Protein AF-0000000073538044 (afdb_homodimer)

InterPro domains:
  IPR015797 NUDIX hydrolase-like domain superfamily [SSF55811] (42-190)

pLDDT: mean 78.78, std 23.18, range [23.98, 98.5]

Organism: NCBI:txid2649997

Structure (mmCIF, N/CA/C/O backbone):
data_AF-0000000073538044-model_v1
#
loop_
_entity.id
_entity.type
_entity.pdbx_description
1 polymer 'Uncharacterized protein'
#
loop_
_atom_site.group_PDB
_atom_site.id
_atom_site.type_symbol
_atom_site.label_atom_id
_atom_site.label_alt_id
_atom_site.label_comp_id
_atom_site.label_asym_id
_atom_site.label_entity_id
_atom_site.label_seq_id
_atom_site.pdbx_PDB_ins_code
_atom_site.Cartn_x
_atom_site.Cartn_y
_atom_site.Cartn_z
_atom_site.occupancy
_atom_site.B_iso_or_equiv
_atom_site.auth_seq_id
_atom_site.auth_comp_id
_atom_site.auth_asym_id
_atom_site.auth_atom_id
_atom_site.pdbx_PDB_model_num
ATOM 1 N N . MET A 1 1 ? -27.75 45.438 -100.312 1 24.81 1 MET A N 1
ATOM 2 C CA . MET A 1 1 ? -28.781 45.25 -99.312 1 24.81 1 MET A CA 1
ATOM 3 C C . MET A 1 1 ? -28.25 44.438 -98.125 1 24.81 1 MET A C 1
ATOM 5 O O . MET A 1 1 ? -28.109 43.219 -98.25 1 24.81 1 MET A O 1
ATOM 9 N N . GLY A 1 2 ? -27.188 44.906 -97.438 1 27.22 2 GLY A N 1
ATOM 10 C CA . GLY A 1 2 ? -26.203 44.375 -96.5 1 27.22 2 GLY A CA 1
ATOM 11 C C . GLY A 1 2 ? -26.797 44.031 -95.125 1 27.22 2 GLY A C 1
ATOM 12 O O . GLY A 1 2 ? -27.422 44.875 -94.5 1 27.22 2 GLY A O 1
ATOM 13 N N . LEU A 1 3 ? -27.25 42.781 -94.875 1 27.41 3 LEU A N 1
ATOM 14 C CA . LEU A 1 3 ? -28.016 42.188 -93.812 1 27.41 3 LEU A CA 1
ATOM 15 C C . LEU A 1 3 ? -27.25 42.281 -92.5 1 27.41 3 LEU A C 1
ATOM 17 O O . LEU A 1 3 ? -26.109 41.844 -92.375 1 27.41 3 LEU A O 1
ATOM 21 N N . GLY A 1 4 ? -27.25 43.375 -91.688 1 27.92 4 GLY A N 1
ATOM 22 C CA . GLY A 1 4 ? -26.609 43.75 -90.438 1 27.92 4 GLY A CA 1
ATOM 23 C C . GLY A 1 4 ? -26.984 42.875 -89.25 1 27.92 4 GLY A C 1
ATOM 24 O O . GLY A 1 4 ? -28.156 42.812 -88.875 1 27.92 4 GLY A O 1
ATOM 25 N N . GLY A 1 5 ? -26.344 41.688 -89.062 1 27.38 5 GLY A N 1
ATOM 26 C CA . GLY A 1 5 ? -26.656 40.625 -88.062 1 27.38 5 GLY A CA 1
ATOM 27 C C . GLY A 1 5 ? -26.469 41.094 -86.625 1 27.38 5 GLY A C 1
ATOM 28 O O . GLY A 1 5 ? -25.469 41.719 -86.312 1 27.38 5 GLY A O 1
ATOM 29 N N . SER A 1 6 ? -27.516 41.406 -85.875 1 28.03 6 SER A N 1
ATOM 30 C CA . SER A 1 6 ? -27.672 41.938 -84.5 1 28.03 6 SER A CA 1
ATOM 31 C C . SER A 1 6 ? -27.141 40.969 -83.438 1 28.03 6 SER A C 1
ATOM 33 O O . SER A 1 6 ? -27.547 39.781 -83.438 1 28.03 6 SER A O 1
ATOM 35 N N . THR A 1 7 ? -25.859 41 -83 1 28 7 THR A N 1
ATOM 36 C CA . THR A 1 7 ? -25.203 40.094 -82.062 1 28 7 THR A CA 1
ATOM 37 C C . THR A 1 7 ? -25.734 40.281 -80.625 1 28 7 THR A C 1
ATOM 39 O O . THR A 1 7 ? -25.672 41.375 -80.125 1 28 7 THR A O 1
ATOM 42 N N . ARG A 1 8 ? -26.859 39.656 -80.188 1 26.62 8 ARG A N 1
ATOM 43 C CA . ARG A 1 8 ? -27.484 39.75 -78.875 1 26.62 8 ARG A CA 1
ATOM 44 C C . ARG A 1 8 ? -26.578 39.219 -77.75 1 26.62 8 ARG A C 1
ATOM 46 O O . ARG A 1 8 ? -26.109 38.094 -77.812 1 26.62 8 ARG A O 1
ATOM 53 N N . THR A 1 9 ? -25.766 40.031 -77.062 1 26.55 9 THR A N 1
ATOM 54 C CA . THR A 1 9 ? -24.828 39.688 -75.938 1 26.55 9 THR A CA 1
ATOM 55 C C . THR A 1 9 ? -25.578 39.219 -74.75 1 26.55 9 TH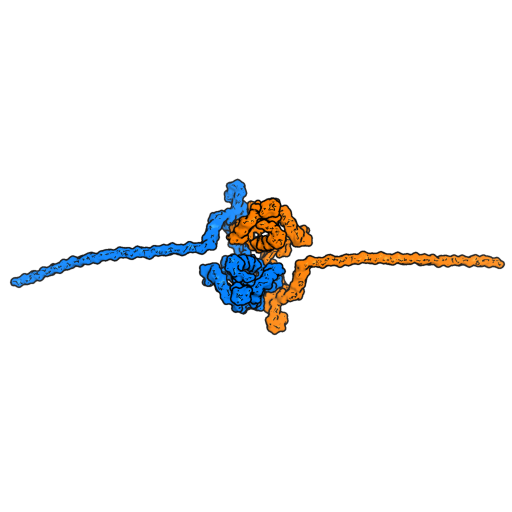R A C 1
ATOM 57 O O . THR A 1 9 ? -26.469 39.906 -74.188 1 26.55 9 THR A O 1
ATOM 60 N N . ALA A 1 10 ? -25.891 37.906 -74.5 1 27.31 10 ALA A N 1
ATOM 61 C CA . ALA A 1 10 ? -26.609 37.312 -73.375 1 27.31 10 ALA A CA 1
ATOM 62 C C . ALA A 1 10 ? -25.875 37.531 -72.062 1 27.31 10 ALA A C 1
ATOM 64 O O . ALA A 1 10 ? -24.672 37.281 -71.938 1 27.31 10 ALA A O 1
ATOM 65 N N . ALA A 1 11 ? -26.328 38.406 -71.188 1 28.08 11 ALA A N 1
ATOM 66 C CA . ALA A 1 11 ? -25.859 38.75 -69.812 1 28.08 11 ALA A CA 1
ATOM 67 C C . ALA A 1 11 ? -25.844 37.531 -68.875 1 28.08 11 ALA A C 1
ATOM 69 O O . ALA A 1 11 ? -26.859 36.844 -68.75 1 28.08 11 ALA A O 1
ATOM 70 N N . GLY A 1 12 ? -24.812 36.812 -68.688 1 25.38 12 GLY A N 1
ATOM 71 C CA . GLY A 1 12 ? -24.656 35.625 -67.875 1 25.38 12 GLY A CA 1
ATOM 72 C C . GLY A 1 12 ? -25 35.875 -66.438 1 25.38 12 GLY A C 1
ATOM 73 O O . GLY A 1 12 ? -24.609 36.875 -65.875 1 25.38 12 GLY A O 1
ATOM 74 N N . ARG A 1 13 ? -26.109 35.406 -65.938 1 30.73 13 ARG A N 1
ATOM 75 C CA . ARG A 1 13 ? -26.609 35.5 -64.562 1 30.73 13 ARG A CA 1
ATOM 76 C C . ARG A 1 13 ? -25.562 35 -63.562 1 30.73 13 ARG A C 1
ATOM 78 O O . ARG A 1 13 ? -24.969 33.969 -63.75 1 30.73 13 ARG A O 1
ATOM 85 N N . ALA A 1 14 ? -25.047 35.906 -62.688 1 30.41 14 ALA A N 1
ATOM 86 C CA . ALA A 1 14 ? -24.125 35.656 -61.562 1 30.41 14 ALA A CA 1
ATOM 87 C C . ALA A 1 14 ? -24.625 34.562 -60.656 1 30.41 14 ALA A C 1
ATOM 89 O O . ALA A 1 14 ? -25.812 34.5 -60.312 1 30.41 14 ALA A O 1
ATOM 90 N N . ASP A 1 15 ? -24.094 33.375 -60.719 1 32.78 15 ASP A N 1
ATOM 91 C CA . ASP A 1 15 ? -24.391 32.219 -59.844 1 32.78 15 ASP A CA 1
ATOM 92 C C . ASP A 1 15 ? -24.422 32.594 -58.375 1 32.78 15 ASP A C 1
ATOM 94 O O . ASP A 1 15 ? -23.609 33.438 -57.938 1 32.78 15 ASP A O 1
ATOM 98 N N . PRO A 1 16 ? -25.562 32.562 -57.688 1 37.28 16 PRO A N 1
ATOM 99 C CA . PRO A 1 16 ? -25.625 32.844 -56.25 1 37.28 16 PRO A CA 1
ATOM 100 C C . PRO A 1 16 ? -24.516 32.188 -55.438 1 37.28 16 PRO A C 1
ATOM 102 O O . PRO A 1 16 ? -24.016 31.141 -55.844 1 37.28 16 PRO A O 1
ATOM 105 N N . GLY A 1 17 ? -23.578 33 -54.938 1 35.28 17 GLY A N 1
ATOM 106 C CA . GLY A 1 17 ? -22.484 32.625 -54.062 1 35.28 17 GLY A CA 1
ATOM 107 C C . GLY A 1 17 ? -22.891 31.594 -53.031 1 35.28 17 GLY A C 1
ATOM 108 O O . GLY A 1 17 ? -24 31.641 -52.5 1 35.28 17 GLY A O 1
ATOM 109 N N . SER A 1 18 ? -22.531 30.281 -53.188 1 38.81 18 SER A N 1
ATOM 110 C CA . SER A 1 18 ? -22.672 29.203 -52.219 1 38.81 18 SER A CA 1
ATOM 111 C C . SER A 1 18 ? -22.328 29.688 -50.812 1 38.81 18 SER A C 1
ATOM 113 O O . SER A 1 18 ? -21.312 30.344 -50.594 1 38.81 18 SER A O 1
ATOM 115 N N . ASP A 1 19 ? -23.344 30.047 -50.031 1 41.81 19 ASP A N 1
ATOM 116 C CA . ASP A 1 19 ? -23.156 30.297 -48.594 1 41.81 19 ASP A CA 1
ATOM 117 C C . ASP A 1 19 ? -22.156 29.297 -48 1 41.81 19 ASP A C 1
ATOM 119 O O . ASP A 1 19 ? -22.203 28.109 -48.281 1 41.81 19 ASP A O 1
ATOM 123 N N . PRO A 1 20 ? -20.984 29.828 -47.625 1 41.16 20 PRO A N 1
ATOM 124 C CA . PRO A 1 20 ? -20.047 28.875 -47.031 1 41.16 20 PRO A CA 1
ATOM 125 C C . PRO A 1 20 ? -20.719 27.969 -46 1 41.16 20 PRO A C 1
ATOM 127 O O . PRO A 1 20 ? -21.703 28.359 -45.375 1 41.16 20 PRO A O 1
ATOM 130 N N . GLU A 1 21 ? -20.75 26.688 -46.281 1 45 21 GLU A N 1
ATOM 131 C CA . GLU A 1 21 ? -21.188 25.703 -45.281 1 45 21 GLU A CA 1
ATOM 132 C C . GLU A 1 21 ? -20.625 26.031 -43.906 1 45 21 GLU A C 1
ATOM 134 O O . GLU A 1 21 ? -19.484 26.484 -43.781 1 45 21 GLU A O 1
ATOM 139 N N . PRO A 1 22 ? -21.562 26.297 -42.938 1 42.22 22 PRO A N 1
ATOM 140 C CA . PRO A 1 22 ? -21 26.562 -41.625 1 42.22 22 PRO A CA 1
ATOM 141 C C . PRO A 1 22 ? -19.891 25.578 -41.25 1 42.22 22 PRO A C 1
ATOM 143 O O . PRO A 1 22 ? -19.875 24.438 -41.719 1 42.22 22 PRO A O 1
ATOM 146 N N . SER A 1 23 ? -18.719 26.125 -40.969 1 44.03 23 SER A N 1
ATOM 147 C CA . SER A 1 23 ? -17.594 25.344 -40.469 1 44.03 23 SER A CA 1
ATOM 148 C C . SER A 1 23 ? -18.047 24.297 -39.469 1 44.03 23 SER A C 1
ATOM 150 O O . SER A 1 23 ? -18.984 24.531 -38.688 1 44.03 23 SER A O 1
ATOM 152 N N . PRO A 1 24 ? -17.812 23.031 -39.719 1 41.69 24 PRO A N 1
ATOM 153 C CA . PRO A 1 24 ? -18.203 22.016 -38.719 1 41.69 24 PRO A CA 1
ATOM 154 C C . PRO A 1 24 ? -17.906 22.469 -37.312 1 41.69 24 PRO A C 1
ATOM 156 O O . PRO A 1 24 ? -16.906 23.156 -37.062 1 41.69 24 PRO A O 1
ATOM 159 N N . GLN A 1 25 ? -18.922 22.766 -36.562 1 39.44 25 GLN A N 1
ATOM 160 C CA . GLN A 1 25 ? -18.781 22.984 -35.125 1 39.44 25 GLN A CA 1
ATOM 161 C C . GLN A 1 25 ? -17.672 22.109 -34.531 1 39.44 25 GLN A C 1
ATOM 163 O O . GLN A 1 25 ? -17.688 20.891 -34.688 1 39.44 25 GLN A O 1
ATOM 168 N N . GLN A 1 26 ? -16.438 22.578 -34.469 1 38.72 26 GLN A N 1
ATOM 169 C CA . GLN A 1 26 ? -15.414 21.875 -33.719 1 38.72 26 GLN A CA 1
ATOM 170 C C . GLN A 1 26 ? -16 21.203 -32.5 1 38.72 26 GLN A C 1
ATOM 172 O O . GLN A 1 26 ? -16.531 21.875 -31.609 1 38.72 26 GLN A O 1
ATOM 177 N N . THR A 1 27 ? -16.609 20.078 -32.625 1 41.03 27 THR A N 1
ATOM 178 C CA . THR A 1 27 ? -17 19.297 -31.453 1 41.03 27 THR A CA 1
ATOM 179 C C . THR A 1 27 ? -15.969 19.453 -30.344 1 41.03 27 THR A C 1
ATOM 181 O O . THR A 1 27 ? -14.781 19.219 -30.547 1 41.03 27 THR A O 1
ATOM 184 N N . ALA A 1 28 ? -16.219 20.281 -29.328 1 46.06 28 ALA A N 1
ATOM 185 C CA . ALA A 1 28 ? -15.43 20.406 -28.109 1 46.06 28 ALA A CA 1
ATOM 186 C C . ALA A 1 28 ? -14.914 19.047 -27.641 1 46.06 28 ALA A C 1
ATOM 188 O O . ALA A 1 28 ? -15.648 18.062 -27.656 1 46.06 28 ALA A O 1
ATOM 189 N N . ALA A 1 29 ? -13.594 18.844 -27.688 1 46.53 29 ALA A N 1
ATOM 190 C CA . ALA A 1 29 ? -12.992 17.625 -27.141 1 46.53 29 ALA A CA 1
ATOM 191 C C . ALA A 1 29 ? -13.703 17.188 -25.875 1 46.53 29 ALA A C 1
ATOM 193 O O . ALA A 1 29 ? -14.125 18.031 -25.062 1 46.53 29 ALA A O 1
ATOM 194 N N . PRO A 1 30 ? -14.172 15.961 -25.812 1 48.88 30 PRO A N 1
ATOM 195 C CA . PRO A 1 30 ? -14.805 15.547 -24.547 1 48.88 30 PRO A CA 1
ATOM 196 C C . PRO A 1 30 ? -13.969 15.906 -23.328 1 48.88 30 PRO A C 1
ATOM 198 O O . PRO A 1 30 ? -12.734 15.953 -23.406 1 48.88 30 PRO A O 1
ATOM 201 N N . PRO A 1 31 ? -14.57 16.453 -22.328 1 48.84 31 PRO A N 1
ATOM 202 C CA . PRO A 1 31 ? -13.805 16.797 -21.125 1 48.84 31 PRO A CA 1
ATOM 203 C C . PRO A 1 31 ? -12.953 15.633 -20.625 1 48.84 31 PRO A C 1
ATOM 205 O O . PRO A 1 31 ? -13.312 14.469 -20.828 1 48.84 31 PRO A O 1
ATOM 208 N N . PRO A 1 32 ? -11.773 15.914 -20.375 1 52.44 32 PRO A N 1
ATOM 209 C CA . PRO A 1 32 ? -10.922 14.844 -19.844 1 52.44 32 PRO A CA 1
ATOM 210 C C . PRO A 1 32 ? -11.594 14.031 -18.75 1 52.44 32 PRO A C 1
ATOM 212 O O . PRO A 1 32 ? -12.477 14.539 -18.047 1 52.44 32 PRO A O 1
ATOM 215 N N . PRO A 1 33 ? -11.367 12.836 -18.75 1 54.34 33 PRO A N 1
ATOM 216 C CA . PRO A 1 33 ? -11.945 11.992 -17.703 1 54.34 33 PRO A CA 1
ATOM 217 C C . PRO A 1 33 ? -11.773 12.586 -16.297 1 54.34 33 PRO A C 1
ATOM 219 O O . PRO A 1 33 ? -10.797 13.297 -16.047 1 54.34 33 PRO A O 1
ATOM 222 N N . VAL A 1 34 ? -12.797 12.43 -15.477 1 53.81 34 VAL A N 1
ATOM 223 C CA . VAL A 1 34 ? -12.938 12.984 -14.141 1 53.81 34 VAL A CA 1
ATOM 224 C C . VAL A 1 34 ? -11.617 12.852 -13.383 1 53.81 34 VAL A C 1
ATOM 226 O O . VAL A 1 34 ? -11.211 13.773 -12.672 1 53.81 34 VAL A O 1
ATOM 229 N N . ALA A 1 35 ? -10.977 11.75 -13.68 1 55.75 35 ALA A N 1
ATOM 230 C CA . ALA A 1 35 ? -9.695 11.516 -13.016 1 55.75 35 ALA A CA 1
ATOM 231 C C . ALA A 1 35 ? -8.664 12.57 -13.422 1 55.75 35 ALA A C 1
ATOM 233 O O . ALA A 1 35 ? -7.926 13.078 -12.578 1 55.75 35 ALA A O 1
ATOM 234 N N . GLN A 1 36 ? -8.609 12.812 -14.641 1 56.12 36 GLN A N 1
ATOM 235 C CA . GLN A 1 36 ? -7.676 13.82 -15.125 1 56.12 36 GLN A CA 1
ATOM 236 C C . GLN A 1 36 ? -8.055 15.211 -14.617 1 56.12 36 GLN A C 1
ATOM 238 O O . GLN A 1 36 ? -7.184 16.031 -14.305 1 56.12 36 GLN A O 1
ATOM 243 N N . GLN A 1 37 ? -9.312 15.438 -14.562 1 54 37 GLN A N 1
ATOM 244 C CA . GLN A 1 37 ? -9.773 16.719 -14.062 1 54 37 GLN A CA 1
ATOM 245 C C . GLN A 1 37 ? -9.383 16.922 -12.602 1 54 37 GLN A C 1
ATOM 247 O O . GLN A 1 37 ? -8.961 18.016 -12.203 1 54 37 GLN A O 1
ATOM 252 N N . ARG A 1 38 ? -9.531 15.938 -11.836 1 56.78 38 ARG A N 1
ATOM 253 C CA . ARG A 1 38 ? -9.164 16.031 -10.43 1 56.78 38 ARG A CA 1
ATOM 254 C C . ARG A 1 38 ? -7.668 16.281 -10.273 1 56.78 38 ARG A C 1
ATOM 256 O O . ARG A 1 38 ? -7.25 17.047 -9.398 1 56.78 38 ARG A O 1
ATOM 263 N N . GLU A 1 39 ? -6.984 15.617 -11.133 1 57.25 39 GLU A N 1
ATOM 264 C C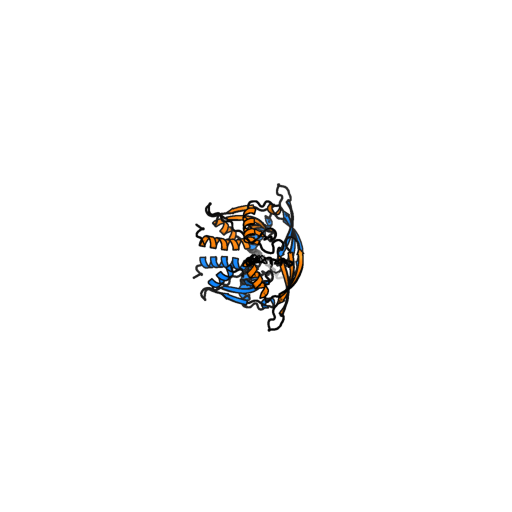A . GLU A 1 39 ? -5.539 15.828 -11.102 1 57.25 39 GLU A CA 1
ATOM 265 C C . GLU A 1 39 ? -5.188 17.281 -11.422 1 57.25 39 GLU A C 1
ATOM 267 O O . GLU A 1 39 ? -4.316 17.859 -10.781 1 57.25 39 GLU A O 1
ATOM 272 N N . GLN A 1 40 ? -5.77 17.781 -12.422 1 54.34 40 GLN A N 1
ATOM 273 C CA . GLN A 1 40 ? -5.504 19.156 -12.836 1 54.34 40 GLN A CA 1
ATOM 274 C C . GLN A 1 40 ? -5.918 20.141 -11.75 1 54.34 40 GLN A C 1
ATOM 276 O O . GLN A 1 40 ? -5.215 21.125 -11.484 1 54.34 40 GLN A O 1
ATOM 281 N N . GLN A 1 41 ? -7.051 19.984 -11.219 1 53.62 41 GLN A N 1
ATOM 282 C CA . GLN A 1 41 ? -7.504 20.859 -10.141 1 53.62 41 GLN A CA 1
ATOM 283 C C . GLN A 1 41 ? -6.574 20.781 -8.93 1 53.62 41 GLN A C 1
ATOM 285 O O . GLN A 1 41 ? -6.301 21.781 -8.281 1 53.62 41 GLN A O 1
ATOM 290 N N . ARG A 1 42 ? -6.141 19.609 -8.719 1 55.38 42 ARG A N 1
ATOM 291 C CA . ARG A 1 42 ? -5.23 19.391 -7.602 1 55.38 42 ARG A CA 1
ATOM 292 C C . ARG A 1 42 ? -3.906 20.125 -7.828 1 55.38 42 ARG A C 1
ATOM 294 O O . ARG A 1 42 ? -3.34 20.688 -6.895 1 55.38 42 ARG A O 1
ATOM 301 N N . GLU A 1 43 ? -3.4 20.062 -8.984 1 54.19 43 GLU A N 1
ATOM 302 C CA . GLU A 1 43 ? -2.141 20.719 -9.32 1 54.19 43 GLU A CA 1
ATOM 303 C C . GLU A 1 43 ? -2.25 22.234 -9.141 1 54.19 43 GLU A C 1
ATOM 305 O O . GLU A 1 43 ? -1.289 22.875 -8.719 1 54.19 43 GLU A O 1
ATOM 310 N N . GLN A 1 44 ? -3.215 22.828 -9.609 1 52 44 GLN A N 1
ATOM 311 C CA . GLN A 1 44 ? -3.322 24.281 -9.609 1 52 44 GLN A CA 1
ATOM 312 C C . GLN A 1 44 ? -3.395 24.828 -8.188 1 52 44 GLN A C 1
ATOM 314 O O . GLN A 1 44 ? -2.998 25.953 -7.93 1 52 44 GLN A O 1
ATOM 319 N N . GLN A 1 45 ? -3.939 24.094 -7.262 1 54.97 45 GLN A N 1
ATOM 320 C CA . GLN A 1 45 ? -4.164 24.672 -5.941 1 54.97 45 GLN A CA 1
ATOM 321 C C . GLN A 1 45 ? -3.193 24.094 -4.914 1 54.97 45 GLN A C 1
ATOM 323 O O . GLN A 1 45 ? -3.342 24.328 -3.713 1 54.97 45 GLN A O 1
ATOM 328 N N . GLN A 1 46 ? -2.07 23.438 -5.496 1 63.22 46 GLN A N 1
ATOM 329 C CA . GLN A 1 46 ? -1.385 22.766 -4.402 1 63.22 46 GLN A CA 1
ATOM 330 C C . GLN A 1 46 ? -0.276 23.641 -3.82 1 63.22 46 GLN A C 1
ATOM 332 O O . GLN A 1 46 ? 0.544 24.188 -4.562 1 63.22 46 GLN A O 1
ATOM 337 N N . PRO A 1 47 ? -0.256 23.859 -2.523 1 77.56 47 PRO A N 1
ATOM 338 C CA . PRO A 1 47 ? 0.703 24.672 -1.77 1 77.56 47 PRO A CA 1
ATOM 339 C C . PRO A 1 47 ? 2.111 24.078 -1.777 1 77.56 47 PRO A C 1
ATOM 341 O O . PRO A 1 47 ? 3.066 24.75 -1.377 1 77.56 47 PRO A O 1
ATOM 344 N N . PHE A 1 48 ? 2.332 22.938 -2.365 1 90.5 48 PHE A N 1
ATOM 345 C CA . PHE A 1 48 ? 3.641 22.297 -2.393 1 90.5 48 PHE A CA 1
ATOM 346 C C . PHE A 1 48 ? 4.227 22.328 -3.799 1 90.5 48 PHE A C 1
ATOM 348 O O . PHE A 1 48 ? 3.895 21.484 -4.633 1 90.5 48 PHE A O 1
ATOM 355 N N . ARG A 1 49 ? 5.148 23.219 -4.074 1 93 49 ARG A N 1
ATOM 356 C CA . ARG A 1 49 ? 5.699 23.375 -5.414 1 93 49 ARG A CA 1
ATOM 357 C C . ARG A 1 49 ? 6.883 22.453 -5.637 1 93 49 ARG A C 1
ATOM 359 O O . ARG A 1 49 ? 7.84 22.453 -4.859 1 93 49 ARG A O 1
ATOM 366 N N . ILE A 1 50 ? 6.859 21.656 -6.699 1 96.06 50 ILE A N 1
ATOM 367 C CA . ILE A 1 50 ? 7.992 20.812 -7.078 1 96.06 50 ILE A CA 1
ATOM 368 C C . ILE A 1 50 ? 9.016 21.641 -7.848 1 96.06 50 ILE A C 1
ATOM 370 O O . ILE A 1 50 ? 8.734 22.125 -8.953 1 96.06 50 ILE A O 1
ATOM 374 N N . LEU A 1 51 ? 10.164 21.781 -7.316 1 97 51 LEU A N 1
ATOM 375 C CA . LEU A 1 51 ? 11.219 22.594 -7.914 1 97 51 LEU A CA 1
ATOM 376 C C . LEU A 1 51 ? 12.039 21.781 -8.906 1 97 51 LEU A C 1
ATOM 378 O O . LEU A 1 51 ? 12.492 22.312 -9.93 1 97 51 LEU A O 1
ATOM 382 N N . SER A 1 52 ? 12.281 20.531 -8.57 1 97.81 52 SER A N 1
ATOM 383 C CA . SER A 1 52 ? 13.047 19.656 -9.445 1 97.81 52 SER A CA 1
ATOM 384 C C . SER A 1 52 ? 12.742 18.188 -9.156 1 97.81 52 SER A C 1
ATOM 386 O O . SER A 1 52 ? 12.281 17.844 -8.07 1 97.81 52 SER A O 1
ATOM 388 N N . GLU A 1 53 ? 12.961 17.328 -10.148 1 96.06 53 GLU A N 1
ATOM 389 C CA . GLU A 1 53 ? 12.906 15.875 -10.062 1 96.06 53 GLU A CA 1
ATOM 390 C C . GLU A 1 53 ? 14.016 15.234 -10.875 1 96.06 53 GLU A C 1
ATOM 392 O O . GLU A 1 53 ? 14.047 15.352 -12.102 1 96.06 53 GLU A O 1
ATOM 397 N N . GLU A 1 54 ? 14.859 14.602 -10.195 1 97.31 54 GLU A N 1
ATOM 398 C CA . GLU A 1 54 ? 16.016 13.969 -10.828 1 97.31 54 GLU A CA 1
ATOM 399 C C . GLU A 1 54 ? 15.984 12.453 -10.656 1 97.31 54 GLU A C 1
ATOM 401 O O . GLU A 1 54 ? 15.711 11.961 -9.555 1 97.31 54 GLU A O 1
ATOM 406 N N . ILE A 1 55 ? 16.312 11.727 -11.758 1 97.38 55 ILE A N 1
ATOM 407 C CA . ILE A 1 55 ? 16.375 10.266 -11.68 1 97.38 55 ILE A CA 1
ATOM 408 C C . ILE A 1 55 ? 17.688 9.844 -11.008 1 97.38 55 ILE A C 1
ATOM 410 O O . ILE A 1 55 ? 18.766 10.211 -11.461 1 97.38 55 ILE A O 1
ATOM 414 N N . LEU A 1 56 ? 17.547 9.062 -9.898 1 96.56 56 LEU A N 1
ATOM 415 C CA . LEU A 1 56 ? 18.719 8.539 -9.195 1 96.56 56 LEU A CA 1
ATOM 416 C C . LEU A 1 56 ? 19 7.102 -9.602 1 96.56 56 LEU A C 1
ATOM 418 O O . LEU A 1 56 ? 20.156 6.645 -9.523 1 96.56 56 LEU A O 1
ATOM 422 N N . HIS A 1 57 ? 17.984 6.383 -9.914 1 96.62 57 HIS A N 1
ATOM 423 C CA . HIS A 1 57 ? 18.047 4.984 -10.32 1 96.62 57 HIS A CA 1
ATOM 424 C C . HIS A 1 57 ? 16.875 4.613 -11.219 1 96.62 57 HIS A C 1
ATOM 426 O O . HIS A 1 57 ? 15.742 5.047 -10.977 1 96.62 57 HIS A O 1
ATOM 432 N N . LYS A 1 58 ? 17.25 3.779 -12.312 1 96 58 LYS A N 1
ATOM 433 C CA . LYS A 1 58 ? 16.188 3.383 -13.234 1 96 58 LYS A CA 1
ATOM 434 C C . LYS A 1 58 ? 16.375 1.941 -13.703 1 96 58 LYS A C 1
ATOM 436 O O . LYS A 1 58 ? 17.422 1.598 -14.266 1 96 58 LYS A O 1
ATOM 441 N N . ARG A 1 59 ? 15.484 1.086 -13.406 1 93.06 59 ARG A N 1
ATOM 442 C CA . ARG A 1 59 ? 15.258 -0.265 -13.914 1 93.06 59 ARG A CA 1
ATOM 443 C C . ARG A 1 59 ? 13.773 -0.527 -14.148 1 93.06 59 ARG A C 1
ATOM 445 O O . ARG A 1 59 ? 13.125 0.209 -14.891 1 93.06 59 ARG A O 1
ATOM 452 N N . TYR A 1 60 ? 13.195 -1.588 -13.539 1 82.62 60 TYR A N 1
ATOM 453 C CA . TYR A 1 60 ? 11.742 -1.742 -13.586 1 82.62 60 TYR A CA 1
ATOM 454 C C . TYR A 1 60 ? 11.055 -0.662 -12.766 1 82.62 60 TYR A C 1
ATOM 456 O O . TYR A 1 60 ? 10.062 -0.078 -13.211 1 82.62 60 TYR A O 1
ATOM 464 N N . LEU A 1 61 ? 11.633 -0.32 -11.648 1 91.06 61 LEU A N 1
ATOM 465 C CA . LEU A 1 61 ? 11.234 0.824 -10.836 1 91.06 61 LEU A CA 1
ATOM 466 C C . LEU A 1 61 ? 12.195 1.993 -11.039 1 91.06 61 LEU A C 1
ATOM 468 O O . LEU A 1 61 ? 13.336 1.799 -11.469 1 91.06 61 LEU A O 1
ATOM 472 N N . THR A 1 62 ? 11.688 3.158 -10.812 1 96.12 62 THR A N 1
ATOM 473 C CA . THR A 1 62 ? 12.516 4.352 -10.898 1 96.12 62 THR A CA 1
ATOM 474 C C . THR A 1 62 ? 12.508 5.113 -9.578 1 96.12 62 THR A C 1
ATOM 476 O O . THR A 1 62 ? 11.453 5.289 -8.961 1 96.12 62 THR A O 1
ATOM 479 N N . LEU A 1 63 ? 13.68 5.453 -9.141 1 97.06 63 LEU A N 1
ATOM 480 C CA . LEU A 1 63 ? 13.867 6.301 -7.969 1 97.06 63 LEU A CA 1
ATOM 481 C C . LEU A 1 63 ? 14.188 7.734 -8.383 1 97.06 63 LEU A C 1
ATOM 483 O O . LEU A 1 63 ? 15.102 7.973 -9.172 1 97.06 63 LEU A O 1
ATOM 487 N N . TYR A 1 64 ? 13.43 8.672 -7.891 1 96.94 64 TYR A N 1
ATOM 488 C CA . TYR A 1 64 ? 13.633 10.094 -8.148 1 96.94 64 TYR A CA 1
ATOM 489 C C . TYR A 1 64 ? 14.062 10.82 -6.875 1 96.94 64 TYR A C 1
ATOM 491 O O . TYR A 1 64 ? 13.609 10.484 -5.777 1 96.94 64 TYR A O 1
ATOM 499 N N . ASN A 1 65 ? 14.922 11.812 -7.062 1 97.56 65 ASN A N 1
ATOM 500 C CA . ASN A 1 65 ? 15.031 12.883 -6.078 1 97.56 65 ASN A CA 1
ATOM 501 C C . ASN A 1 65 ? 14.109 14.055 -6.414 1 97.56 65 ASN A C 1
ATOM 503 O O . ASN A 1 65 ? 14.266 14.688 -7.457 1 97.56 65 ASN A O 1
ATOM 507 N N . ARG A 1 66 ? 13.18 14.312 -5.543 1 96.88 66 ARG A N 1
ATOM 508 C CA . ARG A 1 66 ? 12.25 15.422 -5.742 1 96.88 66 ARG A CA 1
ATOM 509 C C . ARG A 1 66 ? 12.5 16.531 -4.73 1 96.88 66 ARG A C 1
ATOM 511 O O . ARG A 1 66 ? 12.555 16.281 -3.525 1 96.88 66 ARG A O 1
ATOM 518 N N . THR A 1 67 ? 12.703 17.688 -5.238 1 97.5 67 THR A N 1
ATOM 519 C CA . THR A 1 67 ? 12.844 18.875 -4.398 1 97.5 67 THR A CA 1
ATOM 520 C C . THR A 1 67 ? 11.531 19.656 -4.344 1 97.5 67 THR A C 1
ATOM 522 O O . THR A 1 67 ? 10.977 20.016 -5.383 1 97.5 67 THR A O 1
ATOM 525 N N . VAL A 1 68 ? 11.047 19.891 -3.107 1 94.94 68 VAL A N 1
ATOM 526 C CA . VAL A 1 68 ? 9.734 20.516 -2.939 1 94.94 68 VAL A CA 1
ATOM 527 C C . VAL A 1 68 ? 9.867 21.781 -2.104 1 94.94 68 VAL A C 1
ATOM 529 O O . VAL A 1 68 ? 10.531 21.781 -1.067 1 94.94 68 VAL A O 1
ATOM 532 N N . GLN A 1 69 ? 9.188 22.812 -2.568 1 93.06 69 GLN A N 1
ATOM 533 C CA . GLN A 1 69 ? 9.047 24.047 -1.8 1 93.06 69 GLN A CA 1
ATOM 534 C C . GLN A 1 69 ? 7.723 24.062 -1.036 1 93.06 69 GLN A C 1
ATOM 536 O O . GLN A 1 69 ? 6.652 24.031 -1.642 1 93.06 69 GLN A O 1
ATOM 541 N N . PHE A 1 70 ? 7.867 24.156 0.271 1 90.19 70 PHE A N 1
ATOM 542 C CA . PHE A 1 70 ? 6.684 24.219 1.121 1 90.19 70 PHE A CA 1
ATOM 543 C C . PHE A 1 70 ? 6.188 25.656 1.24 1 90.19 70 PHE A C 1
ATOM 545 O O . PHE A 1 70 ? 6.941 26.609 1.004 1 90.19 70 PHE A O 1
ATOM 552 N N . PRO A 1 71 ? 4.855 25.734 1.527 1 85.25 71 PRO A N 1
ATOM 553 C CA . PRO A 1 71 ? 4.352 27.094 1.736 1 85.25 71 PRO A CA 1
ATOM 554 C C . PRO A 1 71 ? 4.883 27.734 3.021 1 85.25 71 PRO A C 1
ATOM 556 O O . PRO A 1 71 ? 5.273 27.016 3.949 1 85.25 71 PRO A O 1
ATOM 559 N N . ALA A 1 72 ? 4.918 29.016 2.939 1 80.69 72 ALA A N 1
ATOM 560 C CA . ALA A 1 72 ? 5.359 29.75 4.125 1 80.69 72 ALA A CA 1
ATOM 561 C C . ALA A 1 72 ? 4.359 29.594 5.27 1 80.69 72 ALA A C 1
ATOM 563 O O . ALA A 1 72 ? 3.154 29.5 5.035 1 80.69 72 ALA A O 1
ATOM 564 N N . GLU A 1 73 ? 4.859 29.375 6.527 1 70 73 GLU A N 1
ATOM 565 C CA . GLU A 1 73 ? 3.979 29.297 7.691 1 70 73 GLU A CA 1
ATOM 566 C C . GLU A 1 73 ? 3.482 30.688 8.102 1 70 73 GLU A C 1
ATOM 568 O O . GLU A 1 73 ? 2.363 30.828 8.594 1 70 73 GLU A O 1
ATOM 573 N N . ASP A 1 74 ? 4.359 31.594 8.133 1 63.88 74 ASP A N 1
ATOM 574 C CA . ASP A 1 74 ? 4.105 32.875 8.742 1 63.88 74 ASP A CA 1
ATOM 575 C C . ASP A 1 74 ? 3.805 33.938 7.688 1 63.88 74 ASP A C 1
ATOM 577 O O . ASP A 1 74 ? 4.043 35.125 7.906 1 63.88 74 ASP A O 1
ATOM 581 N N . GLY A 1 75 ? 3.053 33.594 6.707 1 62.22 75 GLY A N 1
ATOM 582 C CA . GLY A 1 75 ? 2.695 34.656 5.785 1 62.22 75 GLY A CA 1
ATOM 583 C C . GLY A 1 75 ? 3.816 35.031 4.832 1 62.22 75 GLY A C 1
ATOM 584 O O . GLY A 1 75 ? 3.682 35.938 4.035 1 62.22 75 GLY A O 1
ATOM 585 N N . GLY A 1 76 ? 4.941 34.5 5.176 1 63.19 76 GLY A N 1
ATOM 586 C CA . GLY A 1 76 ? 5.984 34.812 4.211 1 63.19 76 GLY A CA 1
ATOM 587 C C . GLY A 1 76 ? 5.742 34.188 2.852 1 63.19 76 GLY A C 1
ATOM 588 O O . GLY A 1 76 ? 4.691 33.594 2.615 1 63.19 76 GLY A O 1
ATOM 589 N N . ALA A 1 77 ? 6.715 34.5 1.929 1 67.5 77 ALA A N 1
ATOM 590 C CA . ALA A 1 77 ? 6.508 34.156 0.523 1 67.5 77 ALA A CA 1
ATOM 591 C C . ALA A 1 77 ? 6.789 32.688 0.271 1 67.5 77 ALA A C 1
ATOM 593 O O . ALA A 1 77 ? 6.066 32.031 -0.487 1 67.5 77 ALA A O 1
ATOM 594 N N . GLU A 1 78 ? 7.945 32.219 1.005 1 81.5 78 GLU A N 1
ATOM 595 C CA . GLU A 1 78 ? 8.281 30.812 0.703 1 81.5 78 GLU A CA 1
ATOM 596 C C . GLU A 1 78 ? 8.68 30.062 1.966 1 81.5 78 GLU A C 1
ATOM 598 O O . GLU A 1 78 ? 9.328 30.609 2.854 1 81.5 78 GLU A O 1
ATOM 603 N N . GLY A 1 79 ? 8.164 28.953 2.109 1 85.19 79 GLY A N 1
ATOM 604 C CA . GLY A 1 79 ? 8.547 28.047 3.182 1 85.19 79 GLY A CA 1
ATOM 605 C C . GLY A 1 79 ? 9.789 27.234 2.869 1 85.19 79 GLY A C 1
ATOM 606 O O . GLY A 1 79 ? 10.523 27.562 1.937 1 85.19 79 GLY A O 1
ATOM 607 N N . PRO A 1 80 ? 10.133 26.266 3.727 1 88.69 80 PRO A N 1
ATOM 608 C CA . PRO A 1 80 ? 11.344 25.469 3.529 1 88.69 80 PRO A CA 1
ATOM 609 C C . PRO A 1 80 ? 11.312 24.656 2.238 1 88.69 80 PRO A C 1
ATOM 611 O O . PRO A 1 80 ? 10.234 24.359 1.716 1 88.69 80 PRO A O 1
ATOM 614 N N . VAL A 1 81 ? 12.547 24.422 1.772 1 92.75 81 VAL A N 1
ATOM 615 C CA . VAL A 1 81 ? 12.742 23.516 0.645 1 92.75 81 VAL A CA 1
ATOM 616 C C . VAL A 1 81 ? 13.266 22.172 1.145 1 92.75 81 VAL A C 1
ATOM 618 O O . VAL A 1 81 ? 14.273 22.109 1.856 1 92.75 81 VAL A O 1
ATOM 621 N N . LEU A 1 82 ? 12.539 21.062 0.824 1 93.31 82 LEU A N 1
ATOM 622 C CA . LEU A 1 82 ? 12.906 19.734 1.278 1 93.31 82 LEU A CA 1
ATOM 623 C C . LEU A 1 82 ? 13.086 18.781 0.096 1 93.31 82 LEU A C 1
ATOM 625 O O . LEU A 1 82 ? 12.484 18.984 -0.961 1 93.31 82 LEU A O 1
ATOM 629 N N . GLU A 1 83 ? 13.953 17.781 0.285 1 95.81 83 GLU A N 1
ATOM 630 C CA . GLU A 1 83 ? 14.172 16.75 -0.721 1 95.81 83 GLU A CA 1
ATOM 631 C C . GLU A 1 83 ? 13.578 15.414 -0.276 1 95.81 83 GLU A C 1
ATOM 633 O O . GLU A 1 83 ? 13.688 15.039 0.894 1 95.81 83 GLU A O 1
ATOM 638 N N . TYR A 1 84 ? 12.945 14.734 -1.29 1 95.94 84 TYR A N 1
ATOM 639 C CA . TYR A 1 84 ? 12.312 13.445 -1.011 1 95.94 84 TYR A CA 1
ATOM 640 C C . TY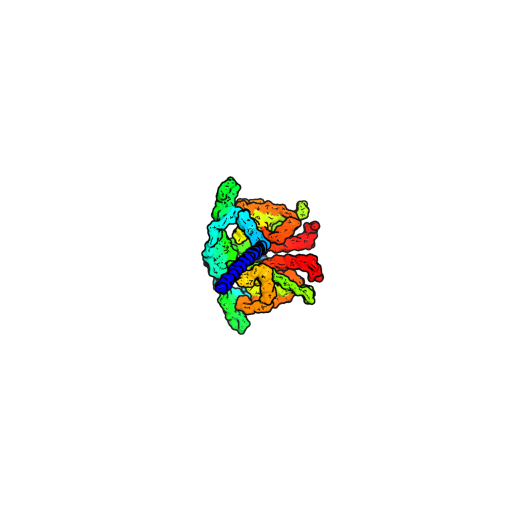R A 1 84 ? 12.758 12.391 -2.016 1 95.94 84 TYR A C 1
ATOM 642 O O . TYR A 1 84 ? 13.008 12.703 -3.184 1 95.94 84 TYR A O 1
ATOM 650 N N . ASP A 1 85 ? 12.883 11.133 -1.482 1 95.94 85 ASP A N 1
ATOM 651 C CA . ASP A 1 85 ? 12.953 9.969 -2.357 1 95.94 85 ASP A CA 1
ATOM 652 C C . ASP A 1 85 ? 11.562 9.562 -2.84 1 95.94 85 ASP A C 1
ATOM 654 O O . ASP A 1 85 ? 10.68 9.273 -2.031 1 95.94 85 ASP A O 1
ATOM 658 N N . ILE A 1 86 ? 11.375 9.594 -4.188 1 95.94 86 ILE A N 1
ATOM 659 C CA . ILE A 1 86 ? 10.117 9.164 -4.793 1 95.94 86 ILE A CA 1
ATOM 660 C C . ILE A 1 86 ? 10.352 7.91 -5.629 1 95.94 86 ILE A C 1
ATOM 662 O O . ILE A 1 86 ? 11.297 7.852 -6.426 1 95.94 86 ILE A O 1
ATOM 666 N N . ILE A 1 87 ? 9.469 6.949 -5.367 1 95.19 87 ILE A N 1
ATOM 667 C CA . ILE A 1 87 ? 9.586 5.719 -6.141 1 95.19 87 ILE A CA 1
ATOM 668 C C . ILE A 1 87 ? 8.32 5.504 -6.961 1 95.19 87 ILE A C 1
ATOM 670 O O . ILE A 1 87 ? 7.207 5.742 -6.473 1 95.19 87 ILE A O 1
ATOM 674 N N . GLY A 1 88 ? 8.531 5.055 -8.172 1 92.88 88 GLY A N 1
ATOM 675 C CA . GLY A 1 88 ? 7.379 4.734 -9.008 1 92.88 88 GLY A CA 1
ATOM 676 C C . GLY A 1 88 ? 7.746 3.951 -10.25 1 92.88 88 GLY A C 1
ATOM 677 O O . GLY A 1 88 ? 8.891 3.523 -10.406 1 92.88 88 GLY A O 1
ATOM 678 N N . HIS A 1 89 ? 6.66 3.65 -11.031 1 92.81 89 HIS A N 1
ATOM 679 C CA . HIS A 1 89 ? 6.758 2.922 -12.289 1 92.81 89 HIS A CA 1
ATOM 680 C C . HIS A 1 89 ? 6.328 3.791 -13.469 1 92.81 89 HIS A C 1
ATOM 682 O O . HIS A 1 89 ? 5.168 3.75 -13.883 1 92.81 89 HIS A O 1
ATOM 688 N N . PRO A 1 90 ? 7.312 4.516 -14.039 1 91.06 90 PRO A N 1
ATOM 689 C CA . PRO A 1 90 ? 6.918 5.418 -15.125 1 91.06 90 PRO A CA 1
ATOM 690 C C . PRO A 1 90 ? 6.352 4.676 -16.328 1 91.06 90 PRO A C 1
ATOM 692 O O . PRO A 1 90 ? 5.543 5.234 -17.078 1 91.06 90 PRO A O 1
ATOM 695 N N . GLN A 1 91 ? 6.734 3.447 -16.516 1 88.94 91 GLN A N 1
ATOM 696 C CA . GLN A 1 91 ? 6.234 2.666 -17.641 1 88.94 91 GLN A CA 1
ATOM 697 C C . GLN A 1 91 ? 4.746 2.365 -17.484 1 88.94 91 GLN A C 1
ATOM 699 O O . GLN A 1 91 ? 4.059 2.08 -18.469 1 88.94 91 GLN A O 1
ATOM 704 N N . ALA A 1 92 ? 4.27 2.424 -16.266 1 92.19 92 ALA A N 1
ATOM 705 C CA . ALA A 1 92 ? 2.85 2.23 -16 1 92.19 92 ALA A CA 1
ATOM 706 C C . ALA A 1 92 ? 2.156 3.564 -15.734 1 92.19 92 ALA A C 1
ATOM 708 O O . ALA A 1 92 ? 1.076 3.602 -15.141 1 92.19 92 ALA A O 1
ATOM 709 N N . ASP A 1 93 ? 2.842 4.59 -16.094 1 92.06 93 ASP A N 1
ATOM 710 C CA . ASP A 1 93 ? 2.35 5.941 -15.828 1 92.06 93 ASP A CA 1
ATOM 711 C C . ASP A 1 93 ? 1.957 6.113 -14.367 1 92.06 93 ASP A C 1
ATOM 713 O O . ASP A 1 93 ? 0.966 6.781 -14.055 1 92.06 93 ASP A O 1
ATOM 717 N N . PHE A 1 94 ? 2.562 5.387 -13.484 1 92 94 PHE A N 1
ATOM 718 C CA . PHE A 1 94 ? 2.438 5.453 -12.039 1 92 94 PHE A CA 1
ATOM 719 C C . PHE A 1 94 ? 1.048 5.012 -11.594 1 92 94 PHE A C 1
ATOM 721 O O . PHE A 1 94 ? 0.605 5.348 -10.492 1 92 94 PHE A O 1
ATOM 728 N N . HIS A 1 95 ? 0.292 4.293 -12.477 1 93.56 95 HIS A N 1
ATOM 729 C CA . HIS A 1 95 ? -1.055 3.832 -12.164 1 93.56 95 HIS A CA 1
ATOM 730 C C . HIS A 1 95 ? -1.212 2.346 -12.469 1 93.56 95 HIS A C 1
ATOM 732 O O . HIS A 1 95 ? -0.677 1.853 -13.461 1 93.56 95 HIS A O 1
ATOM 738 N N . PHE A 1 96 ? -1.872 1.702 -11.57 1 95 96 PHE A N 1
ATOM 739 C CA . PHE A 1 96 ? -2.195 0.292 -11.75 1 95 96 PHE A CA 1
ATOM 740 C C . PHE A 1 96 ? -3.691 0.054 -11.594 1 95 96 PHE A C 1
ATOM 742 O O . PHE A 1 96 ? -4.363 0.773 -10.852 1 95 96 PHE A O 1
ATOM 749 N N . ALA A 1 97 ? -4.156 -0.906 -12.289 1 95.94 97 ALA A N 1
ATOM 750 C CA . ALA A 1 97 ? -5.539 -1.356 -12.148 1 95.94 97 ALA A CA 1
ATOM 751 C C . ALA A 1 97 ? -5.605 -2.717 -11.461 1 95.94 97 ALA A C 1
ATOM 753 O O . ALA A 1 97 ? -4.906 -3.652 -11.859 1 95.94 97 ALA A O 1
ATOM 754 N N . VAL A 1 98 ? -6.309 -2.791 -10.383 1 96.75 98 VAL A N 1
ATOM 755 C CA . VAL A 1 98 ? -6.586 -4.047 -9.688 1 96.75 98 VAL A CA 1
ATOM 756 C C . VAL A 1 98 ? -8.016 -4.5 -9.992 1 96.75 98 VAL A C 1
ATOM 758 O O . VAL A 1 98 ? -8.969 -3.74 -9.789 1 96.75 98 VAL A O 1
ATOM 761 N N . VAL A 1 99 ? -8.148 -5.762 -10.43 1 96.88 99 VAL A N 1
ATOM 762 C CA . VAL A 1 99 ? -9.445 -6.238 -10.906 1 96.88 99 VAL A CA 1
ATOM 763 C C . VAL A 1 99 ? -9.945 -7.367 -10.008 1 96.88 99 VAL A C 1
ATOM 765 O O . VAL A 1 99 ? -9.188 -8.273 -9.664 1 96.88 99 VAL A O 1
ATOM 768 N N . PHE A 1 100 ? -11.203 -7.273 -9.609 1 96.88 100 PHE A N 1
ATOM 769 C CA . PHE A 1 100 ? -11.875 -8.297 -8.82 1 96.88 100 PHE A CA 1
ATOM 770 C C . PHE A 1 100 ? -12.781 -9.148 -9.695 1 96.88 100 PHE A C 1
ATOM 772 O O . PHE A 1 100 ? -13.969 -8.844 -9.852 1 96.88 100 PHE A O 1
ATOM 779 N N . PRO A 1 101 ? -12.266 -10.242 -10.211 1 95.19 101 PRO A N 1
ATOM 780 C CA . PRO A 1 101 ? -13.086 -11.109 -11.062 1 95.19 101 PRO A CA 1
ATOM 781 C C . PRO A 1 101 ? -14.031 -11.992 -10.258 1 95.19 101 PRO A C 1
ATOM 783 O O . PRO A 1 101 ? -13.609 -13.008 -9.688 1 95.19 101 PRO A O 1
ATOM 786 N N . PHE A 1 102 ? -15.273 -11.672 -10.289 1 95.19 102 PHE A N 1
ATOM 787 C CA . PHE A 1 102 ? -16.297 -12.383 -9.531 1 95.19 102 PHE A CA 1
ATOM 788 C C . PHE A 1 102 ? -17.125 -13.273 -10.453 1 95.19 102 PHE A C 1
ATOM 790 O O . PHE A 1 102 ? -17.656 -12.805 -11.469 1 95.19 102 PHE A O 1
ATOM 797 N N . HIS A 1 103 ? -17.219 -14.508 -10.016 1 93.31 103 HIS A N 1
ATOM 798 C CA . HIS A 1 103 ? -17.984 -15.492 -10.773 1 93.31 103 HIS A CA 1
ATOM 799 C C . HIS A 1 103 ? -19.266 -15.875 -10.031 1 93.31 103 HIS A C 1
ATOM 801 O O . HIS A 1 103 ? -19.219 -16.672 -9.102 1 93.31 103 HIS A O 1
ATOM 807 N N . SER A 1 104 ? -20.375 -15.445 -10.484 1 89.94 104 SER A N 1
ATOM 808 C CA . SER A 1 104 ? -21.656 -15.656 -9.805 1 89.94 104 SER A CA 1
ATOM 809 C C . SER A 1 104 ? -22.266 -17 -10.188 1 89.94 104 SER A C 1
ATOM 811 O O . SER A 1 104 ? -23.078 -17.547 -9.438 1 89.94 104 SER A O 1
ATOM 813 N N . ALA A 1 105 ? -22 -17.469 -11.336 1 83.75 105 ALA A N 1
ATOM 814 C CA . ALA A 1 105 ? -22.641 -18.672 -11.859 1 83.75 105 ALA A CA 1
ATOM 815 C C . ALA A 1 105 ? -22.266 -19.906 -11.031 1 83.75 105 ALA A C 1
ATOM 817 O O . ALA A 1 105 ? -23.031 -20.859 -10.945 1 83.75 105 ALA A O 1
ATOM 818 N N . ASP A 1 106 ? -21.203 -19.938 -10.406 1 74.31 106 ASP A N 1
ATOM 819 C CA . ASP A 1 106 ? -20.719 -21.109 -9.688 1 74.31 106 ASP A CA 1
ATOM 820 C C . ASP A 1 106 ? -20.828 -20.922 -8.18 1 74.31 106 ASP A C 1
ATOM 822 O O . ASP A 1 106 ? -19.984 -21.406 -7.422 1 74.31 106 ASP A O 1
ATOM 826 N N . GLY A 1 107 ? -21.844 -20.172 -7.703 1 78.5 107 GLY A N 1
ATOM 827 C CA . GLY A 1 107 ? -22.047 -20.031 -6.27 1 78.5 107 GLY A CA 1
ATOM 828 C C . GLY A 1 107 ? -21.266 -18.859 -5.68 1 78.5 107 GLY A C 1
ATOM 829 O O . GLY A 1 107 ? -21.312 -18.641 -4.469 1 78.5 107 GLY A O 1
ATOM 830 N N . GLY A 1 108 ? -20.625 -18.188 -6.574 1 90.62 108 GLY A N 1
ATOM 831 C CA . GLY A 1 108 ? -19.906 -17.031 -6.074 1 90.62 108 GLY A CA 1
ATOM 832 C C . GLY A 1 108 ? -18.438 -17.328 -5.77 1 90.62 108 GLY A C 1
ATOM 833 O O . GLY A 1 108 ? -18.125 -17.844 -4.699 1 90.62 108 GLY A O 1
ATOM 834 N N . SER A 1 109 ? -17.547 -17.219 -6.68 1 94.94 109 SER A N 1
ATOM 835 C CA . SER A 1 109 ? -16.109 -17.406 -6.512 1 94.94 109 SER A CA 1
ATOM 836 C C . SER A 1 109 ? -15.32 -16.25 -7.137 1 94.94 109 SER A C 1
ATOM 838 O O . SER A 1 109 ? -15.883 -15.43 -7.852 1 94.94 109 SER A O 1
ATOM 840 N N . VAL A 1 110 ? -14.055 -16.172 -6.734 1 96 110 VAL A N 1
ATOM 841 C CA . VAL A 1 110 ? -13.188 -15.102 -7.215 1 96 110 VAL A CA 1
ATOM 842 C C . VAL A 1 110 ? -11.891 -15.688 -7.762 1 96 110 VAL A C 1
ATOM 844 O O . VAL A 1 110 ? -11.32 -16.609 -7.172 1 96 110 VAL A O 1
ATOM 847 N N . THR A 1 111 ? -11.43 -15.219 -8.883 1 94.31 111 THR A N 1
ATOM 848 C CA . THR A 1 111 ? -10.141 -15.617 -9.445 1 94.31 111 THR A CA 1
ATOM 849 C C . THR A 1 111 ? -9 -14.836 -8.781 1 94.31 111 THR A C 1
ATOM 851 O O . THR A 1 111 ? -9.039 -13.609 -8.719 1 94.31 111 THR A O 1
ATOM 854 N N . LEU A 1 112 ? -8.031 -15.547 -8.273 1 95.44 112 LEU A N 1
ATOM 855 C CA . LEU A 1 112 ? -6.84 -14.977 -7.656 1 95.44 112 LEU A CA 1
ATOM 856 C C . LEU A 1 112 ? -5.578 -15.445 -8.383 1 95.44 112 LEU A C 1
ATOM 858 O O . LEU A 1 112 ? -5.625 -16.391 -9.164 1 95.44 112 LEU A O 1
ATOM 862 N N . ILE A 1 113 ? -4.582 -14.703 -8.102 1 92.94 113 ILE A N 1
ATOM 863 C CA . ILE A 1 113 ? -3.24 -15.047 -8.562 1 92.94 113 ILE A CA 1
ATOM 864 C C . ILE A 1 113 ? -2.318 -15.242 -7.363 1 92.94 113 ILE A C 1
ATOM 866 O O . ILE A 1 113 ? -2.457 -14.562 -6.344 1 92.94 113 ILE A O 1
ATOM 870 N N . ARG A 1 114 ? -1.488 -16.188 -7.453 1 92.56 114 ARG A N 1
ATOM 871 C CA . ARG A 1 114 ? -0.379 -16.359 -6.52 1 92.56 114 ARG A CA 1
ATOM 872 C C . ARG A 1 114 ? 0.962 -16.203 -7.23 1 92.56 114 ARG A C 1
ATOM 874 O O . ARG A 1 114 ? 1.267 -16.953 -8.164 1 92.56 114 ARG A O 1
ATOM 881 N N . GLU A 1 115 ? 1.718 -15.242 -6.859 1 90.69 115 GLU A N 1
ATOM 882 C CA . GLU A 1 115 ? 2.945 -14.922 -7.578 1 90.69 115 GLU A CA 1
ATOM 883 C C . GLU A 1 115 ? 4.039 -14.453 -6.625 1 90.69 115 GLU A C 1
ATOM 885 O O . GLU A 1 115 ? 3.766 -14.133 -5.469 1 90.69 115 GLU A O 1
ATOM 890 N N . TYR A 1 116 ? 5.289 -14.531 -7.086 1 91.62 116 TYR A N 1
ATOM 891 C CA . TYR A 1 116 ? 6.449 -14.141 -6.301 1 91.62 116 TYR A CA 1
ATOM 892 C C . TYR A 1 116 ? 6.449 -12.633 -6.039 1 91.62 116 TYR A C 1
ATOM 894 O O . TYR A 1 116 ? 6.387 -11.836 -6.98 1 91.62 116 TYR A O 1
ATOM 902 N N . ALA A 1 117 ? 6.41 -12.273 -4.766 1 93.38 117 ALA A N 1
ATOM 903 C CA . ALA A 1 117 ? 6.574 -10.891 -4.328 1 93.38 117 ALA A CA 1
ATOM 904 C C . ALA A 1 117 ? 7.988 -10.641 -3.818 1 93.38 117 ALA A C 1
ATOM 906 O O . ALA A 1 117 ? 8.352 -11.086 -2.73 1 93.38 117 ALA A O 1
ATOM 907 N N . GLN A 1 118 ? 8.688 -9.883 -4.496 1 93.44 118 GLN A N 1
ATOM 908 C CA . GLN A 1 118 ? 10.125 -9.758 -4.273 1 93.44 118 GLN A CA 1
ATOM 909 C C . GLN A 1 118 ? 10.422 -9.078 -2.939 1 93.44 118 GLN A C 1
ATOM 911 O O . GLN A 1 118 ? 11.438 -9.359 -2.301 1 93.44 118 GLN A O 1
ATOM 916 N N . GLY A 1 119 ? 9.609 -8.062 -2.547 1 93.06 119 GLY A N 1
ATOM 917 C CA . GLY A 1 119 ? 9.836 -7.395 -1.274 1 93.06 119 GLY A CA 1
ATOM 918 C C . GLY A 1 119 ? 9.805 -8.344 -0.089 1 93.06 119 GLY A C 1
ATOM 919 O O . GLY A 1 119 ? 10.656 -8.258 0.8 1 93.06 119 GLY A O 1
ATOM 920 N N . LEU A 1 120 ? 8.961 -9.289 -0.139 1 92.75 120 LEU A N 1
ATOM 921 C CA . LEU A 1 120 ? 8.773 -10.234 0.958 1 92.75 120 LEU A CA 1
ATOM 922 C C . LEU A 1 120 ? 9.516 -11.539 0.688 1 92.75 120 LEU A C 1
ATOM 924 O O . LEU A 1 120 ? 9.609 -12.391 1.568 1 92.75 120 LEU A O 1
ATOM 928 N N . ASN A 1 121 ? 9.984 -11.656 -0.474 1 93.25 121 ASN A N 1
ATOM 929 C CA . ASN A 1 121 ? 10.695 -12.852 -0.915 1 93.25 121 ASN A CA 1
ATOM 930 C C . ASN A 1 121 ? 9.859 -14.109 -0.694 1 93.25 121 ASN A C 1
ATOM 932 O O . ASN A 1 121 ? 10.336 -15.094 -0.12 1 93.25 121 ASN A O 1
ATOM 936 N N . GLN A 1 122 ? 8.625 -14.078 -1.107 1 92.62 122 GLN A N 1
ATOM 937 C CA . GLN A 1 122 ? 7.715 -15.219 -1.012 1 92.62 122 GLN A CA 1
ATOM 938 C C . GLN A 1 122 ? 6.57 -15.086 -2.01 1 92.62 122 GLN A C 1
ATOM 940 O O . GLN A 1 122 ? 6.387 -14.031 -2.623 1 92.62 122 GLN A O 1
ATOM 945 N N . LEU A 1 123 ? 5.91 -16.219 -2.152 1 92.06 123 LEU A N 1
ATOM 946 C CA . LEU A 1 123 ? 4.684 -16.172 -2.941 1 92.06 123 LEU A CA 1
ATOM 947 C C . LEU A 1 123 ? 3.561 -15.492 -2.162 1 92.06 123 LEU A C 1
ATOM 949 O O . LEU A 1 123 ? 3.389 -15.75 -0.968 1 92.06 123 LEU A O 1
ATOM 953 N N . MET A 1 124 ? 2.859 -14.602 -2.826 1 95 124 MET A N 1
ATOM 954 C CA . MET A 1 124 ? 1.736 -13.891 -2.229 1 95 124 MET A CA 1
ATOM 955 C C . MET A 1 124 ? 0.496 -13.992 -3.109 1 95 124 MET A C 1
ATOM 957 O O . MET A 1 124 ? 0.605 -14.164 -4.324 1 95 124 MET A O 1
ATOM 961 N N . TRP A 1 125 ? -0.577 -13.914 -2.461 1 96.19 125 TRP A N 1
ATOM 962 C CA . TRP A 1 125 ? -1.85 -13.867 -3.172 1 96.19 125 TRP A CA 1
ATOM 963 C C . TRP A 1 125 ? -2.174 -12.438 -3.604 1 96.19 125 TRP A C 1
ATOM 965 O O . TRP A 1 125 ? -1.911 -11.484 -2.867 1 96.19 125 TRP A O 1
ATOM 975 N N . CYS A 1 126 ? -2.783 -12.336 -4.773 1 96.81 126 CYS A N 1
ATOM 976 C CA . CYS A 1 126 ? -3.254 -11.039 -5.246 1 96.81 126 CYS A CA 1
ATOM 977 C C . CYS A 1 126 ? -4.391 -11.203 -6.246 1 96.81 126 CYS A C 1
ATOM 979 O O . CYS A 1 126 ? -4.633 -12.305 -6.746 1 96.81 126 CYS A O 1
ATOM 981 N N . LEU A 1 127 ? -5.117 -10.148 -6.398 1 96.75 127 LEU A N 1
ATOM 982 C CA . LEU A 1 127 ? -6.027 -10.023 -7.535 1 96.75 127 LEU A CA 1
ATOM 983 C C . LEU A 1 127 ? -5.258 -9.719 -8.812 1 96.75 127 LEU A C 1
ATOM 985 O O . LEU A 1 127 ? -4.141 -9.203 -8.766 1 96.75 127 LEU A O 1
ATOM 989 N N . PRO A 1 128 ? -5.832 -10.109 -9.945 1 94.56 128 PRO A N 1
ATOM 990 C CA . PRO A 1 128 ? -5.207 -9.648 -11.188 1 94.56 128 PRO A CA 1
ATOM 991 C C . PRO A 1 128 ? -4.949 -8.141 -11.195 1 94.56 128 PRO A C 1
ATOM 993 O O . PRO A 1 128 ? -5.852 -7.355 -10.891 1 94.56 128 PRO A O 1
ATOM 996 N N . THR A 1 129 ? -3.744 -7.777 -11.477 1 94.12 129 THR A N 1
ATOM 997 C CA . THR A 1 129 ? -3.309 -6.387 -11.445 1 94.12 129 THR A CA 1
ATOM 998 C C . THR A 1 129 ? -2.42 -6.074 -12.648 1 94.12 129 THR A C 1
ATOM 1000 O O . THR A 1 129 ? -1.546 -6.867 -13 1 94.12 129 THR A O 1
ATOM 1003 N N . GLY A 1 130 ? -2.643 -4.902 -13.273 1 91.75 130 GLY A N 1
ATOM 1004 C CA . GLY A 1 130 ? -1.831 -4.492 -14.406 1 91.75 130 GLY A CA 1
ATOM 1005 C C . GLY A 1 130 ? -1.519 -3.006 -14.414 1 91.75 130 GLY A C 1
ATOM 1006 O O . GLY A 1 130 ? -2.314 -2.199 -13.93 1 91.75 130 GLY A O 1
ATOM 1007 N N . GLY A 1 131 ? -0.364 -2.711 -14.977 1 93.19 131 GLY A N 1
ATOM 1008 C CA . GLY A 1 131 ? 0.03 -1.318 -15.109 1 93.19 131 GLY A CA 1
ATOM 1009 C C . GLY A 1 131 ? -0.648 -0.618 -16.266 1 93.19 131 GLY A C 1
ATOM 1010 O O . GLY A 1 131 ? -0.866 -1.222 -17.328 1 93.19 131 GLY A O 1
ATOM 1011 N N . PHE A 1 132 ? -1.021 0.671 -16.047 1 95.12 132 PHE A N 1
ATOM 1012 C CA . PHE A 1 132 ? -1.582 1.489 -17.109 1 95.12 132 PHE A CA 1
ATOM 1013 C C . PHE A 1 132 ? -0.498 1.91 -18.094 1 95.12 132 PHE A C 1
ATOM 1015 O O . PHE A 1 132 ? 0.489 2.539 -17.703 1 95.12 132 PHE A O 1
ATOM 1022 N N . ASP A 1 133 ? -0.661 1.522 -19.328 1 93.69 133 ASP A N 1
ATOM 1023 C CA . ASP A 1 133 ? 0.214 1.911 -20.422 1 93.69 133 ASP A CA 1
ATOM 1024 C C . ASP A 1 133 ? -0.522 2.807 -21.422 1 93.69 133 ASP A C 1
ATOM 1026 O O . ASP A 1 133 ? -1.332 2.326 -22.219 1 93.69 133 ASP A O 1
ATOM 1030 N N . PRO A 1 134 ? -0.175 4.066 -21.375 1 91.56 134 PRO A N 1
ATOM 1031 C CA . PRO A 1 134 ? -0.902 5.004 -22.234 1 91.56 134 PRO A CA 1
ATOM 1032 C C . PRO A 1 134 ? -0.744 4.688 -23.719 1 91.56 134 PRO A C 1
ATOM 1034 O O . PRO A 1 134 ? -1.512 5.188 -24.547 1 91.56 134 PRO A O 1
ATOM 1037 N N . ARG A 1 135 ? 0.225 3.869 -24.156 1 93.44 135 ARG A N 1
ATOM 1038 C CA . ARG A 1 135 ? 0.395 3.463 -25.547 1 93.44 135 ARG A CA 1
ATOM 1039 C C . ARG A 1 135 ? -0.598 2.369 -25.938 1 93.44 135 ARG A C 1
ATOM 1041 O O . ARG A 1 135 ? -0.847 2.129 -27.109 1 93.44 135 ARG A O 1
ATOM 1048 N N . ARG A 1 136 ? -1.084 1.754 -24.891 1 92.25 136 ARG A N 1
ATOM 1049 C CA . ARG A 1 136 ? -1.903 0.572 -25.156 1 92.25 136 ARG A CA 1
ATOM 1050 C C . ARG A 1 136 ? -3.332 0.784 -24.656 1 92.25 136 ARG A C 1
ATOM 1052 O O . ARG A 1 136 ? -4.27 0.173 -25.188 1 92.25 136 ARG A O 1
ATOM 1059 N N . HIS A 1 137 ? -3.441 1.597 -23.609 1 94.5 137 HIS A N 1
ATOM 1060 C CA . HIS A 1 137 ? -4.738 1.752 -22.953 1 94.5 137 HIS A CA 1
ATOM 1061 C C . HIS A 1 137 ? -5.293 3.158 -23.156 1 94.5 137 HIS A C 1
ATOM 1063 O O . HIS A 1 137 ? -4.617 4.145 -22.859 1 94.5 137 HIS A O 1
ATOM 1069 N N . THR A 1 138 ? -6.512 3.207 -23.531 1 94.19 138 THR A N 1
ATOM 1070 C CA . THR A 1 138 ? -7.129 4.5 -23.797 1 94.19 138 THR A CA 1
ATOM 1071 C C . THR A 1 138 ? -7.727 5.094 -22.531 1 94.19 138 THR A C 1
ATOM 1073 O O . THR A 1 138 ? -8.062 6.281 -22.5 1 94.19 138 THR A O 1
ATOM 1076 N N . SER A 1 139 ? -7.969 4.246 -21.516 1 94.75 139 SER A N 1
ATOM 1077 C CA . SER A 1 139 ? -8.539 4.633 -20.234 1 94.75 139 SER A CA 1
ATOM 1078 C C . SER A 1 139 ? -8.164 3.639 -19.141 1 94.75 139 SER A C 1
ATOM 1080 O O . SER A 1 139 ? -7.625 2.568 -19.438 1 94.75 139 SER A O 1
ATOM 1082 N N . TYR A 1 140 ? -8.375 4.055 -17.938 1 93.44 140 TYR A N 1
ATOM 1083 C CA . TYR A 1 140 ? -8.156 3.137 -16.828 1 93.44 140 TYR A CA 1
ATOM 1084 C C . TYR A 1 140 ? -9.078 1.93 -16.922 1 93.44 140 TYR A C 1
ATOM 1086 O O . TYR A 1 140 ? -8.688 0.808 -16.609 1 93.44 140 TYR A O 1
ATOM 1094 N N . GLU A 1 141 ? -10.289 2.205 -17.359 1 94.56 141 GLU A N 1
ATOM 1095 C CA . GLU A 1 141 ? -11.234 1.113 -17.562 1 94.56 141 GLU A CA 1
ATOM 1096 C C . GLU A 1 141 ? -10.727 0.134 -18.625 1 94.56 141 GLU A C 1
ATOM 1098 O O . GLU A 1 141 ? -10.836 -1.082 -18.453 1 94.56 141 GLU A O 1
ATOM 1103 N N . ALA A 1 142 ? -10.195 0.709 -19.641 1 95.44 142 ALA A N 1
ATOM 1104 C CA . ALA A 1 142 ? -9.633 -0.141 -20.688 1 95.44 142 ALA A CA 1
ATOM 1105 C C . ALA A 1 142 ? -8.484 -0.991 -20.156 1 95.44 142 ALA A C 1
ATOM 1107 O O . ALA A 1 142 ? -8.352 -2.164 -20.5 1 95.44 142 ALA A O 1
ATOM 1108 N N . CYS A 1 143 ? -7.645 -0.45 -19.312 1 95.06 143 CYS A N 1
ATOM 1109 C CA . CYS A 1 143 ? -6.555 -1.173 -18.672 1 95.06 143 CYS A CA 1
ATOM 1110 C C . CYS A 1 143 ? -7.094 -2.326 -17.828 1 95.06 143 CYS A C 1
ATOM 1112 O O . CYS A 1 143 ? -6.609 -3.453 -17.938 1 95.06 143 CYS A O 1
ATOM 1114 N N . ALA A 1 144 ? -8.117 -2.029 -17.062 1 94.5 144 ALA A N 1
ATOM 1115 C CA . ALA A 1 144 ? -8.734 -3.041 -16.203 1 94.5 144 ALA A CA 1
ATOM 1116 C C . ALA A 1 144 ? -9.305 -4.188 -17.031 1 94.5 144 ALA A C 1
ATOM 1118 O O . ALA A 1 144 ? -9.133 -5.359 -16.688 1 94.5 144 ALA A O 1
ATOM 1119 N N . ARG A 1 145 ? -9.898 -3.85 -18.109 1 93.25 145 ARG A N 1
ATOM 1120 C CA . ARG A 1 145 ? -10.484 -4.867 -18.969 1 93.25 145 ARG A CA 1
ATOM 1121 C C . ARG A 1 145 ? -9.406 -5.742 -19.594 1 93.25 145 ARG A C 1
ATOM 1123 O O . ARG A 1 145 ? -9.547 -6.969 -19.656 1 93.25 145 ARG A O 1
ATOM 1130 N N . ALA A 1 146 ? -8.398 -5.094 -20.047 1 91.06 146 ALA A N 1
ATOM 1131 C CA . ALA A 1 146 ? -7.281 -5.844 -20.625 1 91.06 146 ALA A CA 1
ATOM 1132 C C . ALA A 1 146 ? -6.691 -6.816 -19.609 1 91.06 146 ALA A C 1
ATOM 1134 O O . ALA A 1 146 ? -6.371 -7.957 -19.953 1 91.06 146 ALA A O 1
ATOM 1135 N N . GLU A 1 147 ? -6.504 -6.316 -18.359 1 89.75 147 GLU A N 1
ATOM 1136 C CA . GLU A 1 147 ? -5.965 -7.16 -17.297 1 89.75 147 GLU A CA 1
ATOM 1137 C C . GLU A 1 147 ? -6.879 -8.352 -17.016 1 89.75 147 GLU A C 1
ATOM 1139 O O . GLU A 1 147 ? -6.402 -9.469 -16.797 1 89.75 147 GLU A O 1
ATOM 1144 N N . ALA A 1 148 ? -8.125 -8.18 -17.016 1 87.19 148 ALA A N 1
ATOM 1145 C CA . ALA A 1 148 ? -9.102 -9.234 -16.766 1 87.19 148 ALA A CA 1
ATOM 1146 C C . ALA A 1 148 ? -9.023 -10.32 -17.844 1 87.19 148 ALA A C 1
ATOM 1148 O O . ALA A 1 148 ? -9.203 -11.5 -17.547 1 87.19 148 ALA A O 1
ATOM 1149 N N . ASP A 1 149 ? -8.703 -9.914 -19 1 84.19 149 ASP A N 1
ATOM 1150 C CA . ASP A 1 149 ? -8.641 -10.844 -20.125 1 84.19 149 ASP A CA 1
ATOM 1151 C C . ASP A 1 149 ? -7.328 -11.625 -20.125 1 84.19 149 ASP A C 1
ATOM 1153 O O . ASP A 1 149 ? -7.285 -12.773 -20.562 1 84.19 149 ASP A O 1
ATOM 1157 N N . GLU A 1 150 ? -6.25 -11.047 -19.656 1 76.56 150 GLU A N 1
ATOM 1158 C CA . GLU A 1 150 ? -4.91 -11.617 -19.734 1 76.56 150 GLU A CA 1
ATOM 1159 C C . GLU A 1 150 ? -4.656 -12.578 -18.578 1 76.56 150 GLU A C 1
ATOM 1161 O O . GLU A 1 150 ? -3.924 -13.562 -18.734 1 76.56 150 GLU A O 1
ATOM 1166 N N . ALA A 1 151 ? -5.07 -12.305 -17.406 1 67.19 151 ALA A N 1
ATOM 1167 C CA . ALA A 1 151 ? -4.723 -12.992 -16.172 1 67.19 151 ALA A CA 1
ATOM 1168 C C . ALA A 1 151 ? -4.883 -14.508 -16.328 1 67.19 151 ALA A C 1
ATOM 1170 O O . ALA A 1 151 ? -4.039 -15.273 -15.867 1 67.19 151 ALA A O 1
ATOM 1171 N N . PRO A 1 152 ? -5.91 -15 -17.031 1 57.91 152 PRO A N 1
ATOM 1172 C CA . PRO A 1 152 ? -5.98 -16.453 -17.172 1 57.91 152 PRO A CA 1
ATOM 1173 C C . PRO A 1 152 ? -4.812 -17.031 -17.969 1 57.91 152 PRO A C 1
ATOM 1175 O O . PRO A 1 152 ? -4.5 -18.219 -17.844 1 57.91 152 PRO A O 1
ATOM 1178 N N . GLY A 1 153 ? -4.172 -16.219 -18.781 1 56.09 153 GLY A N 1
ATOM 1179 C CA . GLY A 1 153 ? -3.223 -16.781 -19.719 1 56.09 153 GLY A CA 1
ATOM 1180 C C . GLY A 1 153 ? -1.812 -16.266 -19.531 1 56.09 153 GLY A C 1
ATOM 1181 O O . GLY A 1 153 ? -0.945 -16.469 -20.391 1 56.09 153 GLY A O 1
ATOM 1182 N N . ARG A 1 154 ? -1.482 -15.492 -18.562 1 55.88 154 ARG A N 1
ATOM 1183 C CA . ARG A 1 154 ? -0.188 -14.812 -18.578 1 55.88 154 ARG A CA 1
ATOM 1184 C C . ARG A 1 154 ? 0.935 -15.781 -18.203 1 55.88 154 ARG A C 1
ATOM 1186 O O . ARG A 1 154 ? 0.971 -16.297 -17.094 1 55.88 154 ARG A O 1
ATOM 1193 N N . ARG A 1 155 ? 1.451 -16.438 -19.203 1 47.44 155 ARG A N 1
ATOM 1194 C CA . ARG A 1 155 ? 2.555 -17.375 -19.031 1 47.44 155 ARG A CA 1
ATOM 1195 C C . ARG A 1 155 ? 3.898 -16.688 -19.25 1 47.44 155 ARG A C 1
ATOM 1197 O O . ARG A 1 155 ? 4.91 -17.359 -19.484 1 47.44 155 ARG A O 1
ATOM 1204 N N . ASP A 1 156 ? 4.031 -15.391 -19.172 1 47.12 156 ASP A N 1
ATOM 1205 C CA . ASP A 1 156 ? 5.383 -14.969 -19.516 1 47.12 156 ASP A CA 1
ATOM 1206 C C . ASP A 1 156 ? 6.375 -15.312 -18.406 1 47.12 156 ASP A C 1
ATOM 1208 O O . ASP A 1 156 ? 5.977 -15.711 -17.312 1 47.12 156 ASP A O 1
ATOM 1212 N N . HIS A 1 157 ? 7.691 -15.203 -18.703 1 48.41 157 HIS A N 1
ATOM 1213 C CA . HIS A 1 157 ? 8.852 -15.594 -17.922 1 48.41 157 HIS A CA 1
ATOM 1214 C C . HIS A 1 157 ? 8.664 -15.234 -16.453 1 48.41 157 HIS A C 1
ATOM 1216 O O . HIS A 1 157 ? 9.141 -15.953 -15.562 1 48.41 157 HIS A O 1
ATOM 1222 N N . GLU A 1 158 ? 8.273 -14.016 -16.125 1 51.25 158 GLU A N 1
ATOM 1223 C CA . GLU A 1 158 ? 7.945 -13.656 -14.742 1 51.25 158 GLU A CA 1
ATOM 1224 C C . GLU A 1 158 ? 6.844 -14.555 -14.188 1 51.25 158 GLU A C 1
ATOM 1226 O O . GLU A 1 158 ? 6.574 -14.539 -12.984 1 51.25 158 GLU A O 1
ATOM 1231 N N . GLU A 1 159 ? 6.363 -15.32 -15.086 1 54.22 159 GLU A N 1
ATOM 1232 C CA . GLU A 1 159 ? 5.203 -16.188 -14.906 1 54.22 159 GLU A CA 1
ATOM 1233 C C . GLU A 1 159 ? 5.613 -17.531 -14.297 1 54.22 159 GLU A C 1
ATOM 1235 O O . GLU A 1 159 ? 4.766 -18.391 -14.062 1 54.22 159 GLU A O 1
ATOM 1240 N N . LEU A 1 160 ? 6.867 -17.609 -14.164 1 57.75 160 LEU A N 1
ATOM 1241 C CA . LEU A 1 160 ? 7.336 -18.891 -13.625 1 57.75 160 LEU A CA 1
ATOM 1242 C C . LEU A 1 160 ? 6.613 -19.234 -12.328 1 57.75 160 LEU A C 1
ATOM 1244 O O . LEU A 1 160 ? 6.461 -20.406 -11.992 1 57.75 160 LEU A O 1
ATOM 1248 N N . THR A 1 161 ? 6.113 -18.203 -11.828 1 70.19 161 THR A N 1
ATOM 1249 C CA . THR A 1 161 ? 5.598 -18.531 -10.508 1 70.19 161 THR A CA 1
ATOM 1250 C C . THR A 1 161 ? 4.145 -18.078 -10.359 1 70.19 161 THR A C 1
ATOM 1252 O O . THR A 1 161 ? 3.619 -18.031 -9.242 1 70.19 161 THR A O 1
ATOM 1255 N N . ILE A 1 162 ? 3.57 -17.953 -11.562 1 80.06 162 ILE A N 1
ATOM 1256 C CA . ILE A 1 162 ? 2.223 -17.422 -11.391 1 80.06 162 ILE A CA 1
ATOM 1257 C C . ILE A 1 162 ? 1.214 -18.578 -11.406 1 80.06 162 ILE A C 1
ATOM 1259 O O . ILE A 1 162 ? 1.21 -19.391 -12.328 1 80.06 162 ILE A O 1
ATOM 1263 N N . GLU A 1 163 ? 0.521 -18.688 -10.391 1 85.75 163 GLU A N 1
ATOM 1264 C CA . GLU A 1 163 ? -0.615 -19.594 -10.297 1 85.75 163 GLU A CA 1
ATOM 1265 C C . GLU A 1 163 ? -1.937 -18.844 -10.305 1 85.75 163 GLU A C 1
ATOM 1267 O O . GLU A 1 163 ? -2.086 -17.844 -9.602 1 85.75 163 GLU A O 1
ATOM 1272 N N . VAL A 1 164 ? -2.799 -19.297 -11.188 1 89.94 164 VAL A N 1
ATOM 1273 C CA . VAL A 1 164 ? -4.145 -18.734 -11.219 1 89.94 164 VAL A CA 1
ATOM 1274 C C . VAL A 1 164 ? -5.121 -19.688 -10.539 1 89.94 164 VAL A C 1
ATOM 1276 O O . VAL A 1 164 ? -5.207 -20.859 -10.906 1 89.94 164 VAL A O 1
ATOM 1279 N N . VAL A 1 165 ? -5.875 -19.141 -9.586 1 91.06 165 VAL A N 1
ATOM 1280 C CA . VAL A 1 165 ? -6.742 -20.016 -8.797 1 91.06 165 VAL A CA 1
ATOM 1281 C C . VAL A 1 165 ? -8.102 -19.344 -8.602 1 91.06 165 VAL A C 1
ATOM 1283 O O . VAL A 1 165 ? -8.195 -18.125 -8.5 1 91.06 165 VAL A O 1
ATOM 1286 N N . ARG A 1 166 ? -9.062 -20.172 -8.602 1 93.06 166 ARG A N 1
ATOM 1287 C CA . ARG A 1 166 ? -10.398 -19.719 -8.219 1 93.06 166 ARG A CA 1
ATOM 1288 C C . ARG A 1 166 ? -10.75 -20.188 -6.812 1 93.06 166 ARG A C 1
ATOM 1290 O O . ARG A 1 166 ? -10.586 -21.359 -6.484 1 93.06 166 ARG A O 1
ATOM 1297 N N . VAL A 1 167 ? -11.242 -19.266 -5.996 1 96 167 VAL A N 1
ATOM 1298 C CA . VAL A 1 167 ? -11.578 -19.625 -4.621 1 96 167 VAL A CA 1
ATOM 1299 C C . VAL A 1 167 ? -12.984 -19.141 -4.285 1 96 167 VAL A C 1
ATOM 1301 O O . VAL A 1 167 ? -13.445 -18.125 -4.82 1 96 167 VAL A O 1
ATOM 1304 N N . GLY A 1 168 ? -13.633 -19.906 -3.365 1 95.75 168 GLY A N 1
ATOM 1305 C CA . GLY A 1 168 ? -14.906 -19.438 -2.846 1 95.75 168 GLY A CA 1
ATOM 1306 C C . GLY A 1 168 ? -14.766 -18.281 -1.881 1 95.75 168 GLY A C 1
ATOM 1307 O O . GLY A 1 168 ? -13.656 -17.922 -1.475 1 95.75 168 GLY A O 1
ATOM 1308 N N . LEU A 1 169 ? -15.914 -17.688 -1.488 1 95.75 169 LEU A N 1
ATOM 1309 C CA . LEU A 1 169 ? -15.914 -16.484 -0.674 1 95.75 169 LEU A CA 1
ATOM 1310 C C . LEU A 1 169 ? -15.359 -16.766 0.719 1 95.75 169 LEU A C 1
ATOM 1312 O O . LEU A 1 169 ? -14.609 -15.953 1.27 1 95.75 169 LEU A O 1
ATOM 1316 N N . PRO A 1 170 ? -15.648 -17.938 1.313 1 95.69 170 PRO A N 1
ATOM 1317 C CA . PRO A 1 170 ? -15.055 -18.203 2.625 1 95.69 170 PRO A CA 1
ATOM 1318 C C . PRO A 1 170 ? -13.531 -18.281 2.582 1 95.69 170 PRO A C 1
ATOM 1320 O O . PRO A 1 170 ? -12.859 -17.75 3.473 1 95.69 170 PRO A O 1
ATOM 1323 N N . GLU A 1 171 ? -13.023 -18.906 1.602 1 97.44 171 GLU A N 1
ATOM 1324 C CA . GLU A 1 171 ? -11.578 -18.984 1.449 1 97.44 171 GLU A CA 1
ATOM 1325 C C . GLU A 1 171 ? -10.977 -17.609 1.143 1 97.44 171 GLU A C 1
ATOM 1327 O O . GLU A 1 171 ? -9.898 -17.281 1.638 1 97.44 171 GLU A O 1
ATOM 1332 N N . LEU A 1 172 ? -11.641 -16.828 0.29 1 97.88 172 LEU A N 1
ATOM 1333 C CA . LEU A 1 172 ? -11.188 -15.461 0.035 1 97.88 172 LEU A CA 1
ATOM 1334 C C . LEU A 1 172 ? -11.055 -14.68 1.337 1 97.88 172 LEU A C 1
ATOM 1336 O O . LEU A 1 172 ? -10.039 -14.016 1.57 1 97.88 172 LEU A O 1
ATOM 1340 N N . ARG A 1 173 ? -12.078 -14.836 2.137 1 97 173 ARG A N 1
ATOM 1341 C CA . ARG A 1 173 ? -12.078 -14.117 3.408 1 97 173 ARG A CA 1
ATOM 1342 C C . ARG A 1 173 ? -10.891 -14.547 4.273 1 97 173 ARG A C 1
ATOM 1344 O O . ARG A 1 173 ? -10.227 -13.703 4.879 1 97 173 ARG A O 1
ATOM 1351 N N . ARG A 1 174 ? -10.633 -15.789 4.324 1 97.81 174 ARG A N 1
ATOM 1352 C CA . ARG A 1 174 ? -9.492 -16.297 5.07 1 97.81 174 ARG A CA 1
ATOM 1353 C C . ARG A 1 174 ? -8.188 -15.719 4.543 1 97.81 174 ARG A C 1
ATOM 1355 O O . ARG A 1 174 ? -7.332 -15.289 5.324 1 97.81 174 ARG A O 1
ATOM 1362 N N . LEU A 1 175 ? -8.016 -15.664 3.291 1 97.75 175 LEU A N 1
ATOM 1363 C CA . LEU A 1 175 ? -6.797 -15.172 2.66 1 97.75 175 LEU A CA 1
ATOM 1364 C C . LEU A 1 175 ? -6.617 -13.68 2.922 1 97.75 175 LEU A C 1
ATOM 1366 O O . LEU A 1 175 ? -5.5 -13.227 3.176 1 97.75 175 LEU A O 1
ATOM 1370 N N . MET A 1 176 ? -7.711 -12.945 2.859 1 97.88 176 MET A N 1
ATOM 1371 C CA . MET A 1 176 ? -7.676 -11.508 3.119 1 97.88 176 MET A CA 1
ATOM 1372 C C . MET A 1 176 ? -7.102 -11.219 4.504 1 97.88 176 MET A C 1
ATOM 1374 O O . MET A 1 176 ? -6.414 -10.219 4.695 1 97.88 176 MET A O 1
ATOM 1378 N N . LEU A 1 177 ? -7.32 -12.125 5.418 1 96.56 177 LEU A N 1
ATOM 1379 C CA . LEU A 1 177 ? -6.996 -11.867 6.816 1 96.56 177 LEU A CA 1
ATOM 1380 C C . LEU A 1 177 ? -5.695 -12.555 7.211 1 96.56 177 LEU A C 1
ATOM 1382 O O . LEU A 1 177 ? -5.18 -12.344 8.312 1 96.56 177 LEU A O 1
ATOM 1386 N N . SER A 1 178 ? -5.105 -13.305 6.34 1 95.06 178 SER A N 1
ATOM 1387 C CA . SER A 1 178 ? -3.984 -14.18 6.668 1 95.06 178 SER A CA 1
ATOM 1388 C C . SER A 1 178 ? -2.67 -13.414 6.699 1 95.06 178 SER A C 1
ATOM 1390 O O . SER A 1 178 ? -1.686 -13.875 7.277 1 95.06 178 SER A O 1
ATOM 1392 N N . GLY A 1 179 ? -2.637 -12.25 6.055 1 94.69 179 GLY A N 1
ATOM 1393 C CA . GLY A 1 179 ? -1.37 -11.562 5.863 1 94.69 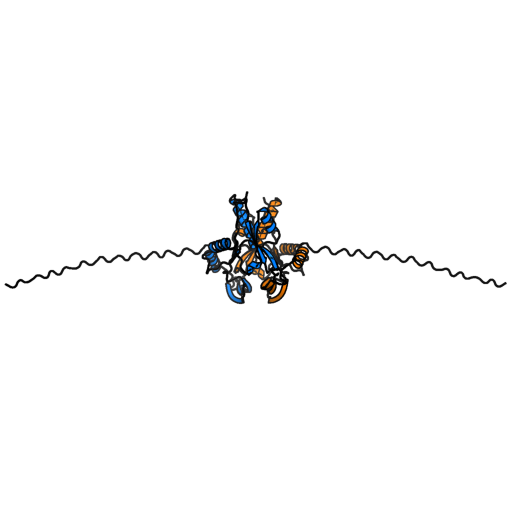179 GLY A CA 1
ATOM 1394 C C . GLY A 1 179 ? -0.618 -12.023 4.629 1 94.69 179 GLY A C 1
ATOM 1395 O O . GLY A 1 179 ? 0.459 -11.508 4.324 1 94.69 179 GLY A O 1
ATOM 1396 N N . ASP A 1 180 ? -1.195 -12.922 3.863 1 95.5 180 ASP A N 1
ATOM 1397 C CA . ASP A 1 180 ? -0.521 -13.492 2.701 1 95.5 180 ASP A CA 1
ATOM 1398 C C . ASP A 1 180 ? -1.061 -12.898 1.404 1 95.5 180 ASP A C 1
ATOM 1400 O O . ASP A 1 180 ? -0.773 -13.406 0.316 1 95.5 180 ASP A O 1
ATOM 1404 N N . MET A 1 181 ? -1.857 -11.922 1.465 1 97.69 181 MET A N 1
ATOM 1405 C CA . MET A 1 181 ? -2.387 -11.219 0.302 1 97.69 181 MET A CA 1
ATOM 1406 C C . MET A 1 181 ? -1.891 -9.773 0.271 1 97.69 181 MET A C 1
ATOM 1408 O O . MET A 1 181 ? -1.859 -9.102 1.302 1 97.69 181 MET A O 1
ATOM 1412 N N . LEU A 1 182 ? -1.518 -9.336 -0.914 1 97.06 182 LEU A N 1
ATOM 1413 C CA . LEU A 1 182 ? -0.993 -7.98 -1.044 1 97.06 182 LEU A CA 1
ATOM 1414 C C . LEU A 1 182 ? -2.064 -6.949 -0.704 1 97.06 182 LEU A C 1
ATOM 1416 O O . LEU A 1 182 ? -3.229 -7.113 -1.073 1 97.06 182 LEU A O 1
ATOM 1420 N N . LEU A 1 183 ? -1.634 -5.902 -0.18 1 97 183 LEU A N 1
ATOM 1421 C CA . LEU A 1 183 ? -2.498 -4.91 0.45 1 97 183 LEU A CA 1
ATOM 1422 C C . LEU A 1 183 ? -3.467 -4.312 -0.565 1 97 183 LEU A C 1
ATOM 1424 O O . LEU A 1 183 ? -4.652 -4.137 -0.271 1 97 183 LEU A O 1
ATOM 1428 N N . PRO A 1 184 ? -3.051 -3.879 -1.771 1 97.38 184 PRO A N 1
ATOM 1429 C CA . PRO A 1 184 ? -4.027 -3.342 -2.723 1 97.38 184 PRO A CA 1
ATOM 1430 C C . PRO A 1 184 ? -5.152 -4.328 -3.035 1 97.38 184 PRO A C 1
ATOM 1432 O O . PRO A 1 184 ? -6.297 -3.92 -3.244 1 97.38 184 PRO A O 1
ATOM 1435 N N . SER A 1 185 ? -4.773 -5.547 -3.021 1 98.31 185 SER A N 1
ATOM 1436 C CA . SER A 1 185 ? -5.777 -6.574 -3.277 1 98.31 185 SER A CA 1
ATOM 1437 C C . SER A 1 185 ? -6.75 -6.703 -2.107 1 98.31 185 SER A C 1
ATOM 1439 O O . SER A 1 185 ? -7.957 -6.848 -2.311 1 98.31 185 SER A O 1
ATOM 1441 N N . VAL A 1 186 ? -6.238 -6.668 -0.899 1 98.5 186 VAL A N 1
ATOM 1442 C CA . VAL A 1 186 ? -7.105 -6.742 0.272 1 98.5 186 VAL A CA 1
ATOM 1443 C C . VAL A 1 186 ? -8.125 -5.605 0.234 1 98.5 186 VAL A C 1
ATOM 1445 O O . VAL A 1 186 ? -9.32 -5.828 0.422 1 98.5 186 VAL A O 1
ATOM 1448 N N . THR A 1 187 ? -7.684 -4.422 -0.032 1 98.19 187 THR A N 1
ATOM 1449 C CA . THR A 1 187 ? -8.555 -3.252 -0.078 1 98.19 187 THR A CA 1
ATOM 1450 C C . THR A 1 187 ? -9.609 -3.406 -1.174 1 98.19 187 THR A C 1
ATOM 1452 O O . THR A 1 187 ? -10.797 -3.162 -0.941 1 98.19 187 THR A O 1
ATOM 1455 N N . THR A 1 188 ? -9.125 -3.822 -2.297 1 98.06 188 THR A N 1
ATOM 1456 C CA . THR A 1 188 ? -10.047 -4 -3.414 1 98.06 188 THR A CA 1
ATOM 1457 C C . THR A 1 188 ? -11.094 -5.055 -3.086 1 98.06 188 THR A C 1
ATOM 1459 O O . THR A 1 188 ? -12.266 -4.906 -3.439 1 98.06 188 THR A O 1
ATOM 1462 N N . CYS A 1 189 ? -10.688 -6.098 -2.451 1 98.5 189 CYS A N 1
ATOM 1463 C CA . CYS A 1 189 ? -11.633 -7.133 -2.053 1 98.5 189 CYS A CA 1
ATOM 1464 C C . CYS A 1 189 ? -12.711 -6.562 -1.137 1 98.5 189 CYS A C 1
ATOM 1466 O O . CYS A 1 189 ? -13.898 -6.844 -1.319 1 98.5 189 CYS A O 1
ATOM 1468 N N . PHE A 1 190 ? -12.328 -5.777 -0.158 1 98 190 PHE A N 1
ATOM 1469 C CA . PHE A 1 190 ? -13.305 -5.176 0.741 1 98 190 PHE A CA 1
ATOM 1470 C C . PHE A 1 190 ? -14.305 -4.328 -0.036 1 98 190 PHE A C 1
ATOM 1472 O O . PHE A 1 190 ? -15.516 -4.445 0.169 1 98 190 PHE A O 1
ATOM 1479 N N . LEU A 1 191 ? -13.836 -3.514 -0.924 1 97.31 191 LEU A N 1
ATOM 1480 C CA . LEU A 1 191 ? -14.695 -2.631 -1.707 1 97.31 191 LEU A CA 1
ATOM 1481 C C . LEU A 1 191 ? -15.625 -3.438 -2.6 1 97.31 191 LEU A C 1
ATOM 1483 O O . LEU A 1 191 ? -16.828 -3.148 -2.674 1 97.31 191 LEU A O 1
ATOM 1487 N N . ALA A 1 192 ? -15.031 -4.402 -3.227 1 97.5 192 ALA A N 1
ATOM 1488 C CA . ALA A 1 192 ? -15.82 -5.215 -4.148 1 97.5 192 ALA A CA 1
ATOM 1489 C C . ALA A 1 192 ? -16.906 -5.988 -3.408 1 97.5 192 ALA A C 1
ATOM 1491 O O . ALA A 1 192 ? -18.047 -6.066 -3.871 1 97.5 192 ALA A O 1
ATOM 1492 N N . LEU A 1 193 ? -16.531 -6.562 -2.289 1 96.56 193 LEU A N 1
ATOM 1493 C CA . LEU A 1 193 ? -17.5 -7.344 -1.522 1 96.56 193 LEU A CA 1
ATOM 1494 C C . LEU A 1 193 ? -18.641 -6.457 -1.014 1 96.56 193 LEU A C 1
ATOM 1496 O O . LEU A 1 193 ? -19.797 -6.879 -0.996 1 96.56 193 LEU A O 1
ATOM 1500 N N . GLU A 1 194 ? -18.312 -5.297 -0.612 1 95.25 194 GLU A N 1
ATOM 1501 C CA . GLU A 1 194 ? -19.359 -4.359 -0.207 1 95.25 194 GLU A CA 1
ATOM 1502 C C . GLU A 1 194 ? -20.297 -4.039 -1.369 1 95.25 194 GLU A C 1
ATOM 1504 O O . GLU A 1 194 ? -21.516 -4.008 -1.199 1 95.25 194 GLU A O 1
ATOM 1509 N N . ARG A 1 195 ? -19.703 -3.791 -2.471 1 95.38 195 ARG A N 1
ATOM 1510 C CA . ARG A 1 195 ? -20.516 -3.469 -3.643 1 95.38 195 ARG A CA 1
ATOM 1511 C C . ARG A 1 195 ? -21.406 -4.641 -4.031 1 95.38 195 ARG A C 1
ATOM 1513 O O . ARG A 1 195 ? -22.578 -4.449 -4.379 1 95.38 195 ARG A O 1
ATOM 1520 N N . LEU A 1 196 ? -20.844 -5.797 -4.039 1 95.62 196 LEU A N 1
ATOM 1521 C CA . LEU A 1 196 ? -21.625 -6.988 -4.371 1 95.62 196 LEU A CA 1
ATOM 1522 C C . LEU A 1 196 ? -22.766 -7.188 -3.381 1 95.62 196 LEU A C 1
ATOM 1524 O O . LEU A 1 196 ? -23.875 -7.578 -3.771 1 95.62 196 LEU A O 1
ATOM 1528 N N . GLN A 1 197 ? -22.469 -6.965 -2.137 1 93.88 197 GLN A N 1
ATOM 1529 C CA . GLN A 1 197 ? -23.516 -7.066 -1.116 1 93.88 197 GLN A CA 1
ATOM 1530 C C . GLN A 1 197 ? -24.641 -6.066 -1.371 1 93.88 197 GLN A C 1
ATOM 1532 O O . GLN A 1 197 ? -25.812 -6.41 -1.279 1 93.88 197 GLN A O 1
ATOM 1537 N N . GLU A 1 198 ? -24.328 -4.879 -1.678 1 94.06 198 GLU A N 1
ATOM 1538 C CA . GLU A 1 198 ? -25.297 -3.832 -1.967 1 94.06 198 GLU A CA 1
ATOM 1539 C C . GLU A 1 198 ? -26.172 -4.203 -3.164 1 94.06 198 GLU A C 1
ATOM 1541 O O . GLU A 1 198 ? -27.344 -3.83 -3.225 1 94.06 198 GLU A O 1
ATOM 1546 N N . GLN A 1 199 ? -25.562 -4.898 -4.055 1 93.5 199 GLN A N 1
ATOM 1547 C CA . GLN A 1 199 ? -26.266 -5.262 -5.277 1 93.5 199 GLN A CA 1
ATOM 1548 C C . GLN A 1 199 ? -27.031 -6.574 -5.102 1 93.5 199 GLN A C 1
ATOM 1550 O O . GLN A 1 199 ? -27.688 -7.043 -6.027 1 93.5 199 GLN A O 1
ATOM 1555 N N . GLY A 1 200 ? -26.922 -7.188 -3.99 1 91.25 200 GLY A N 1
ATOM 1556 C CA . GLY A 1 200 ? -27.641 -8.43 -3.717 1 91.25 200 GLY A CA 1
ATOM 1557 C C . GLY A 1 200 ? -27.062 -9.625 -4.449 1 91.25 200 GLY A C 1
ATOM 1558 O O . GLY A 1 200 ? -27.766 -10.578 -4.75 1 91.25 200 GLY A O 1
ATOM 1559 N N . LEU A 1 201 ? -25.797 -9.578 -4.742 1 90.5 201 LEU A N 1
ATOM 1560 C CA . LEU A 1 201 ? -25.172 -10.617 -5.555 1 90.5 201 LEU A CA 1
ATOM 1561 C C . LEU A 1 201 ? -24.438 -11.633 -4.676 1 90.5 201 LEU A C 1
ATOM 1563 O O . LEU A 1 201 ? -23.938 -12.641 -5.176 1 90.5 201 LEU A O 1
ATOM 1567 N N . LEU A 1 202 ? -24.391 -11.25 -3.41 1 87.94 202 LEU A N 1
ATOM 1568 C CA . LEU A 1 202 ? -23.812 -12.219 -2.482 1 87.94 202 LEU A CA 1
ATOM 1569 C C . LEU A 1 202 ? -24.906 -13.086 -1.859 1 87.94 202 LEU A C 1
ATOM 1571 O O . LEU A 1 202 ? -26 -12.586 -1.555 1 87.94 202 LEU A O 1
ATOM 1575 N N . LYS A 1 203 ? -24.938 -14.383 -1.955 1 69.31 203 LYS A N 1
ATOM 1576 C CA . LYS A 1 203 ? -25.969 -15.273 -1.412 1 69.31 203 LYS A CA 1
ATOM 1577 C C . LYS A 1 203 ? -25.75 -15.516 0.079 1 69.31 203 LYS A C 1
ATOM 1579 O O . LYS A 1 203 ? -24.609 -15.5 0.558 1 69.31 203 LYS A O 1
ATOM 1584 N N . MET B 1 1 ? 56.188 -52.281 84.625 1 25.23 1 MET B N 1
ATOM 1585 C CA . MET B 1 1 ? 54.844 -52.531 84.125 1 25.23 1 MET B CA 1
ATOM 1586 C C . MET B 1 1 ? 54.219 -51.312 83.5 1 25.23 1 MET B C 1
ATOM 1588 O O . MET B 1 1 ? 53.688 -50.438 84.188 1 25.23 1 MET B O 1
ATOM 1592 N N . GLY B 1 2 ? 54.938 -50.688 82.5 1 27.33 2 GLY B N 1
ATOM 1593 C CA . GLY B 1 2 ? 54.844 -49.375 81.875 1 27.33 2 GLY B CA 1
ATOM 1594 C C . GLY B 1 2 ? 53.562 -49.219 81.062 1 27.33 2 GLY B C 1
ATOM 1595 O O . GLY B 1 2 ? 53.188 -50.094 80.25 1 27.33 2 GLY B O 1
ATOM 1596 N N . LEU B 1 3 ? 52.5 -48.625 81.625 1 27.55 3 LEU B N 1
ATOM 1597 C CA . LEU B 1 3 ? 51.094 -48.406 81.25 1 27.55 3 LEU B CA 1
ATOM 1598 C C . LEU B 1 3 ? 51 -47.656 79.938 1 27.55 3 LEU B C 1
ATOM 1600 O O . LEU B 1 3 ? 51.469 -46.531 79.812 1 27.55 3 LEU B O 1
ATOM 1604 N N . GLY B 1 4 ? 51.312 -48.281 78.75 1 27.38 4 GLY B N 1
ATOM 1605 C CA . GLY B 1 4 ? 51.344 -47.75 77.438 1 27.38 4 GLY B CA 1
ATOM 1606 C C . GLY B 1 4 ? 50.031 -47.188 76.938 1 27.38 4 GLY B C 1
ATOM 1607 O O . GLY B 1 4 ? 49.031 -47.875 76.875 1 27.38 4 GLY B O 1
ATOM 1608 N N . GLY B 1 5 ? 49.625 -45.906 77.375 1 28.58 5 GLY B N 1
ATOM 1609 C CA . GLY B 1 5 ? 48.375 -45.25 77.125 1 28.58 5 GLY B CA 1
ATOM 1610 C C . GLY B 1 5 ? 48.031 -45.062 75.688 1 28.58 5 GLY B C 1
ATOM 1611 O O . GLY B 1 5 ? 48.875 -44.625 74.875 1 28.58 5 GLY B O 1
ATOM 1612 N N . SER B 1 6 ? 47.281 -45.969 75 1 28.28 6 SER B N 1
ATOM 1613 C CA . SER B 1 6 ? 46.875 -46.125 73.625 1 28.28 6 SER B CA 1
ATOM 1614 C C . SER B 1 6 ? 46.031 -44.938 73.125 1 28.28 6 SER B C 1
ATOM 1616 O O . SER B 1 6 ? 45.031 -44.594 73.812 1 28.28 6 SER B O 1
ATOM 1618 N N . THR B 1 7 ? 46.594 -43.812 72.625 1 27.78 7 THR B N 1
ATOM 1619 C CA . THR B 1 7 ? 45.938 -42.594 72.125 1 27.78 7 THR B CA 1
ATOM 1620 C C . THR B 1 7 ? 45.031 -42.875 70.938 1 27.78 7 THR B C 1
ATOM 1622 O O . THR B 1 7 ? 45.438 -43.469 70 1 27.78 7 THR B O 1
ATOM 1625 N N . ARG B 1 8 ? 43.719 -43.219 71.125 1 26.23 8 ARG B N 1
ATOM 1626 C CA . ARG B 1 8 ? 42.719 -43.531 70.125 1 26.23 8 ARG B CA 1
ATOM 1627 C C . ARG B 1 8 ? 42.438 -42.344 69.25 1 26.23 8 ARG B C 1
ATOM 1629 O O . ARG B 1 8 ? 42.156 -41.25 69.688 1 26.23 8 ARG B O 1
ATOM 1636 N N . THR B 1 9 ? 42.969 -42.25 68 1 24.86 9 THR B N 1
ATOM 1637 C CA . THR B 1 9 ? 42.844 -41.25 66.938 1 24.86 9 THR B CA 1
ATOM 1638 C C . THR B 1 9 ? 41.406 -41.156 66.438 1 24.86 9 THR B C 1
ATOM 1640 O O . THR B 1 9 ? 40.781 -42.156 66.062 1 24.86 9 THR B O 1
ATOM 1643 N N . ALA B 1 10 ? 40.5 -40.312 67 1 25.31 10 ALA B N 1
ATOM 1644 C CA . ALA B 1 10 ? 39.094 -40.094 66.625 1 25.31 10 ALA B CA 1
ATOM 1645 C C . ALA B 1 10 ? 38.969 -39.688 65.188 1 25.31 10 ALA B C 1
ATOM 1647 O O . ALA B 1 10 ? 39.594 -38.719 64.75 1 25.31 10 ALA B O 1
ATOM 1648 N N . ALA B 1 11 ? 38.562 -40.562 64.25 1 26.38 11 ALA B N 1
ATOM 1649 C CA . ALA B 1 11 ? 38.281 -40.375 62.812 1 26.38 11 ALA B CA 1
ATOM 1650 C C . ALA B 1 11 ? 37.188 -39.312 62.625 1 26.38 11 ALA B C 1
ATOM 1652 O O . ALA B 1 11 ? 36.125 -39.406 63.25 1 26.38 11 ALA B O 1
ATOM 1653 N N . GLY B 1 12 ? 37.469 -38.094 62.406 1 23.98 12 GLY B N 1
ATOM 1654 C CA . GLY B 1 12 ? 36.562 -36.969 62.188 1 23.98 12 GLY B CA 1
ATOM 1655 C C . GLY B 1 12 ? 35.531 -37.25 61.125 1 23.98 12 GLY B C 1
ATOM 1656 O O . GLY B 1 12 ? 35.844 -37.875 60.094 1 23.98 12 GLY B O 1
ATOM 1657 N N . ARG B 1 13 ? 34.281 -37.438 61.469 1 28.92 13 ARG B N 1
ATOM 1658 C CA . ARG B 1 13 ? 33.094 -37.656 60.625 1 28.92 13 ARG B CA 1
ATOM 1659 C C . ARG B 1 13 ? 33.031 -36.625 59.5 1 28.92 13 ARG B C 1
ATOM 1661 O O . ARG B 1 13 ? 33.156 -35.438 59.75 1 28.92 13 ARG B O 1
ATOM 1668 N N . ALA B 1 14 ? 33.312 -37.031 58.188 1 29.27 14 ALA B N 1
ATOM 1669 C CA . ALA B 1 14 ? 33.156 -36.281 56.938 1 29.27 14 ALA B CA 1
ATOM 1670 C C . ALA B 1 14 ? 31.797 -35.594 56.875 1 29.27 14 ALA B C 1
ATOM 1672 O O . ALA B 1 14 ? 30.766 -36.188 57.219 1 29.27 14 ALA B O 1
ATOM 1673 N N . ASP B 1 15 ? 31.719 -34.312 57.125 1 32.94 15 ASP B N 1
ATOM 1674 C CA . ASP B 1 15 ? 30.516 -33.5 57 1 32.94 15 ASP B CA 1
ATOM 1675 C C . ASP B 1 15 ? 29.781 -33.812 55.688 1 32.94 15 ASP B C 1
ATOM 1677 O O . ASP B 1 15 ? 30.391 -34.062 54.656 1 32.94 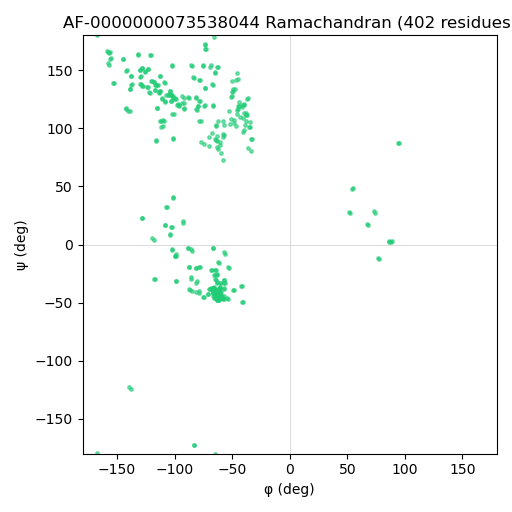15 ASP B O 1
ATOM 1681 N N . PRO B 1 16 ? 28.516 -34.344 55.719 1 36.72 16 PRO B N 1
ATOM 1682 C CA . PRO B 1 16 ? 27.734 -34.625 54.5 1 36.72 16 PRO B CA 1
ATOM 1683 C C . PRO B 1 16 ? 27.734 -33.438 53.531 1 36.72 16 PRO B C 1
ATOM 1685 O O . PRO B 1 16 ? 27.812 -32.281 53.938 1 36.72 16 PRO B O 1
ATOM 1688 N N . GLY B 1 17 ? 28.516 -33.562 52.438 1 35.81 17 GLY B N 1
ATOM 1689 C CA . GLY B 1 17 ? 28.562 -32.656 51.281 1 35.81 17 GLY B CA 1
ATOM 1690 C C . GLY B 1 17 ? 27.219 -32.062 50.938 1 35.81 17 GLY B C 1
ATOM 1691 O O . GLY B 1 17 ? 26.188 -32.719 51.062 1 35.81 17 GLY B O 1
ATOM 1692 N N . SER B 1 18 ? 26.969 -30.766 51.25 1 39.44 18 SER B N 1
ATOM 1693 C CA . SER B 1 18 ? 25.812 -29.984 50.844 1 39.44 18 SER B CA 1
ATOM 1694 C C . SER B 1 18 ? 25.422 -30.297 49.406 1 39.44 18 SER B C 1
ATOM 1696 O O . SER B 1 18 ? 26.297 -30.328 48.5 1 39.44 18 SER B O 1
ATOM 1698 N N . ASP B 1 19 ? 24.438 -31.156 49.188 1 41.69 19 ASP B N 1
ATOM 1699 C CA . ASP B 1 19 ? 23.844 -31.375 47.875 1 41.69 19 ASP B CA 1
ATOM 1700 C C . ASP B 1 19 ? 23.719 -30.062 47.094 1 41.69 19 ASP B C 1
ATOM 1702 O O . ASP B 1 19 ? 23.297 -29.047 47.656 1 41.69 19 ASP B O 1
ATOM 1706 N N . PRO B 1 20 ? 24.578 -29.906 46.094 1 42.47 20 PRO B N 1
ATOM 1707 C CA . PRO B 1 20 ? 24.422 -28.656 45.344 1 42.47 20 PRO B CA 1
ATOM 1708 C C . PRO B 1 20 ? 22.969 -28.328 45.031 1 42.47 20 PRO B C 1
ATOM 1710 O O . PRO B 1 20 ? 22.125 -29.219 44.938 1 42.47 20 PRO B O 1
ATOM 1713 N N . GLU B 1 21 ? 22.516 -27.203 45.531 1 45.31 21 GLU B N 1
ATOM 1714 C CA . GLU B 1 21 ? 21.203 -26.672 45.156 1 45.31 21 GLU B CA 1
ATOM 1715 C C . GLU B 1 21 ? 20.953 -26.828 43.688 1 45.31 21 GLU B C 1
ATOM 1717 O O . GLU B 1 21 ? 21.875 -26.672 42.875 1 45.31 21 GLU B O 1
ATOM 1722 N N . PRO B 1 22 ? 19.859 -27.594 43.312 1 41.81 22 PRO B N 1
ATOM 1723 C CA . PRO B 1 22 ? 19.594 -27.703 41.875 1 41.81 22 PRO B CA 1
ATOM 1724 C C . PRO B 1 22 ? 19.703 -26.359 41.156 1 41.81 22 PRO B C 1
ATOM 1726 O O . PRO B 1 22 ? 19.469 -25.312 41.781 1 41.81 22 PRO B O 1
ATOM 1729 N N . SER B 1 23 ? 20.625 -26.297 40.219 1 44.97 23 SER B N 1
ATOM 1730 C CA . SER B 1 23 ? 20.766 -25.125 39.344 1 44.97 23 SER B CA 1
ATOM 1731 C C . SER B 1 23 ? 19.406 -24.594 38.938 1 44.97 23 SER B C 1
ATOM 1733 O O . SER B 1 23 ? 18.453 -25.359 38.719 1 44.97 23 SER B O 1
ATOM 1735 N N . PRO B 1 24 ? 19.109 -23.328 39.25 1 42 24 PRO B N 1
ATOM 1736 C CA . PRO B 1 24 ? 17.828 -22.797 38.781 1 42 24 PRO B CA 1
ATOM 1737 C C . PRO B 1 24 ? 17.469 -23.234 37.375 1 42 24 PRO B C 1
ATOM 1739 O O . PRO B 1 24 ? 18.344 -23.422 36.531 1 42 24 PRO B O 1
ATOM 1742 N N . GLN B 1 25 ? 16.438 -24.031 37.219 1 39.28 25 GLN B N 1
ATOM 1743 C CA . GLN B 1 25 ? 15.852 -24.359 35.938 1 39.28 25 GLN B CA 1
ATOM 1744 C C . GLN B 1 25 ? 15.938 -23.172 34.969 1 39.28 25 GLN B C 1
ATOM 1746 O O . GLN B 1 25 ? 15.469 -22.078 35.281 1 39.28 25 GLN B O 1
ATOM 1751 N N . GLN B 1 26 ? 16.969 -23.047 34.188 1 39.22 26 GLN B N 1
ATOM 1752 C CA . GLN B 1 26 ? 16.969 -22.062 33.125 1 39.22 26 GLN B CA 1
ATOM 1753 C C . GLN B 1 26 ? 15.586 -21.922 32.5 1 39.22 26 GLN B C 1
ATOM 1755 O O . GLN B 1 26 ? 15.039 -22.891 31.953 1 39.22 26 GLN B O 1
ATOM 1760 N N . THR B 1 27 ? 14.719 -21.172 33.062 1 40.91 27 THR B N 1
ATOM 1761 C CA . THR B 1 27 ? 13.461 -20.844 32.406 1 40.91 27 THR B CA 1
ATOM 1762 C C . THR B 1 27 ? 13.648 -20.703 30.906 1 40.91 27 THR B C 1
ATOM 1764 O O . THR B 1 27 ? 14.508 -19.938 30.469 1 40.91 27 THR B O 1
ATOM 1767 N N . ALA B 1 28 ? 13.289 -21.688 30.109 1 45.69 28 ALA B N 1
ATOM 1768 C CA . ALA B 1 28 ? 13.25 -21.641 28.656 1 45.69 28 ALA B CA 1
ATOM 1769 C C . ALA B 1 28 ? 12.773 -20.281 28.156 1 45.69 28 ALA B C 1
ATOM 1771 O O . ALA B 1 28 ? 11.836 -19.703 28.703 1 45.69 28 ALA B O 1
ATOM 1772 N N . ALA B 1 29 ? 13.633 -19.484 27.516 1 46.97 29 ALA B N 1
ATOM 1773 C CA . ALA B 1 29 ? 13.234 -18.234 26.891 1 46.97 29 ALA B CA 1
ATOM 1774 C C . ALA B 1 29 ? 11.852 -18.328 26.266 1 46.97 29 ALA B C 1
ATOM 1776 O O . ALA B 1 29 ? 11.5 -19.375 25.703 1 46.97 29 ALA B O 1
ATOM 1777 N N . PRO B 1 30 ? 10.922 -17.453 26.594 1 48.91 30 PRO B N 1
ATOM 1778 C CA . PRO B 1 30 ? 9.609 -17.547 25.938 1 48.91 30 PRO B CA 1
ATOM 1779 C C . PRO B 1 30 ? 9.711 -17.656 24.422 1 48.91 30 PRO B C 1
ATOM 1781 O O . PRO B 1 30 ? 10.656 -17.141 23.828 1 48.91 30 PRO B O 1
ATOM 1784 N N . PRO B 1 31 ? 8.977 -18.562 23.859 1 49.12 31 PRO B N 1
ATOM 1785 C CA . PRO B 1 31 ? 9.023 -18.703 22.406 1 49.12 31 PRO B CA 1
ATOM 1786 C C . PRO B 1 31 ? 8.852 -17.359 21.688 1 49.12 31 PRO B C 1
ATOM 1788 O O . PRO B 1 31 ? 8.188 -16.469 22.188 1 49.12 31 PRO B O 1
ATOM 1791 N N . PRO B 1 32 ? 9.703 -17.156 20.797 1 53.5 32 PRO B N 1
ATOM 1792 C CA . PRO B 1 32 ? 9.578 -15.891 20.062 1 53.5 32 PRO B CA 1
ATOM 1793 C C . PRO B 1 32 ? 8.141 -15.594 19.625 1 53.5 32 PRO B C 1
ATOM 1795 O O . PRO B 1 32 ? 7.344 -16.516 19.453 1 53.5 32 PRO B O 1
ATOM 1798 N N . PRO B 1 33 ? 7.762 -14.43 19.562 1 53.78 33 PRO B N 1
ATOM 1799 C CA . PRO B 1 33 ? 6.422 -14.062 19.109 1 53.78 33 PRO B CA 1
ATOM 1800 C C . PRO B 1 33 ? 6.047 -14.727 17.781 1 53.78 33 PRO B C 1
ATOM 1802 O O . PRO B 1 33 ? 6.922 -15.008 16.953 1 53.78 33 PRO B O 1
ATOM 1805 N N . VAL B 1 34 ? 4.762 -15.148 17.719 1 52.56 34 VAL B N 1
ATOM 1806 C CA . VAL B 1 34 ? 4.176 -15.883 16.594 1 52.56 34 VAL B CA 1
ATOM 1807 C C . VAL B 1 34 ? 4.66 -15.289 15.281 1 52.56 34 VAL B C 1
ATOM 1809 O O . VAL B 1 34 ? 4.977 -16.016 14.344 1 52.56 34 VAL B O 1
ATOM 1812 N N . ALA B 1 35 ? 4.809 -13.945 15.328 1 54.75 35 ALA B N 1
ATOM 1813 C CA . ALA B 1 35 ? 5.281 -13.281 14.117 1 54.75 35 ALA B CA 1
ATOM 1814 C C . ALA B 1 35 ? 6.699 -13.719 13.773 1 54.75 35 ALA B C 1
ATOM 1816 O O . ALA B 1 35 ? 7.008 -13.977 12.602 1 54.75 35 ALA B O 1
ATOM 1817 N N . GLN B 1 36 ? 7.48 -13.75 14.727 1 56.38 36 GLN B N 1
ATOM 1818 C CA . GLN B 1 36 ? 8.859 -14.172 14.5 1 56.38 36 GLN B CA 1
ATOM 1819 C C . GLN B 1 36 ? 8.922 -15.641 14.094 1 56.38 36 GLN B C 1
ATOM 1821 O O . GLN B 1 36 ? 9.742 -16.016 13.258 1 56.38 36 GLN B O 1
ATOM 1826 N N . GLN B 1 37 ? 8.086 -16.406 14.656 1 54.25 37 GLN B N 1
ATOM 1827 C CA . GLN B 1 37 ? 8.047 -17.828 14.312 1 54.25 37 GLN B CA 1
ATOM 1828 C C . GLN B 1 37 ? 7.621 -18.031 12.859 1 54.25 37 GLN B C 1
ATOM 1830 O O . GLN B 1 37 ? 8.188 -18.875 12.148 1 54.25 37 GLN B O 1
ATOM 1835 N N . ARG B 1 38 ? 6.633 -17.328 12.445 1 56.78 38 ARG B N 1
ATOM 1836 C CA . ARG B 1 38 ? 6.172 -17.438 11.062 1 56.78 38 ARG B CA 1
ATOM 1837 C C . ARG B 1 38 ? 7.27 -17.031 10.086 1 56.78 38 ARG B C 1
ATOM 1839 O O . ARG B 1 38 ? 7.43 -17.641 9.031 1 56.78 38 ARG B O 1
ATOM 1846 N N . GLU B 1 39 ? 7.957 -16.031 10.531 1 57.34 39 GLU B N 1
ATOM 1847 C CA . GLU B 1 39 ? 9.07 -15.586 9.695 1 57.34 39 GLU B CA 1
ATOM 1848 C C . GLU B 1 39 ? 10.125 -16.688 9.562 1 57.34 39 GLU B C 1
ATOM 1850 O O . GLU B 1 39 ? 10.656 -16.906 8.469 1 57.34 39 GLU B O 1
ATOM 1855 N N . GLN B 1 40 ? 10.484 -17.266 10.633 1 54.69 40 GLN B N 1
ATOM 1856 C CA . GLN B 1 40 ? 11.5 -18.312 10.625 1 54.69 40 GLN B CA 1
ATOM 1857 C C . GLN B 1 40 ? 11.039 -19.516 9.805 1 54.69 40 GLN B C 1
ATOM 1859 O O . GLN B 1 40 ? 11.828 -20.109 9.07 1 54.69 40 GLN B O 1
ATOM 1864 N N . GLN B 1 41 ? 9.883 -19.938 10.016 1 53.72 41 GLN B N 1
ATOM 1865 C CA . GLN B 1 41 ? 9.352 -21.062 9.25 1 53.72 41 GLN B CA 1
ATOM 1866 C C . GLN B 1 41 ? 9.312 -20.75 7.758 1 53.72 41 GLN B C 1
ATOM 1868 O O . GLN B 1 41 ? 9.586 -21.609 6.926 1 53.72 41 GLN B O 1
ATOM 1873 N N . ARG B 1 42 ? 9.016 -19.531 7.492 1 55.47 42 ARG B N 1
ATOM 1874 C CA . ARG B 1 42 ? 8.961 -19.094 6.102 1 55.47 42 ARG B CA 1
ATOM 1875 C C . ARG B 1 42 ? 10.352 -19.125 5.469 1 55.47 42 ARG B C 1
ATOM 1877 O O . ARG B 1 42 ? 10.5 -19.516 4.312 1 55.47 42 ARG B O 1
ATOM 1884 N N . GLU B 1 43 ? 11.32 -18.703 6.176 1 54.16 43 GLU B N 1
ATOM 1885 C CA . GLU B 1 43 ? 12.688 -18.688 5.676 1 54.16 43 GLU B CA 1
ATOM 1886 C C . GLU B 1 43 ? 13.18 -20.109 5.379 1 54.16 43 GLU B C 1
ATOM 1888 O O . GLU B 1 43 ? 13.93 -20.328 4.426 1 54.16 43 GLU B O 1
ATOM 1893 N N . GLN B 1 44 ? 13.008 -20.984 6.199 1 52.25 44 GLN B N 1
ATOM 1894 C CA . GLN B 1 44 ? 13.562 -22.312 6.055 1 52.25 44 GLN B CA 1
ATOM 1895 C C . GLN B 1 44 ? 12.961 -23.031 4.848 1 52.25 44 GLN B C 1
ATOM 1897 O O . GLN B 1 44 ? 13.602 -23.906 4.254 1 52.25 44 GLN B O 1
ATOM 1902 N N . GLN B 1 45 ? 11.758 -22.75 4.48 1 55.06 45 GLN B N 1
ATOM 1903 C CA . GLN B 1 45 ? 11.125 -23.547 3.432 1 55.06 45 GLN B CA 1
ATOM 1904 C C . GLN B 1 45 ? 11 -22.75 2.137 1 55.06 45 GLN B C 1
ATOM 1906 O O . GLN B 1 45 ? 10.336 -23.188 1.194 1 55.06 45 GLN B O 1
ATOM 1911 N N . GLN B 1 46 ? 11.836 -21.594 2.09 1 63.06 46 GLN B N 1
ATOM 1912 C CA . GLN B 1 46 ? 11.43 -20.812 0.93 1 63.06 46 GLN B CA 1
ATOM 1913 C C . GLN B 1 46 ? 12.25 -21.188 -0.302 1 63.06 46 GLN B C 1
ATOM 1915 O O . GLN B 1 46 ? 13.477 -21.219 -0.246 1 63.06 46 GLN B O 1
ATOM 1920 N N . PRO B 1 47 ? 11.625 -21.531 -1.389 1 77.69 47 PRO B N 1
ATOM 1921 C CA . PRO B 1 47 ? 12.219 -21.938 -2.666 1 77.69 47 PRO B CA 1
ATOM 1922 C C . PRO B 1 47 ? 12.977 -20.797 -3.352 1 77.69 47 PRO B C 1
ATOM 1924 O O . PRO B 1 47 ? 13.703 -21.031 -4.316 1 77.69 47 PRO B O 1
ATOM 1927 N N . PHE B 1 48 ? 12.984 -19.609 -2.818 1 90.5 48 PHE B N 1
ATOM 1928 C CA . PHE B 1 48 ? 13.656 -18.469 -3.428 1 90.5 48 PHE B CA 1
ATOM 1929 C C . PHE B 1 48 ? 14.859 -18.047 -2.592 1 90.5 48 PHE B C 1
ATOM 1931 O O . PHE B 1 48 ? 14.711 -17.312 -1.61 1 90.5 48 PHE B O 1
ATOM 1938 N N . ARG B 1 49 ? 16.062 -18.406 -2.98 1 93.12 49 ARG B N 1
ATOM 1939 C CA . ARG B 1 49 ? 17.25 -18.125 -2.195 1 93.12 49 ARG B CA 1
ATOM 1940 C C . ARG B 1 49 ? 17.812 -16.75 -2.533 1 93.12 49 ARG B C 1
ATOM 1942 O O . ARG B 1 49 ? 18.078 -16.453 -3.699 1 93.12 49 ARG B O 1
ATOM 1949 N N . ILE B 1 50 ? 18.016 -15.906 -1.533 1 96.06 50 ILE B N 1
ATOM 1950 C CA . ILE B 1 50 ? 18.672 -14.617 -1.726 1 96.06 50 ILE B CA 1
ATOM 1951 C C . ILE B 1 50 ? 20.188 -14.797 -1.764 1 96.06 50 ILE B C 1
ATOM 1953 O O . ILE B 1 50 ? 20.797 -15.195 -0.765 1 96.06 50 ILE B O 1
ATOM 1957 N N . LEU B 1 51 ? 20.781 -14.508 -2.85 1 97.06 51 LEU B N 1
ATOM 1958 C CA . LEU B 1 51 ? 22.219 -14.688 -3.043 1 97.06 51 LEU B CA 1
ATOM 1959 C C . LEU B 1 51 ? 22.984 -13.469 -2.557 1 97.06 51 LEU B C 1
ATOM 1961 O O . LEU B 1 51 ? 24.094 -13.602 -2.035 1 97.06 51 LEU B O 1
ATOM 1965 N N . SER B 1 52 ? 22.438 -12.305 -2.807 1 97.88 52 SER B N 1
ATOM 1966 C CA . SER B 1 52 ? 23.094 -11.07 -2.381 1 97.88 52 SER B CA 1
ATOM 1967 C C . SER B 1 52 ? 22.078 -9.93 -2.252 1 97.88 52 SER B C 1
ATOM 1969 O O . SER B 1 52 ? 21.016 -9.977 -2.854 1 97.88 52 SER B O 1
ATOM 1971 N N . GLU B 1 53 ? 22.391 -8.945 -1.418 1 96.12 53 GLU B N 1
ATOM 1972 C CA . GLU B 1 53 ? 21.672 -7.684 -1.262 1 96.12 53 GLU B CA 1
ATOM 1973 C C . GLU B 1 53 ? 22.641 -6.516 -1.109 1 96.12 53 GLU B C 1
ATOM 1975 O O . GLU B 1 53 ? 23.391 -6.441 -0.129 1 96.12 53 GLU B O 1
ATOM 1980 N N . GLU B 1 54 ? 22.609 -5.676 -2.051 1 97.31 54 GLU B N 1
ATOM 1981 C CA . GLU B 1 54 ? 23.5 -4.527 -2.068 1 97.31 54 GLU B CA 1
ATOM 1982 C C . GLU B 1 54 ? 22.734 -3.217 -1.987 1 97.31 54 GLU B C 1
ATOM 1984 O O . GLU B 1 54 ? 21.719 -3.045 -2.67 1 97.31 54 GLU B O 1
ATOM 1989 N N . ILE B 1 55 ? 23.25 -2.264 -1.161 1 97.38 55 ILE B N 1
ATOM 1990 C CA . ILE B 1 55 ? 22.609 -0.953 -1.057 1 97.38 55 ILE B CA 1
ATOM 1991 C C . ILE B 1 55 ? 23 -0.1 -2.266 1 97.38 55 ILE B C 1
ATOM 1993 O O . ILE B 1 55 ? 24.172 0.105 -2.543 1 97.38 55 ILE B O 1
ATOM 1997 N N . LEU B 1 56 ? 21.969 0.384 -3.01 1 96.56 56 LEU B N 1
ATOM 1998 C CA . LEU B 1 56 ? 22.188 1.256 -4.16 1 96.56 56 LEU B CA 1
ATOM 1999 C C . LEU B 1 56 ? 21.984 2.719 -3.777 1 96.56 56 LEU B C 1
ATOM 2001 O O . LEU B 1 56 ? 22.562 3.611 -4.402 1 96.56 56 LEU B O 1
ATOM 2005 N N . HIS B 1 57 ? 21.125 2.975 -2.852 1 96.5 57 HIS B N 1
ATOM 2006 C CA . HIS B 1 57 ? 20.781 4.305 -2.361 1 96.5 57 HIS B CA 1
ATOM 2007 C C . HIS B 1 57 ? 20.281 4.25 -0.923 1 96.5 57 HIS B C 1
ATOM 2009 O O . HIS B 1 57 ? 19.531 3.338 -0.555 1 96.5 57 HIS B O 1
ATOM 2015 N N . LYS B 1 58 ? 20.766 5.297 -0.111 1 95.94 58 LYS B N 1
ATOM 2016 C CA . LYS B 1 58 ? 20.359 5.32 1.288 1 95.94 58 LYS B CA 1
ATOM 2017 C C . LYS B 1 58 ? 20.125 6.75 1.768 1 95.94 58 LYS B C 1
ATOM 2019 O O . LYS B 1 58 ? 21.031 7.586 1.716 1 95.94 58 LYS B O 1
ATOM 2024 N N . ARG B 1 59 ? 18.953 7.078 2.146 1 92.88 59 ARG B N 1
ATOM 2025 C CA . ARG B 1 59 ? 18.484 8.258 2.863 1 92.88 59 ARG B CA 1
ATOM 2026 C C . ARG B 1 59 ? 17.438 7.895 3.906 1 92.88 59 ARG B C 1
ATOM 2028 O O . ARG B 1 59 ? 17.688 7.07 4.785 1 92.88 59 ARG B O 1
ATOM 2035 N N . TYR B 1 60 ? 16.203 8.484 3.846 1 82.44 60 TYR B N 1
ATOM 2036 C CA . TYR B 1 60 ? 15.125 8 4.703 1 82.44 60 TYR B CA 1
ATOM 2037 C C . TYR B 1 60 ? 14.648 6.621 4.258 1 82.44 60 TYR B C 1
ATOM 2039 O O . TYR B 1 60 ? 14.438 5.734 5.09 1 82.44 60 TYR B O 1
ATOM 2047 N N . LEU B 1 61 ? 14.602 6.414 2.979 1 91 61 LEU B N 1
ATOM 2048 C CA . LEU B 1 61 ? 14.375 5.113 2.365 1 91 61 LEU B CA 1
ATOM 2049 C C . LEU B 1 61 ? 15.68 4.516 1.857 1 91 61 LEU B C 1
ATOM 2051 O O . LEU B 1 61 ? 16.641 5.242 1.613 1 91 61 LEU B O 1
ATOM 2055 N N . THR B 1 62 ? 15.703 3.219 1.795 1 96.25 62 THR B N 1
ATOM 2056 C CA . THR B 1 62 ? 16.859 2.527 1.243 1 96.25 62 THR B CA 1
ATOM 2057 C C . THR B 1 62 ? 16.469 1.662 0.052 1 96.25 62 THR B C 1
ATOM 2059 O O . THR B 1 62 ? 15.445 0.965 0.099 1 96.25 62 THR B O 1
ATOM 2062 N N . LEU B 1 63 ? 17.203 1.813 -1.002 1 97.06 63 LEU B N 1
ATOM 2063 C CA . LEU B 1 63 ? 17.062 0.977 -2.188 1 97.06 63 LEU B CA 1
ATOM 2064 C C . LEU B 1 63 ? 18.141 -0.106 -2.221 1 97.06 63 LEU B C 1
ATOM 2066 O O . LEU B 1 63 ? 19.328 0.191 -2.104 1 97.06 63 LEU B O 1
ATOM 2070 N N . TYR B 1 64 ? 17.734 -1.338 -2.338 1 97 64 TYR B N 1
ATOM 2071 C CA . TYR B 1 64 ? 18.641 -2.48 -2.438 1 97 64 TYR B CA 1
ATOM 2072 C C . TYR B 1 64 ? 18.562 -3.115 -3.82 1 97 64 TYR B C 1
ATOM 2074 O O . TYR B 1 64 ? 17.5 -3.16 -4.434 1 97 64 TYR B O 1
ATOM 2082 N N . ASN B 1 65 ? 19.719 -3.598 -4.273 1 97.56 65 ASN B N 1
ATOM 2083 C CA . ASN B 1 65 ? 19.734 -4.637 -5.297 1 97.56 65 ASN B CA 1
ATOM 2084 C C . ASN B 1 65 ? 19.766 -6.031 -4.68 1 97.56 65 ASN B C 1
ATOM 2086 O O . ASN B 1 65 ? 20.734 -6.395 -4.004 1 97.56 65 ASN B O 1
ATOM 2090 N N . ARG B 1 66 ? 18.719 -6.785 -4.926 1 96.94 66 ARG B N 1
ATOM 2091 C CA . ARG B 1 66 ? 18.656 -8.148 -4.406 1 96.94 66 ARG B CA 1
ATOM 2092 C C . ARG B 1 66 ? 18.766 -9.172 -5.535 1 96.94 66 ARG B C 1
ATOM 2094 O O . ARG B 1 66 ? 18.031 -9.094 -6.523 1 96.94 66 ARG B O 1
ATOM 2101 N N . THR B 1 67 ? 19.688 -10.047 -5.387 1 97.56 67 THR B N 1
ATOM 2102 C CA . THR B 1 67 ? 19.844 -11.156 -6.32 1 97.56 67 THR B CA 1
ATOM 2103 C C . THR B 1 67 ? 19.219 -12.43 -5.758 1 97.56 67 THR B C 1
ATOM 2105 O O . THR B 1 67 ? 19.547 -12.844 -4.648 1 97.56 67 THR B O 1
ATOM 2108 N N . VAL B 1 68 ? 18.312 -13.031 -6.559 1 95 68 VAL B N 1
ATOM 2109 C CA . VAL B 1 68 ? 17.547 -14.172 -6.066 1 95 68 VAL B CA 1
ATOM 2110 C C . VAL B 1 68 ? 17.734 -15.359 -7 1 95 68 VAL B C 1
ATOM 2112 O O . VAL B 1 68 ? 17.641 -15.219 -8.227 1 95 68 VAL B O 1
ATOM 2115 N N . GLN B 1 69 ? 17.953 -16.516 -6.383 1 93.06 69 GLN B N 1
ATOM 2116 C CA . GLN B 1 69 ? 17.953 -17.781 -7.109 1 93.06 69 GLN B CA 1
ATOM 2117 C C . GLN B 1 69 ? 16.609 -18.469 -7.027 1 93.06 69 GLN B C 1
ATOM 2119 O O . GLN B 1 69 ? 16.156 -18.828 -5.938 1 93.06 69 GLN B O 1
ATOM 2124 N N . PHE B 1 70 ? 16.031 -18.656 -8.203 1 90.25 70 PHE B N 1
ATOM 2125 C CA . PHE B 1 70 ? 14.75 -19.344 -8.273 1 90.25 70 PHE B CA 1
ATOM 2126 C C . PHE B 1 70 ? 14.945 -20.859 -8.305 1 90.25 70 PHE B C 1
ATOM 2128 O O . PHE B 1 70 ? 16.031 -21.344 -8.664 1 90.25 70 PHE B O 1
ATOM 2135 N N . PRO B 1 71 ? 13.875 -21.547 -7.816 1 85.31 71 PRO B N 1
ATOM 2136 C CA . PRO B 1 71 ? 13.992 -23 -7.91 1 85.31 71 PRO B CA 1
ATOM 2137 C C . PRO B 1 71 ? 13.938 -23.5 -9.352 1 85.31 71 PRO B C 1
ATOM 2139 O O . PRO B 1 71 ? 13.398 -22.812 -10.227 1 85.31 71 PRO B O 1
ATOM 2142 N N . ALA B 1 72 ? 14.547 -24.625 -9.492 1 80.81 72 ALA B N 1
ATOM 2143 C CA . ALA B 1 72 ? 14.523 -25.234 -10.812 1 80.81 72 ALA B CA 1
ATOM 2144 C C . ALA B 1 72 ? 13.117 -25.688 -11.188 1 80.81 72 ALA B C 1
ATOM 2146 O O . ALA B 1 72 ? 12.344 -26.109 -10.32 1 80.81 72 ALA B O 1
ATOM 2147 N N . GLU B 1 73 ? 12.688 -25.453 -12.461 1 70.19 73 GLU B N 1
ATOM 2148 C CA . GLU B 1 73 ? 11.391 -25.938 -12.93 1 70.19 73 GLU B CA 1
ATOM 2149 C C . GLU B 1 73 ? 11.414 -27.438 -13.18 1 70.19 73 GLU B C 1
ATOM 2151 O O . GLU B 1 73 ? 10.398 -28.125 -13.008 1 70.19 73 GLU B O 1
ATOM 2156 N N . ASP B 1 74 ? 12.414 -27.875 -13.797 1 64.19 74 ASP B N 1
ATOM 2157 C CA . ASP B 1 74 ? 12.461 -29.219 -14.336 1 64.19 74 ASP B CA 1
ATOM 2158 C C . ASP B 1 74 ? 13.273 -30.141 -13.43 1 64.19 74 ASP B C 1
ATOM 2160 O O . ASP B 1 74 ? 13.844 -31.141 -13.891 1 64.19 74 ASP B O 1
ATOM 2164 N N . GLY B 1 75 ? 13.102 -29.984 -12.172 1 62.41 75 GLY B N 1
ATOM 2165 C CA . GLY B 1 75 ? 13.797 -3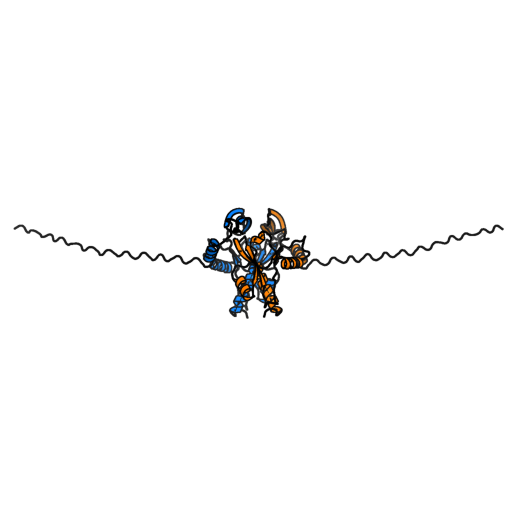0.969 -11.352 1 62.41 75 GLY B CA 1
ATOM 2166 C C . GLY B 1 75 ? 15.281 -30.688 -11.227 1 62.41 75 GLY B C 1
ATOM 2167 O O . GLY B 1 75 ? 16.016 -31.469 -10.609 1 62.41 75 GLY B O 1
ATOM 2168 N N . GLY B 1 76 ? 15.672 -29.797 -12.07 1 63.38 76 GLY B N 1
ATOM 2169 C CA . GLY B 1 76 ? 17.078 -29.5 -11.883 1 63.38 76 GLY B CA 1
ATOM 2170 C C . GLY B 1 76 ? 17.375 -28.859 -10.547 1 63.38 76 GLY B C 1
ATOM 2171 O O . GLY B 1 76 ? 16.5 -28.75 -9.688 1 63.38 76 GLY B O 1
ATOM 2172 N N . ALA B 1 77 ? 18.719 -28.578 -10.375 1 67.75 77 ALA B N 1
ATOM 2173 C CA . ALA B 1 77 ? 19.203 -28.156 -9.062 1 67.75 77 ALA B CA 1
ATOM 2174 C C . ALA B 1 77 ? 18.891 -26.688 -8.805 1 67.75 77 ALA B C 1
ATOM 2176 O O . ALA B 1 77 ? 18.5 -26.312 -7.699 1 67.75 77 ALA B O 1
ATOM 2177 N N . GLU B 1 78 ? 19.125 -25.875 -9.984 1 81.69 78 GLU B N 1
ATOM 2178 C CA . GLU B 1 78 ? 18.938 -24.453 -9.727 1 81.69 78 GLU B CA 1
ATOM 2179 C C . GLU B 1 78 ? 18.203 -23.781 -10.883 1 81.69 78 GLU B C 1
ATOM 2181 O O . GLU B 1 78 ? 18.422 -24.109 -12.047 1 81.69 78 GLU B O 1
ATOM 2186 N N . GLY B 1 79 ? 17.281 -23.031 -10.586 1 85.44 79 GLY B N 1
ATOM 2187 C CA . GLY B 1 79 ? 16.578 -22.219 -11.547 1 85.44 79 GLY B CA 1
ATOM 2188 C C . GLY B 1 79 ? 17.297 -20.906 -11.852 1 85.44 79 GLY B C 1
ATOM 2189 O O . GLY B 1 79 ? 18.469 -20.75 -11.539 1 85.44 79 GLY B O 1
ATOM 2190 N N . PRO B 1 80 ? 16.656 -20.016 -12.602 1 88.62 80 PRO B N 1
ATOM 2191 C CA . PRO B 1 80 ? 17.297 -18.75 -12.992 1 88.62 80 PRO B CA 1
ATOM 2192 C C . PRO B 1 80 ? 17.625 -17.859 -11.789 1 88.62 80 PRO B C 1
ATOM 2194 O O . PRO B 1 80 ? 17.016 -18 -10.727 1 88.62 80 PRO B O 1
ATOM 2197 N N . VAL B 1 81 ? 18.672 -17.047 -12.039 1 92.88 81 VAL B N 1
ATOM 2198 C CA . VAL B 1 81 ? 19.031 -16.016 -11.086 1 92.88 81 VAL B CA 1
ATOM 2199 C C . VAL B 1 81 ? 18.547 -14.656 -11.594 1 92.88 81 VAL B C 1
ATOM 2201 O O . VAL B 1 81 ? 18.844 -14.258 -12.727 1 92.88 81 VAL B O 1
ATOM 2204 N N . LEU B 1 82 ? 17.734 -13.953 -10.773 1 93.38 82 LEU B N 1
ATOM 2205 C CA . LEU B 1 82 ? 17.156 -12.672 -11.164 1 93.38 82 LEU B CA 1
ATOM 2206 C C . LEU B 1 82 ? 17.531 -11.586 -10.156 1 93.38 82 LEU B C 1
ATOM 2208 O O . LEU B 1 82 ? 17.766 -11.875 -8.984 1 93.38 82 LEU B O 1
ATOM 2212 N N . GLU B 1 83 ? 17.609 -10.336 -10.641 1 95.94 83 GLU B N 1
ATOM 2213 C CA . GLU B 1 83 ? 17.859 -9.188 -9.781 1 95.94 83 GLU B CA 1
ATOM 2214 C C . GLU B 1 83 ? 16.609 -8.32 -9.641 1 95.94 83 GLU B C 1
ATOM 2216 O O . GLU B 1 83 ? 15.883 -8.102 -10.609 1 95.94 83 GLU B O 1
ATOM 2221 N N . TYR B 1 84 ? 16.406 -7.844 -8.367 1 95.94 84 TYR B N 1
ATOM 2222 C CA . TYR B 1 84 ? 15.25 -7.016 -8.07 1 95.94 84 TYR B CA 1
ATOM 2223 C C . TYR B 1 84 ? 15.656 -5.746 -7.336 1 95.94 84 TYR B C 1
ATOM 2225 O O . TYR B 1 84 ? 16.609 -5.754 -6.543 1 95.94 84 TYR B O 1
ATOM 2233 N N . ASP B 1 85 ? 14.93 -4.645 -7.66 1 96 85 ASP B N 1
ATOM 2234 C CA . ASP B 1 85 ? 14.953 -3.457 -6.812 1 96 85 ASP B CA 1
ATOM 2235 C C . ASP B 1 85 ? 14.039 -3.631 -5.602 1 96 85 ASP B C 1
ATOM 2237 O O . ASP B 1 85 ? 12.844 -3.869 -5.746 1 96 85 ASP B O 1
ATOM 2241 N N . ILE B 1 86 ? 14.641 -3.564 -4.391 1 96 86 ILE B N 1
ATOM 2242 C CA . ILE B 1 86 ? 13.891 -3.643 -3.146 1 96 86 ILE B CA 1
ATOM 2243 C C . ILE B 1 86 ? 13.969 -2.309 -2.408 1 96 86 ILE B C 1
ATOM 2245 O O . ILE B 1 86 ? 15.055 -1.746 -2.248 1 96 86 ILE B O 1
ATOM 2249 N N . ILE B 1 87 ? 12.781 -1.861 -2.014 1 95.19 87 ILE B N 1
ATOM 2250 C CA . ILE B 1 87 ? 12.758 -0.607 -1.271 1 95.19 87 ILE B CA 1
ATOM 2251 C C . ILE B 1 87 ? 12.195 -0.85 0.13 1 95.19 87 ILE B C 1
ATOM 2253 O O . ILE B 1 87 ? 11.242 -1.61 0.301 1 95.19 87 ILE B O 1
ATOM 2257 N N . GLY B 1 88 ? 12.805 -0.197 1.07 1 92.75 88 GLY B N 1
ATOM 2258 C CA . GLY B 1 88 ? 12.297 -0.29 2.432 1 92.75 88 GLY B CA 1
ATOM 2259 C C . GLY B 1 88 ? 12.906 0.739 3.365 1 92.75 88 GLY B C 1
ATOM 2260 O O . GLY B 1 88 ? 13.633 1.634 2.924 1 92.75 88 GLY B O 1
ATOM 2261 N N . HIS B 1 89 ? 12.438 0.651 4.652 1 92.75 89 HIS B N 1
ATOM 2262 C CA . HIS B 1 89 ? 12.883 1.517 5.738 1 92.75 89 HIS B CA 1
ATOM 2263 C C . HIS B 1 89 ? 13.594 0.717 6.824 1 92.75 89 HIS B C 1
ATOM 2265 O O . HIS B 1 89 ? 12.977 0.313 7.809 1 92.75 89 HIS B O 1
ATOM 2271 N N . PRO B 1 90 ? 14.922 0.577 6.66 1 91.06 90 PRO B N 1
ATOM 2272 C CA . PRO B 1 90 ? 15.625 -0.251 7.645 1 91.06 90 PRO B CA 1
ATOM 2273 C C . PRO B 1 90 ? 15.562 0.327 9.055 1 91.06 90 PRO B C 1
ATOM 2275 O O . PRO B 1 90 ? 15.633 -0.418 10.039 1 91.06 90 PRO B O 1
ATOM 2278 N N . GLN B 1 91 ? 15.398 1.616 9.172 1 88.94 91 GLN B N 1
ATOM 2279 C CA . GLN B 1 91 ? 15.32 2.248 10.484 1 88.94 91 GLN B CA 1
ATOM 2280 C C . GLN B 1 91 ? 14.039 1.843 11.211 1 88.94 91 GLN B C 1
ATOM 2282 O O . GLN B 1 91 ? 13.969 1.92 12.445 1 88.94 91 GLN B O 1
ATOM 2287 N N . ALA B 1 92 ? 13.047 1.419 10.453 1 92 92 ALA B N 1
ATOM 2288 C CA . ALA B 1 92 ? 11.797 0.935 11.031 1 92 92 ALA B CA 1
ATOM 2289 C C . ALA B 1 92 ? 11.742 -0.589 11.008 1 92 92 ALA B C 1
ATOM 2291 O O . ALA B 1 92 ? 10.656 -1.175 11.094 1 92 92 ALA B O 1
ATOM 2292 N N . ASP B 1 93 ? 12.867 -1.167 10.789 1 92.12 93 ASP B N 1
ATOM 2293 C CA . ASP B 1 93 ? 12.953 -2.617 10.664 1 92.12 93 ASP B CA 1
ATOM 2294 C C . ASP B 1 93 ? 11.953 -3.143 9.641 1 92.12 93 ASP B C 1
ATOM 2296 O O . ASP B 1 93 ? 11.367 -4.211 9.828 1 92.12 93 ASP B O 1
ATOM 2300 N N . PHE B 1 94 ? 11.594 -2.352 8.688 1 91.88 94 PHE B N 1
ATO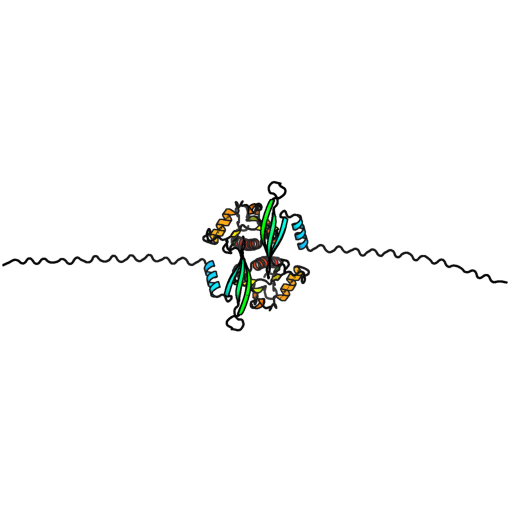M 2301 C CA . PHE B 1 94 ? 10.742 -2.664 7.547 1 91.88 94 PHE B CA 1
ATOM 2302 C C . PHE B 1 94 ? 9.305 -2.926 7.996 1 91.88 94 PHE B C 1
ATOM 2304 O O . PHE B 1 94 ? 8.531 -3.564 7.277 1 91.88 94 PHE B O 1
ATOM 2311 N N . HIS B 1 95 ? 8.938 -2.502 9.242 1 93.56 95 HIS B N 1
ATOM 2312 C CA . HIS B 1 95 ? 7.602 -2.717 9.781 1 93.56 95 HIS B CA 1
ATOM 2313 C C . HIS B 1 95 ? 7.008 -1.42 10.32 1 93.56 95 HIS B C 1
ATOM 2315 O O . HIS B 1 95 ? 7.723 -0.611 10.922 1 93.56 95 HIS B O 1
ATOM 2321 N N . PHE B 1 96 ? 5.77 -1.248 10.031 1 94.94 96 PHE B N 1
ATOM 2322 C CA . PHE B 1 96 ? 5.02 -0.109 10.555 1 94.94 96 PHE B CA 1
ATOM 2323 C C . PHE B 1 96 ? 3.762 -0.573 11.273 1 94.94 96 PHE B C 1
ATOM 2325 O O . PHE B 1 96 ? 3.186 -1.606 10.93 1 94.94 96 PHE B O 1
ATOM 2332 N N . ALA B 1 97 ? 3.391 0.169 12.242 1 95.88 97 ALA B N 1
ATOM 2333 C CA . ALA B 1 97 ? 2.129 -0.053 12.938 1 95.88 97 ALA B CA 1
ATOM 2334 C C . ALA B 1 97 ? 1.112 1.032 12.594 1 95.88 97 ALA B C 1
ATOM 2336 O O . ALA B 1 97 ? 1.421 2.225 12.664 1 95.88 97 ALA B O 1
ATOM 2337 N N . VAL B 1 98 ? -0.014 0.63 12.109 1 96.75 98 VAL B N 1
ATOM 2338 C CA . VAL B 1 98 ? -1.137 1.53 11.867 1 96.75 98 VAL B CA 1
ATOM 2339 C C . VAL B 1 98 ? -2.189 1.35 12.961 1 96.75 98 VAL B C 1
ATOM 2341 O O . VAL B 1 98 ? -2.641 0.232 13.219 1 96.75 98 VAL B O 1
ATOM 2344 N N . VAL B 1 99 ? -2.604 2.488 13.562 1 96.81 99 VAL B N 1
ATOM 2345 C CA . VAL B 1 99 ? -3.479 2.414 14.734 1 96.81 99 VAL B CA 1
ATOM 2346 C C . VAL B 1 99 ? -4.82 3.072 14.414 1 96.81 99 VAL B C 1
ATOM 2348 O O . VAL B 1 99 ? -4.859 4.16 13.828 1 96.81 99 VAL B O 1
ATOM 2351 N N . PHE B 1 100 ? -5.883 2.387 14.758 1 96.81 100 PHE B N 1
ATOM 2352 C CA . PHE B 1 100 ? -7.242 2.895 14.625 1 96.81 100 PHE B CA 1
ATOM 2353 C C . PHE B 1 100 ? -7.777 3.379 15.961 1 96.81 100 PHE B C 1
ATOM 2355 O O . PHE B 1 100 ? -8.406 2.615 16.703 1 96.81 100 PHE B O 1
ATOM 2362 N N . PRO B 1 101 ? -7.594 4.637 16.266 1 95.06 101 PRO B N 1
ATOM 2363 C CA . PRO B 1 101 ? -8.094 5.172 17.531 1 95.06 101 PRO B CA 1
ATOM 2364 C C . PRO B 1 101 ? -9.594 5.43 17.516 1 95.06 101 PRO B C 1
ATOM 2366 O O . PRO B 1 101 ? -10.047 6.438 16.953 1 95.06 101 PRO B O 1
ATOM 2369 N N . PHE B 1 102 ? -10.32 4.605 18.172 1 95.19 102 PHE B N 1
ATOM 2370 C CA . PHE B 1 102 ? -11.773 4.691 18.203 1 95.19 102 PHE B CA 1
ATOM 2371 C C . PHE B 1 102 ? -12.25 5.25 19.547 1 95.19 102 PHE B C 1
ATOM 2373 O O . PHE B 1 102 ? -11.859 4.75 20.609 1 95.19 102 PHE B O 1
ATOM 2380 N N . HIS B 1 103 ? -13.086 6.254 19.406 1 93.31 103 HIS B N 1
ATOM 2381 C CA . HIS B 1 103 ? -13.648 6.902 20.578 1 93.31 103 HIS B CA 1
ATOM 2382 C C . HIS B 1 103 ? -15.133 6.586 20.734 1 93.31 103 HIS B C 1
ATOM 2384 O O . HIS B 1 103 ? -15.969 7.188 20.062 1 93.31 103 HIS B O 1
ATOM 2390 N N . SER B 1 104 ? -15.484 5.773 21.656 1 89.81 104 SER B N 1
ATOM 2391 C CA . SER B 1 104 ? -16.859 5.309 21.812 1 89.81 104 SER B CA 1
ATOM 2392 C C . SER B 1 104 ? -17.672 6.285 22.656 1 89.81 104 SER B C 1
ATOM 2394 O O . SER B 1 104 ? -18.906 6.324 22.562 1 89.81 104 SER B O 1
ATOM 2396 N N . ALA B 1 105 ? -17.062 6.988 23.516 1 83.88 105 ALA B N 1
ATOM 2397 C CA . ALA B 1 105 ? -17.766 7.855 24.469 1 83.88 105 ALA B CA 1
ATOM 2398 C C . ALA B 1 105 ? -18.484 8.992 23.75 1 83.88 105 ALA B C 1
ATOM 2400 O O . ALA B 1 105 ? -19.5 9.5 24.219 1 83.88 105 ALA B O 1
ATOM 2401 N N . ASP B 1 106 ? -18.078 9.406 22.656 1 74.44 106 ASP B N 1
ATOM 2402 C CA . ASP B 1 106 ? -18.625 10.562 21.969 1 74.44 106 ASP B CA 1
ATOM 2403 C C . ASP B 1 106 ? -19.453 10.141 20.766 1 74.44 106 ASP B C 1
ATOM 2405 O O . ASP B 1 106 ? -19.5 10.836 19.75 1 74.44 106 ASP B O 1
ATOM 2409 N N . GLY B 1 107 ? -20.125 8.969 20.844 1 78.31 107 GLY B N 1
ATOM 2410 C CA . GLY B 1 107 ? -20.984 8.562 19.734 1 78.31 107 GLY B CA 1
ATOM 2411 C C . GLY B 1 107 ? -20.25 7.777 18.672 1 78.31 107 GLY B C 1
ATOM 2412 O O . GLY B 1 107 ? -20.844 7.41 17.656 1 78.31 107 GLY B O 1
ATOM 2413 N N . GLY B 1 108 ? -19.016 7.562 18.953 1 90.56 108 GLY B N 1
ATOM 2414 C CA . GLY B 1 108 ? -18.266 6.777 17.969 1 90.56 108 GLY B CA 1
ATOM 2415 C C . GLY B 1 108 ? -17.531 7.633 16.953 1 90.56 108 GLY B C 1
ATOM 2416 O O . GLY B 1 108 ? -18.109 8.078 15.969 1 90.56 108 GLY B O 1
ATOM 2417 N N . SER B 1 109 ? -16.344 8.055 17.203 1 94.88 109 SER B N 1
ATOM 2418 C CA . SER B 1 109 ? -15.5 8.82 16.297 1 94.88 109 SER B CA 1
ATOM 2419 C C . SER B 1 109 ? -14.094 8.234 16.219 1 94.88 109 SER B C 1
ATOM 2421 O O . SER B 1 109 ? -13.742 7.348 17.016 1 94.88 109 SER B O 1
ATOM 2423 N N . VAL B 1 110 ? -13.383 8.648 15.18 1 95.94 110 VAL B N 1
ATOM 2424 C CA . VAL B 1 110 ? -12.031 8.141 14.953 1 95.94 110 VAL B CA 1
ATOM 2425 C C . VAL B 1 110 ? -11.062 9.305 14.781 1 95.94 110 VAL B C 1
ATOM 2427 O O . VAL B 1 110 ? -11.383 10.289 14.102 1 95.94 110 VAL B O 1
ATOM 2430 N N . THR B 1 111 ? -9.906 9.242 15.391 1 94.25 111 THR B N 1
ATOM 2431 C CA . THR B 1 111 ? -8.859 10.234 15.195 1 94.25 111 THR B CA 1
ATOM 2432 C C . THR B 1 111 ? -8.07 9.945 13.922 1 94.25 111 THR B C 1
ATOM 2434 O O . THR B 1 111 ? -7.594 8.828 13.719 1 94.25 111 THR B O 1
ATOM 2437 N N . LEU B 1 112 ? -7.953 10.922 13.07 1 95.25 112 LEU B N 1
ATOM 2438 C CA . LEU B 1 112 ? -7.191 10.852 11.828 1 95.25 112 LEU B CA 1
ATOM 2439 C C . LEU B 1 112 ? -6.098 11.914 11.805 1 95.25 112 LEU B C 1
ATOM 2441 O O . LEU B 1 112 ? -6.113 12.852 12.609 1 95.25 112 LEU B O 1
ATOM 2445 N N . ILE B 1 113 ? -5.215 11.672 10.914 1 92.81 113 ILE B N 1
ATOM 2446 C CA . ILE B 1 113 ? -4.156 12.617 10.609 1 92.81 113 ILE B CA 1
ATOM 2447 C C . ILE B 1 113 ? -4.234 13.031 9.133 1 92.81 113 ILE B C 1
ATOM 2449 O O . ILE B 1 113 ? -4.582 12.211 8.281 1 92.81 113 ILE B O 1
ATOM 2453 N N . ARG B 1 114 ? -4.008 14.234 8.898 1 92.38 114 ARG B N 1
ATOM 2454 C CA . ARG B 1 114 ? -3.801 14.742 7.543 1 92.38 114 ARG B CA 1
ATOM 2455 C C . ARG B 1 114 ? -2.385 15.281 7.371 1 92.38 114 ARG B C 1
ATOM 2457 O O . ARG B 1 114 ? -1.979 16.203 8.078 1 92.38 114 ARG B O 1
ATOM 2464 N N . GLU B 1 115 ? -1.65 14.695 6.508 1 90.38 115 GLU B N 1
ATOM 2465 C CA . GLU B 1 115 ? -0.236 15.047 6.395 1 90.38 115 GLU B CA 1
ATOM 2466 C C . GLU B 1 115 ? 0.232 14.977 4.941 1 90.38 115 GLU B C 1
ATOM 2468 O O . GLU B 1 115 ? -0.443 14.398 4.09 1 90.38 115 GLU B O 1
ATOM 2473 N N . TYR B 1 116 ? 1.315 15.641 4.664 1 91.12 116 TYR B N 1
ATOM 2474 C CA . TYR B 1 116 ? 1.896 15.695 3.328 1 91.12 116 TYR B CA 1
ATOM 2475 C C . TYR B 1 116 ? 2.418 14.328 2.902 1 91.12 116 TYR B C 1
ATOM 2477 O O . TYR B 1 116 ? 3.225 13.719 3.607 1 91.12 116 TYR B O 1
ATOM 2485 N N . ALA B 1 117 ? 1.865 13.844 1.819 1 93.19 117 ALA B N 1
ATOM 2486 C CA . ALA B 1 117 ? 2.346 12.625 1.176 1 93.19 117 ALA B CA 1
ATOM 2487 C C . ALA B 1 117 ? 3.189 12.945 -0.053 1 93.19 117 ALA B C 1
ATOM 2489 O O . ALA B 1 117 ? 2.66 13.359 -1.087 1 93.19 117 ALA B O 1
ATOM 2490 N N . GLN B 1 118 ? 4.398 12.664 0.023 1 93.38 118 GLN B N 1
ATOM 2491 C CA . GLN B 1 118 ? 5.363 13.141 -0.96 1 93.38 118 GLN B CA 1
ATOM 2492 C C . GLN B 1 118 ? 5.148 12.477 -2.314 1 93.38 118 GLN B C 1
ATOM 2494 O O . GLN B 1 118 ? 5.402 13.078 -3.359 1 93.38 118 GLN B O 1
ATOM 2499 N N . GLY B 1 119 ? 4.809 11.172 -2.322 1 93 119 GLY B N 1
ATOM 2500 C CA . GLY B 1 119 ? 4.578 10.492 -3.588 1 93 119 GLY B CA 1
ATOM 2501 C C . GLY B 1 119 ? 3.5 11.148 -4.43 1 93 119 GLY B C 1
ATOM 2502 O O . GLY B 1 119 ? 3.662 11.312 -5.641 1 93 119 GLY B O 1
ATOM 2503 N N . LEU B 1 120 ? 2.492 11.617 -3.812 1 92.75 120 LEU B N 1
ATOM 2504 C CA . LEU B 1 120 ? 1.349 12.219 -4.492 1 92.75 120 LEU B CA 1
ATOM 2505 C C . LEU B 1 120 ? 1.456 13.742 -4.496 1 92.75 120 LEU B C 1
ATOM 2507 O O . LEU B 1 120 ? 0.675 14.422 -5.164 1 92.75 120 LEU B O 1
ATOM 2511 N N . ASN B 1 121 ? 2.383 14.219 -3.764 1 93.12 121 ASN B N 1
ATOM 2512 C CA . ASN B 1 121 ? 2.605 15.656 -3.623 1 93.12 121 ASN B CA 1
ATOM 2513 C C . ASN B 1 121 ? 1.336 16.375 -3.18 1 93.12 121 ASN B C 1
ATOM 2515 O O . ASN B 1 121 ? 0.94 17.375 -3.785 1 93.12 121 ASN B O 1
ATOM 2519 N N . GLN B 1 122 ? 0.675 15.867 -2.178 1 92.56 122 GLN B N 1
ATOM 2520 C CA . GLN B 1 122 ? -0.525 16.469 -1.606 1 92.56 122 GLN B CA 1
ATOM 2521 C C . GLN B 1 122 ? -0.749 16 -0.174 1 92.56 122 GLN B C 1
ATOM 2523 O O . GLN B 1 122 ? -0.086 15.062 0.288 1 92.56 122 GLN B O 1
ATOM 2528 N N . LEU B 1 123 ? -1.636 16.734 0.462 1 91.88 123 LEU B N 1
ATOM 2529 C CA . LEU B 1 123 ? -2.064 16.281 1.778 1 91.88 123 LEU B CA 1
ATOM 2530 C C . LEU B 1 123 ? -2.992 15.078 1.657 1 91.88 123 LEU B C 1
ATOM 2532 O O . LEU B 1 123 ? -3.877 15.055 0.796 1 91.88 123 LEU B O 1
ATOM 2536 N N . MET B 1 124 ? -2.744 14.07 2.477 1 94.88 124 MET B N 1
ATOM 2537 C CA . MET B 1 124 ? -3.561 12.859 2.498 1 94.88 124 MET B CA 1
ATOM 2538 C C . MET B 1 124 ? -4.016 12.531 3.918 1 94.88 124 MET B C 1
ATOM 2540 O O . MET B 1 124 ? -3.346 12.898 4.887 1 94.88 124 MET B O 1
ATOM 2544 N N . TRP B 1 125 ? -5.102 11.914 3.947 1 96.06 125 TRP B N 1
ATOM 2545 C CA . TRP B 1 125 ? -5.605 11.406 5.223 1 96.06 125 TRP B CA 1
ATOM 2546 C C . TRP B 1 125 ? -4.977 10.062 5.562 1 96.06 125 TRP B C 1
ATOM 2548 O O . TRP B 1 125 ? -4.781 9.219 4.68 1 96.06 125 TRP B O 1
ATOM 2558 N N . CYS B 1 126 ? -4.727 9.867 6.855 1 96.69 126 CYS B N 1
ATOM 2559 C CA . CYS B 1 126 ? -4.23 8.578 7.324 1 96.69 126 CYS B CA 1
ATOM 2560 C C . CYS B 1 126 ? -4.574 8.367 8.797 1 96.69 126 CYS B C 1
ATOM 2562 O O . CYS B 1 126 ? -4.949 9.312 9.492 1 96.69 126 CYS B O 1
ATOM 2564 N N . LEU B 1 127 ? -4.539 7.145 9.172 1 96.69 127 LEU B N 1
ATOM 2565 C CA . LEU B 1 127 ? -4.516 6.797 10.586 1 96.69 127 LEU B CA 1
ATOM 2566 C C . LEU B 1 127 ? -3.135 7.047 11.188 1 96.69 127 LEU B C 1
ATOM 2568 O O . LEU B 1 127 ? -2.137 7.074 10.461 1 96.69 127 LEU B O 1
ATOM 2572 N N . PRO B 1 128 ? -3.09 7.281 12.492 1 94.5 128 PRO B N 1
ATOM 2573 C CA . PRO B 1 128 ? -1.766 7.316 13.117 1 94.5 128 PRO B CA 1
ATOM 2574 C C . PRO B 1 128 ? -0.92 6.09 12.773 1 94.5 128 PRO B C 1
ATOM 2576 O O . PRO B 1 128 ? -1.393 4.957 12.898 1 94.5 128 PRO B O 1
ATOM 2579 N N . THR B 1 129 ? 0.248 6.34 12.289 1 94.19 129 THR B N 1
ATOM 2580 C CA . THR B 1 129 ? 1.153 5.289 11.836 1 94.19 129 THR B CA 1
ATOM 2581 C C . THR B 1 129 ? 2.58 5.566 12.305 1 94.19 129 THR B C 1
ATOM 2583 O O . THR B 1 129 ? 3.053 6.703 12.227 1 94.19 129 THR B O 1
ATOM 2586 N N . GLY B 1 130 ? 3.273 4.516 12.766 1 91.81 130 GLY B N 1
ATOM 2587 C CA . GLY B 1 130 ? 4.652 4.66 13.203 1 91.81 130 GLY B CA 1
ATOM 2588 C C . GLY B 1 130 ? 5.523 3.475 12.836 1 91.81 130 GLY B C 1
ATOM 2589 O O . GLY B 1 130 ? 5.043 2.342 12.758 1 91.81 130 GLY B O 1
ATOM 2590 N N . GLY B 1 131 ? 6.781 3.805 12.625 1 93.19 131 GLY B N 1
ATOM 2591 C CA . GLY B 1 131 ? 7.746 2.756 12.336 1 93.19 131 GLY B CA 1
ATOM 2592 C C . GLY B 1 131 ? 8.195 2 13.57 1 93.19 131 GLY B C 1
ATOM 2593 O O . GLY B 1 131 ? 8.352 2.59 14.641 1 93.19 131 GLY B O 1
ATOM 2594 N N . PHE B 1 132 ? 8.367 0.647 13.398 1 95.06 132 PHE B N 1
ATOM 2595 C CA . PHE B 1 132 ? 8.906 -0.172 14.477 1 95.06 132 PHE B CA 1
ATOM 2596 C C . PHE B 1 132 ? 10.406 0.058 14.641 1 95.06 132 PHE B C 1
ATOM 2598 O O . PHE B 1 132 ? 11.172 -0.14 13.695 1 95.06 132 PHE B O 1
ATOM 2605 N N . ASP B 1 133 ? 10.797 0.512 15.797 1 93.75 133 ASP B N 1
ATOM 2606 C CA . ASP B 1 133 ? 12.188 0.699 16.172 1 93.75 133 ASP B CA 1
ATOM 2607 C C . ASP B 1 133 ? 12.602 -0.279 17.266 1 93.75 133 ASP B C 1
ATOM 2609 O O . ASP B 1 133 ? 12.25 -0.091 18.438 1 93.75 133 ASP B O 1
ATOM 2613 N N . PRO B 1 134 ? 13.375 -1.262 16.875 1 91.81 134 PRO B N 1
ATOM 2614 C CA . PRO B 1 134 ? 13.727 -2.291 17.859 1 91.81 134 PRO B CA 1
ATOM 2615 C C . PRO B 1 134 ? 14.516 -1.734 19.031 1 91.81 134 PRO B C 1
ATOM 2617 O O . PRO B 1 134 ? 14.641 -2.395 20.078 1 91.81 134 PRO B O 1
ATOM 2620 N N . ARG B 1 135 ? 15.094 -0.527 18.984 1 93.5 135 ARG B N 1
ATOM 2621 C CA . ARG B 1 135 ? 15.805 0.106 20.094 1 93.5 135 ARG B CA 1
ATOM 2622 C C . ARG B 1 135 ? 14.82 0.71 21.094 1 93.5 135 ARG B C 1
ATOM 2624 O O . ARG B 1 135 ? 15.188 0.985 22.25 1 93.5 135 ARG B O 1
ATOM 2631 N N . ARG B 1 136 ? 13.648 0.906 20.594 1 92.06 136 ARG B N 1
ATOM 2632 C CA . ARG B 1 136 ? 12.68 1.641 21.422 1 92.06 136 ARG B CA 1
ATOM 2633 C C . ARG B 1 136 ? 11.484 0.766 21.766 1 92.06 136 ARG B C 1
ATOM 2635 O O . ARG B 1 136 ? 10.836 0.98 22.797 1 92.06 136 ARG B O 1
ATOM 2642 N N . HIS B 1 137 ? 11.18 -0.16 20.859 1 94.62 137 HIS B N 1
ATOM 2643 C CA . HIS B 1 137 ? 9.961 -0.952 21.016 1 94.62 137 HIS B CA 1
ATOM 2644 C C . HIS B 1 137 ? 10.289 -2.414 21.297 1 94.62 137 HIS B C 1
ATOM 2646 O O . HIS B 1 137 ? 11.031 -3.045 20.547 1 94.62 137 HIS B O 1
ATOM 2652 N N . THR B 1 138 ? 9.641 -2.914 22.266 1 94.12 138 THR B N 1
ATOM 2653 C CA . THR B 1 138 ? 9.906 -4.293 22.656 1 94.12 138 THR B CA 1
ATOM 2654 C C . THR B 1 138 ? 9.047 -5.262 21.859 1 94.12 138 THR B C 1
ATOM 2656 O O . THR B 1 138 ? 9.305 -6.469 21.844 1 94.12 138 THR B O 1
ATOM 2659 N N . SER B 1 139 ? 7.953 -4.754 21.266 1 94.94 139 SER B N 1
ATOM 2660 C CA . SER B 1 139 ? 7.016 -5.531 20.469 1 94.94 139 SER B CA 1
ATOM 2661 C C . SER B 1 139 ? 6.254 -4.637 19.5 1 94.94 139 SER B C 1
ATOM 2663 O O . SER B 1 139 ? 6.328 -3.41 19.578 1 94.94 139 SER B O 1
ATOM 2665 N N . TYR B 1 140 ? 5.629 -5.281 18.547 1 93.5 140 TYR B N 1
ATOM 2666 C CA . TYR B 1 140 ? 4.777 -4.527 17.641 1 93.5 140 TYR B CA 1
ATOM 2667 C C . TYR B 1 140 ? 3.645 -3.84 18.391 1 93.5 140 TYR B C 1
ATOM 2669 O O . TYR B 1 140 ? 3.268 -2.715 18.047 1 93.5 140 TYR B O 1
ATOM 2677 N N . GLU B 1 141 ? 3.125 -4.551 19.375 1 94.69 141 GLU B N 1
ATOM 2678 C CA . GLU B 1 141 ? 2.092 -3.957 20.219 1 94.69 141 GLU B CA 1
ATOM 2679 C C . GLU B 1 141 ? 2.611 -2.713 20.938 1 94.69 141 GLU B C 1
ATOM 2681 O O . GLU B 1 141 ? 1.909 -1.703 21.016 1 94.69 141 GLU B O 1
ATOM 2686 N N . ALA B 1 142 ? 3.797 -2.83 21.422 1 95.44 142 ALA B N 1
ATOM 2687 C CA . ALA B 1 142 ? 4.402 -1.682 22.078 1 95.44 142 ALA B CA 1
ATOM 2688 C C . ALA B 1 142 ? 4.559 -0.507 21.125 1 95.44 142 ALA B C 1
ATOM 2690 O O . ALA B 1 142 ? 4.34 0.646 21.5 1 95.44 142 ALA B O 1
ATOM 2691 N N . CYS B 1 143 ? 4.953 -0.75 19.891 1 95.12 143 CYS B N 1
ATOM 2692 C CA . CYS B 1 143 ? 5.059 0.272 18.859 1 95.12 143 CYS B CA 1
ATOM 2693 C C . CYS B 1 143 ? 3.711 0.944 18.625 1 95.12 143 CYS B C 1
ATOM 2695 O O . CYS B 1 143 ? 3.623 2.174 18.594 1 95.12 143 CYS B O 1
ATOM 2697 N N . ALA B 1 144 ? 2.686 0.116 18.516 1 94.44 144 ALA B N 1
ATOM 2698 C CA . ALA B 1 144 ? 1.338 0.63 18.281 1 94.44 144 ALA B CA 1
ATOM 2699 C C . ALA B 1 144 ? 0.888 1.526 19.438 1 94.44 144 ALA B C 1
ATOM 2701 O O . ALA B 1 144 ? 0.304 2.59 19.219 1 94.44 144 ALA B O 1
ATOM 2702 N N . ARG B 1 145 ? 1.177 1.13 20.609 1 93.31 145 ARG B N 1
ATOM 2703 C CA . ARG B 1 145 ? 0.793 1.906 21.781 1 93.31 145 ARG B CA 1
ATOM 2704 C C . ARG B 1 145 ? 1.526 3.244 21.812 1 93.31 145 ARG B C 1
ATOM 2706 O O . ARG B 1 145 ? 0.924 4.281 22.109 1 93.31 145 ARG B O 1
ATOM 2713 N N . ALA B 1 146 ? 2.785 3.172 21.562 1 91.12 146 ALA B N 1
ATOM 2714 C CA . ALA B 1 146 ? 3.572 4.402 21.516 1 91.12 146 ALA B CA 1
ATOM 2715 C C . ALA B 1 146 ? 3.018 5.379 20.484 1 91.12 146 ALA B C 1
ATOM 2717 O O . ALA B 1 146 ? 2.934 6.582 20.75 1 91.12 146 ALA B O 1
ATOM 2718 N N . GLU B 1 147 ? 2.684 4.82 19.281 1 89.75 147 GLU B N 1
ATOM 2719 C CA . GLU B 1 147 ? 2.125 5.656 18.234 1 89.75 147 GLU B CA 1
ATOM 2720 C C . GLU B 1 147 ? 0.801 6.281 18.656 1 89.75 147 GLU B C 1
ATOM 2722 O O . GLU B 1 147 ? 0.536 7.449 18.375 1 89.75 147 GLU B O 1
ATOM 2727 N N . ALA B 1 148 ? -0.017 5.59 19.312 1 87.12 148 ALA B N 1
ATOM 2728 C CA . ALA B 1 148 ? -1.312 6.078 19.781 1 87.12 148 ALA B CA 1
ATOM 2729 C C . ALA B 1 148 ? -1.14 7.227 20.766 1 87.12 148 ALA B C 1
ATOM 2731 O O . ALA B 1 148 ? -1.94 8.164 20.781 1 87.12 148 ALA B O 1
ATOM 2732 N N . ASP B 1 149 ? -0.109 7.168 21.484 1 84.06 149 ASP B N 1
ATOM 2733 C CA . ASP B 1 149 ? 0.145 8.18 22.5 1 84.06 149 ASP B CA 1
ATOM 2734 C C . ASP B 1 149 ? 0.754 9.438 21.891 1 84.06 149 ASP B C 1
ATOM 2736 O O . ASP B 1 149 ? 0.516 10.547 22.375 1 84.06 149 ASP B O 1
ATOM 2740 N N . GLU B 1 150 ? 1.548 9.328 20.859 1 76.62 150 GLU B N 1
ATOM 2741 C CA . GLU B 1 150 ? 2.305 10.422 20.25 1 76.62 150 GLU B CA 1
ATOM 2742 C C . GLU B 1 150 ? 1.437 11.234 19.297 1 76.62 150 GLU B C 1
ATOM 2744 O O . GLU B 1 150 ? 1.628 12.438 19.156 1 76.62 150 GLU B O 1
ATOM 2749 N N . ALA B 1 151 ? 0.613 10.633 18.516 1 67.06 151 ALA B N 1
ATOM 2750 C CA . ALA B 1 151 ? -0.114 11.227 17.406 1 67.06 151 ALA B CA 1
ATOM 2751 C C . ALA B 1 151 ? -0.796 12.523 17.812 1 67.06 151 ALA B C 1
ATOM 2753 O O . ALA B 1 151 ? -0.76 13.516 17.078 1 67.06 151 ALA B O 1
ATOM 2754 N N . PRO B 1 152 ? -1.373 12.625 19.016 1 57.94 152 PRO B N 1
ATOM 2755 C CA . PRO B 1 152 ? -1.973 13.914 19.359 1 57.94 152 PRO B CA 1
ATOM 2756 C C . PRO B 1 152 ? -0.943 15.039 19.453 1 57.94 152 PRO B C 1
ATOM 2758 O O . PRO B 1 152 ? -1.293 16.219 19.328 1 57.94 152 PRO B O 1
ATOM 2761 N N . GLY B 1 153 ? 0.318 14.703 19.672 1 56.09 153 GLY B N 1
ATOM 2762 C CA . GLY B 1 153 ? 1.287 15.734 20 1 56.09 153 GLY B CA 1
ATOM 2763 C C . GLY B 1 153 ? 2.404 15.852 18.984 1 56.09 153 GLY B C 1
ATOM 2764 O O . GLY B 1 153 ? 3.402 16.531 19.219 1 56.09 153 GLY B O 1
ATOM 2765 N N . ARG B 1 154 ? 2.432 15.164 17.922 1 55.78 154 ARG B N 1
ATOM 2766 C CA . ARG B 1 154 ? 3.637 15.125 17.094 1 55.78 154 ARG B CA 1
ATOM 2767 C C . ARG B 1 154 ? 3.811 16.422 16.312 1 55.78 154 ARG B C 1
ATOM 2769 O O . ARG B 1 154 ? 2.984 16.75 15.453 1 55.78 154 ARG B O 1
ATOM 2776 N N . ARG B 1 155 ? 4.438 17.375 16.922 1 48.03 155 ARG B N 1
ATOM 2777 C CA . ARG B 1 155 ? 4.719 18.672 16.312 1 48.03 155 ARG B CA 1
ATOM 2778 C C . ARG B 1 155 ? 6.09 18.672 15.641 1 48.03 155 ARG B C 1
ATOM 2780 O O . ARG B 1 155 ? 6.656 19.734 15.375 1 48.03 155 ARG B O 1
ATOM 2787 N N . ASP B 1 156 ? 6.711 17.562 15.328 1 47 156 ASP B N 1
ATOM 2788 C CA . ASP B 1 156 ? 8.055 17.828 14.812 1 47 156 ASP B CA 1
ATOM 2789 C C . ASP B 1 156 ? 7.992 18.422 13.406 1 47 156 ASP B C 1
ATOM 2791 O O . ASP B 1 156 ? 6.926 18.453 12.781 1 47 156 ASP B O 1
ATOM 2795 N N . HIS B 1 157 ? 9.141 18.938 12.914 1 48.41 157 HIS B N 1
ATOM 2796 C CA . HIS B 1 157 ? 9.352 19.672 11.672 1 48.41 157 HIS B CA 1
ATOM 2797 C C . HIS B 1 157 ? 8.555 19.062 10.523 1 48.41 157 HIS B C 1
ATOM 2799 O O . HIS B 1 157 ? 8.086 19.797 9.641 1 48.41 157 HIS B O 1
ATOM 2805 N N . GLU B 1 158 ? 8.617 17.766 10.289 1 51.38 158 GLU B N 1
ATOM 2806 C CA . GLU B 1 158 ? 7.77 17.094 9.305 1 51.38 158 GLU B CA 1
ATOM 2807 C C . GLU B 1 158 ? 6.293 17.344 9.586 1 51.38 158 GLU B C 1
ATOM 2809 O O . GLU B 1 158 ? 5.434 17.047 8.75 1 51.38 158 GLU B O 1
ATOM 2814 N N . GLU B 1 159 ? 6.121 17.938 10.711 1 54.31 159 GLU B N 1
ATOM 2815 C CA . GLU B 1 159 ? 4.828 18.188 11.344 1 54.31 159 GLU B CA 1
ATOM 2816 C C . GLU B 1 159 ? 4.195 19.469 10.828 1 54.31 159 GLU B C 1
ATOM 2818 O O . GLU B 1 159 ? 3.08 19.812 11.211 1 54.31 159 GLU B O 1
ATOM 2823 N N . LEU B 1 160 ? 4.996 20.094 10.031 1 57.47 160 LEU B N 1
ATOM 2824 C CA . LEU B 1 160 ? 4.473 21.344 9.531 1 57.47 160 LEU B CA 1
ATOM 2825 C C . LEU B 1 160 ? 3.105 21.156 8.883 1 57.47 160 LEU B C 1
ATOM 2827 O O . LEU B 1 160 ? 2.289 22.078 8.844 1 57.47 160 LEU B O 1
ATOM 2831 N N . THR B 1 161 ? 2.938 19.953 8.594 1 70.19 161 THR B N 1
ATOM 2832 C CA . THR B 1 161 ? 1.706 19.844 7.82 1 70.19 161 THR B CA 1
ATOM 2833 C C . THR B 1 161 ? 0.785 18.781 8.414 1 70.19 161 THR B C 1
ATOM 2835 O O . THR B 1 161 ? -0.157 18.328 7.758 1 70.19 161 THR B O 1
ATOM 2838 N N . ILE B 1 162 ? 1.079 18.578 9.734 1 79.94 162 ILE B N 1
ATOM 2839 C CA . ILE B 1 162 ? 0.247 17.5 10.25 1 79.94 162 ILE B CA 1
ATOM 2840 C C . ILE B 1 162 ? -0.964 18.078 10.977 1 79.94 162 ILE B C 1
ATOM 2842 O O . ILE B 1 162 ? -0.818 18.938 11.852 1 79.94 162 ILE B O 1
ATOM 2846 N N . GLU B 1 163 ? -2.055 17.766 10.531 1 85.44 163 GLU B N 1
ATOM 2847 C CA . GLU B 1 163 ? -3.312 18.062 11.203 1 85.44 163 GLU B CA 1
ATOM 2848 C C . GLU B 1 163 ? -3.918 16.812 11.836 1 85.44 163 GLU B C 1
ATOM 2850 O O . GLU B 1 163 ? -3.977 15.75 11.195 1 85.44 163 GLU B O 1
ATOM 2855 N N . VAL B 1 164 ? -4.246 16.938 13.102 1 89.88 164 VAL B N 1
ATOM 2856 C CA . VAL B 1 164 ? -4.945 15.859 13.789 1 89.88 164 VAL B CA 1
ATOM 2857 C C . VAL B 1 164 ? -6.434 16.188 13.898 1 89.88 164 VAL B C 1
ATOM 2859 O O . VAL B 1 164 ? -6.801 17.25 14.414 1 89.88 164 VAL B O 1
ATOM 2862 N N . VAL B 1 165 ? -7.262 15.258 13.461 1 90.88 165 VAL B N 1
ATOM 2863 C CA . VAL B 1 165 ? -8.695 15.547 13.406 1 90.88 165 VAL B CA 1
ATOM 2864 C C . VAL B 1 165 ? -9.477 14.328 13.898 1 90.88 165 VAL B C 1
ATOM 2866 O O . VAL B 1 165 ? -9.062 13.188 13.688 1 90.88 165 VAL B O 1
ATOM 2869 N N . ARG B 1 166 ? -10.531 14.641 14.547 1 92.94 166 ARG B N 1
ATOM 2870 C CA . ARG B 1 166 ? -11.492 13.602 14.898 1 92.94 166 ARG B CA 1
ATOM 2871 C C . ARG B 1 166 ? -12.719 13.664 13.992 1 92.94 166 ARG B C 1
ATOM 2873 O O . ARG B 1 166 ? -13.297 14.734 13.789 1 92.94 166 ARG B O 1
ATOM 2880 N N . VAL B 1 167 ? -13.117 12.523 13.461 1 96 167 VAL B N 1
ATOM 2881 C CA . VAL B 1 167 ? -14.266 12.5 12.555 1 96 167 VAL B CA 1
ATOM 2882 C C . VAL B 1 167 ? -15.242 11.414 12.984 1 96 167 VAL B C 1
ATOM 2884 O O . VAL B 1 167 ? -14.836 10.391 13.539 1 96 167 VAL B O 1
ATOM 2887 N N . GLY B 1 168 ? -16.531 11.68 12.688 1 95.69 168 GLY B N 1
ATOM 2888 C CA . GLY B 1 168 ? -17.531 10.633 12.898 1 95.69 168 GLY B CA 1
ATOM 2889 C C . GLY B 1 168 ? -17.453 9.523 11.859 1 95.69 168 GLY B C 1
ATOM 2890 O O . GLY B 1 168 ? -16.719 9.641 10.875 1 95.69 168 GLY B O 1
ATOM 2891 N N . LEU B 1 169 ? -18.234 8.453 12.086 1 95.69 169 LEU B N 1
ATOM 2892 C CA . LEU B 1 169 ? -18.156 7.262 11.242 1 95.69 169 LEU B CA 1
ATOM 2893 C C . LEU B 1 169 ? -18.641 7.559 9.836 1 95.69 169 LEU B C 1
ATOM 2895 O O . LEU B 1 169 ? -18.062 7.086 8.859 1 95.69 169 LEU B O 1
ATOM 2899 N N . PRO B 1 170 ? -19.703 8.398 9.656 1 95.56 170 PRO B N 1
ATOM 2900 C CA . PRO B 1 170 ? -20.109 8.711 8.281 1 95.56 170 PRO B CA 1
ATOM 2901 C C . PRO B 1 170 ? -19.016 9.438 7.496 1 95.56 170 PRO B C 1
ATOM 2903 O O . PRO B 1 170 ? -18.797 9.141 6.32 1 95.56 170 PRO B O 1
ATOM 2906 N N . GLU B 1 171 ? -18.391 10.352 8.109 1 97.38 171 GLU B N 1
ATOM 2907 C CA . GLU B 1 171 ? -17.297 11.078 7.457 1 97.38 171 GLU B CA 1
ATOM 2908 C C . GLU B 1 171 ? -16.109 10.164 7.195 1 97.38 171 GLU B C 1
ATOM 2910 O O . GLU B 1 171 ? -15.461 10.266 6.148 1 97.38 171 GLU B O 1
ATOM 2915 N N . LEU B 1 172 ? -15.773 9.297 8.156 1 97.88 172 LEU B N 1
ATOM 2916 C CA . LEU B 1 172 ? -14.719 8.312 7.934 1 97.88 172 LEU B CA 1
ATOM 2917 C C . LEU B 1 172 ? -15 7.496 6.676 1 97.88 172 LEU B C 1
ATOM 2919 O O . LEU B 1 172 ? -14.109 7.324 5.836 1 97.88 172 LEU B O 1
ATOM 2923 N N . ARG B 1 173 ? -16.219 7.07 6.598 1 97 173 ARG B N 1
ATOM 2924 C CA . ARG B 1 173 ? -16.609 6.262 5.445 1 97 173 ARG B CA 1
ATOM 2925 C C . ARG B 1 173 ? -16.422 7.035 4.145 1 97 173 ARG B C 1
ATOM 2927 O O . ARG B 1 173 ? -15.906 6.496 3.162 1 97 173 ARG B O 1
ATOM 2934 N N . ARG B 1 174 ? -16.812 8.25 4.133 1 97.75 174 ARG B N 1
ATOM 2935 C CA . ARG B 1 174 ? -16.625 9.102 2.965 1 97.75 174 ARG B CA 1
ATOM 2936 C C . ARG B 1 174 ? -15.148 9.227 2.605 1 97.75 174 ARG B C 1
ATOM 2938 O O . ARG B 1 174 ? -14.781 9.109 1.436 1 97.75 174 ARG B O 1
ATOM 2945 N N . LEU B 1 175 ? -14.312 9.43 3.539 1 97.69 175 LEU B N 1
ATOM 2946 C CA . LEU B 1 175 ? -12.883 9.609 3.322 1 97.69 175 LEU B CA 1
ATOM 2947 C C . LEU B 1 175 ? -12.242 8.32 2.799 1 97.69 175 LEU B C 1
ATOM 2949 O O . LEU B 1 175 ? -11.383 8.367 1.916 1 97.69 175 LEU B O 1
ATOM 2953 N N . MET B 1 176 ? -12.672 7.203 3.344 1 97.88 176 MET B N 1
ATOM 2954 C CA . MET B 1 176 ? -12.164 5.902 2.908 1 97.88 176 MET B CA 1
ATOM 2955 C C . MET B 1 176 ? -12.391 5.707 1.413 1 97.88 176 MET B C 1
ATOM 2957 O O . MET B 1 176 ? -11.57 5.086 0.736 1 97.88 176 MET B O 1
ATOM 2961 N N . LEU B 1 177 ? -13.43 6.289 0.896 1 96.5 177 LEU B N 1
ATOM 2962 C CA . LEU B 1 177 ? -13.859 6.008 -0.471 1 96.5 177 LEU B CA 1
ATOM 2963 C C . LEU B 1 177 ? -13.438 7.133 -1.411 1 96.5 177 LEU B C 1
ATOM 2965 O O . LEU B 1 177 ? -13.578 7.012 -2.631 1 96.5 177 LEU B O 1
ATOM 2969 N N . SER B 1 178 ? -12.875 8.172 -0.906 1 94.88 178 SER B N 1
ATOM 2970 C CA . SER B 1 178 ? -12.641 9.391 -1.668 1 94.88 178 SER B CA 1
ATOM 2971 C C . SER B 1 178 ? -11.383 9.273 -2.523 1 94.88 178 SER B C 1
ATOM 2973 O O . SER B 1 178 ? -11.195 10.039 -3.475 1 94.88 178 SER B O 1
ATOM 2975 N N . GLY B 1 179 ? -10.492 8.344 -2.17 1 94.62 179 GLY B N 1
ATOM 2976 C CA . GLY B 1 179 ? -9.188 8.312 -2.803 1 94.62 179 GLY B CA 1
ATOM 2977 C C . GLY B 1 179 ? -8.172 9.219 -2.133 1 94.62 179 GLY B C 1
ATOM 2978 O O . GLY B 1 179 ? -7.016 9.273 -2.545 1 94.62 179 GLY B O 1
ATOM 2979 N N . ASP B 1 180 ? -8.562 9.875 -1.06 1 95.31 180 ASP B N 1
ATOM 2980 C CA . ASP B 1 180 ? -7.688 10.836 -0.39 1 95.31 180 ASP B CA 1
ATOM 2981 C C . ASP B 1 180 ? -7.109 10.25 0.896 1 95.31 180 ASP B C 1
ATOM 2983 O O . ASP B 1 180 ? -6.531 10.969 1.708 1 95.31 180 ASP B O 1
ATOM 2987 N N . MET B 1 181 ? -7.289 9.023 1.141 1 97.69 181 MET B N 1
ATOM 2988 C CA . MET B 1 181 ? -6.727 8.32 2.291 1 97.69 181 MET B CA 1
ATOM 2989 C C . MET B 1 181 ? -5.727 7.258 1.846 1 97.69 181 MET B C 1
ATOM 2991 O O . MET B 1 181 ? -5.977 6.531 0.884 1 97.69 181 MET B O 1
ATOM 2995 N N . LEU B 1 182 ? -4.625 7.203 2.555 1 97 182 LEU B N 1
ATOM 2996 C CA . LEU B 1 182 ? -3.59 6.242 2.186 1 97 182 LEU B CA 1
ATOM 2997 C C . LEU B 1 182 ? -4.09 4.812 2.355 1 97 182 LEU B C 1
ATOM 2999 O O . LEU B 1 182 ? -4.789 4.504 3.322 1 97 182 LEU B O 1
ATOM 3003 N N . LEU B 1 183 ? -3.602 3.988 1.543 1 96.88 183 LEU B N 1
ATOM 3004 C CA . LEU B 1 183 ? -4.133 2.641 1.368 1 96.88 183 LEU B CA 1
ATOM 3005 C C . LEU B 1 183 ? -4.008 1.834 2.656 1 96.88 183 LEU B C 1
ATOM 3007 O O . LEU B 1 183 ? -4.938 1.122 3.041 1 96.88 183 LEU B O 1
ATOM 3011 N N . PRO B 1 184 ? -2.863 1.809 3.361 1 97.31 184 PRO B N 1
ATOM 3012 C CA . PRO B 1 184 ? -2.807 1.043 4.609 1 97.31 184 PRO B CA 1
ATOM 3013 C C . PRO B 1 184 ? -3.869 1.478 5.617 1 97.31 184 PRO B C 1
ATOM 3015 O O . PRO B 1 184 ? -4.395 0.647 6.363 1 97.31 184 PRO B O 1
ATOM 3018 N N . SER B 1 185 ? -4.137 2.721 5.562 1 98.31 185 SER B N 1
ATOM 3019 C CA . SER B 1 185 ? -5.164 3.234 6.465 1 98.31 185 SER B CA 1
ATOM 3020 C C . SER B 1 185 ? -6.555 2.762 6.047 1 98.31 185 SER B C 1
ATOM 3022 O O . SER B 1 185 ? -7.367 2.395 6.898 1 98.31 185 SER B O 1
ATOM 3024 N N . VAL B 1 186 ? -6.836 2.785 4.762 1 98.5 186 VAL B N 1
ATOM 3025 C CA . VAL B 1 186 ? -8.133 2.311 4.281 1 98.5 186 VAL B CA 1
ATOM 3026 C C . VAL B 1 186 ? -8.344 0.862 4.719 1 98.5 186 VAL B C 1
ATOM 3028 O O . VAL B 1 186 ? -9.398 0.516 5.25 1 98.5 186 VAL B O 1
ATOM 3031 N N . THR B 1 187 ? -7.371 0.038 4.535 1 98.12 187 THR B N 1
ATOM 3032 C CA . THR B 1 187 ? -7.461 -1.375 4.887 1 98.12 187 THR B CA 1
ATOM 3033 C C . THR B 1 187 ? -7.676 -1.545 6.387 1 98.12 187 THR B C 1
ATOM 3035 O O . THR B 1 187 ? -8.539 -2.312 6.816 1 98.12 187 THR B O 1
ATOM 3038 N N . THR B 1 188 ? -6.887 -0.812 7.109 1 98.12 188 THR B N 1
ATOM 3039 C CA . THR B 1 188 ? -7.012 -0.896 8.562 1 98.12 188 THR B CA 1
ATOM 3040 C C . THR B 1 188 ? -8.398 -0.46 9.016 1 98.12 188 THR B C 1
ATOM 3042 O O . THR B 1 188 ? -8.977 -1.054 9.922 1 98.12 188 THR B O 1
ATOM 3045 N N . CYS B 1 189 ? -8.914 0.561 8.406 1 98.5 189 CYS B N 1
ATOM 3046 C CA . CYS B 1 189 ? -10.266 1.014 8.734 1 98.5 189 CYS B CA 1
ATOM 3047 C C . CYS B 1 189 ? -11.289 -0.091 8.5 1 98.5 189 CYS B C 1
ATOM 3049 O O . CYS B 1 189 ? -12.156 -0.332 9.336 1 98.5 189 CYS B O 1
ATOM 3051 N N . PHE B 1 190 ? -11.203 -0.764 7.375 1 97.94 190 PHE B N 1
ATOM 3052 C CA . PHE B 1 190 ? -12.133 -1.851 7.09 1 97.94 190 PHE B 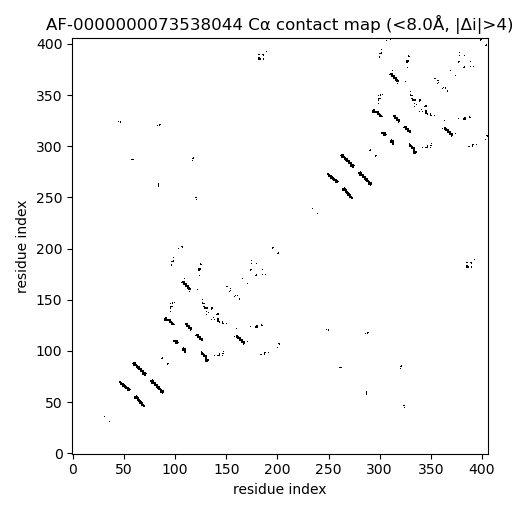CA 1
ATOM 3053 C C . PHE B 1 190 ? -12.047 -2.93 8.164 1 97.94 190 PHE B C 1
ATOM 3055 O O . PHE B 1 190 ? -13.078 -3.383 8.672 1 97.94 190 PHE B O 1
ATOM 3062 N N . LEU B 1 191 ? -10.875 -3.318 8.523 1 97.38 191 LEU B N 1
ATOM 3063 C CA . LEU B 1 191 ? -10.68 -4.363 9.523 1 97.38 191 LEU B CA 1
ATOM 3064 C C . LEU B 1 191 ? -11.211 -3.928 10.883 1 97.38 191 LEU B C 1
ATOM 3066 O O . LEU B 1 191 ? -11.898 -4.695 11.562 1 97.38 191 LEU B O 1
ATOM 3070 N N . ALA B 1 192 ? -10.852 -2.73 11.211 1 97.44 192 ALA B N 1
ATOM 3071 C CA . ALA B 1 192 ? -11.266 -2.217 12.516 1 97.44 192 ALA B CA 1
ATOM 3072 C C . ALA B 1 192 ? -12.789 -2.107 12.602 1 97.44 192 ALA B C 1
ATOM 3074 O O . ALA B 1 192 ? -13.383 -2.471 13.617 1 97.44 192 ALA B O 1
ATOM 3075 N N . LEU B 1 193 ? -13.391 -1.59 11.547 1 96.5 193 LEU B N 1
ATOM 3076 C CA . LEU B 1 193 ? -14.836 -1.422 11.547 1 96.5 193 LEU B CA 1
ATOM 3077 C C . LEU B 1 193 ? -15.539 -2.773 11.633 1 96.5 193 LEU B C 1
ATOM 3079 O O . LEU B 1 193 ? -16.562 -2.904 12.305 1 96.5 193 LEU B O 1
ATOM 3083 N N . GLU B 1 194 ? -15.023 -3.727 10.969 1 95.19 194 GLU B N 1
ATOM 3084 C CA . GLU B 1 194 ? -15.586 -5.07 11.078 1 95.19 194 GLU B CA 1
ATOM 3085 C C . GLU B 1 194 ? -15.477 -5.598 12.508 1 95.19 194 GLU B C 1
ATOM 3087 O O . GLU B 1 194 ? -16.422 -6.184 13.031 1 95.19 194 GLU B O 1
ATOM 3092 N N . ARG B 1 195 ? -14.352 -5.406 13.062 1 95.38 195 ARG B N 1
ATOM 3093 C CA . ARG B 1 195 ? -14.148 -5.879 14.43 1 95.38 195 ARG B CA 1
ATOM 3094 C C . ARG B 1 195 ? -15.086 -5.172 15.398 1 95.38 195 ARG B C 1
ATOM 3096 O O . ARG B 1 195 ? -15.648 -5.801 16.297 1 95.38 195 ARG B O 1
ATOM 3103 N N . LEU B 1 196 ? -15.172 -3.908 15.266 1 95.56 196 LEU B N 1
ATOM 3104 C CA . LEU B 1 196 ? -16.062 -3.137 16.125 1 95.56 196 LEU B CA 1
ATOM 3105 C C . LEU B 1 196 ? -17.516 -3.594 15.961 1 95.56 196 LEU B C 1
ATOM 3107 O O . LEU B 1 196 ? -18.25 -3.672 16.938 1 95.56 196 LEU B O 1
ATOM 3111 N N . GLN B 1 197 ? -17.875 -3.84 14.742 1 93.88 197 GLN B N 1
ATOM 3112 C CA . GLN B 1 197 ? -19.219 -4.344 14.484 1 93.88 197 GLN B CA 1
ATOM 3113 C C . GLN B 1 197 ? -19.453 -5.688 15.172 1 93.88 197 GLN B C 1
ATOM 3115 O O . GLN B 1 197 ? -20.484 -5.906 15.789 1 93.88 197 GLN B O 1
ATOM 3120 N N . GLU B 1 198 ? -18.547 -6.562 15.086 1 94.19 198 GLU B N 1
ATOM 3121 C CA . GLU B 1 198 ? -18.625 -7.879 15.719 1 94.19 198 GLU B CA 1
ATOM 3122 C C . GLU B 1 198 ? -18.766 -7.758 17.234 1 94.19 198 GLU B C 1
ATOM 3124 O O . GLU B 1 198 ? -19.406 -8.594 17.875 1 94.19 198 GLU B O 1
ATOM 3129 N N . GLN B 1 199 ? -18.156 -6.754 17.734 1 93.5 199 GLN B N 1
ATOM 3130 C CA . GLN B 1 199 ? -18.141 -6.566 19.172 1 93.5 199 GLN B CA 1
ATOM 3131 C C . GLN B 1 199 ? -19.359 -5.754 19.625 1 93.5 199 GLN B C 1
ATOM 3133 O O . GLN B 1 199 ? -19.531 -5.5 20.828 1 93.5 199 GLN B O 1
ATOM 3138 N N . GLY B 1 200 ? -20.156 -5.32 18.75 1 91.25 200 GLY B N 1
ATOM 3139 C CA . GLY B 1 200 ? -21.359 -4.562 19.078 1 91.25 200 GLY B CA 1
ATOM 3140 C C . GLY B 1 200 ? -21.062 -3.145 19.531 1 91.25 200 GLY B C 1
ATOM 3141 O O . GLY B 1 200 ? -21.828 -2.561 20.297 1 91.25 200 GLY B O 1
ATOM 3142 N N . LEU B 1 201 ? -19.984 -2.588 19.062 1 90.25 201 LEU B N 1
ATOM 3143 C CA . LEU B 1 201 ? -19.547 -1.275 19.531 1 90.25 201 LEU B CA 1
ATOM 3144 C C . LEU B 1 201 ? -19.953 -0.187 18.547 1 90.25 201 LEU B C 1
ATOM 3146 O O . LEU B 1 201 ? -19.75 1.002 18.812 1 90.25 201 LEU B O 1
ATOM 3150 N N . LEU B 1 202 ? -20.406 -0.705 17.422 1 87.75 202 LEU B N 1
ATOM 3151 C CA . LEU B 1 202 ? -20.938 0.271 16.469 1 87.75 202 LEU B CA 1
ATOM 3152 C C . LEU B 1 202 ? -22.438 0.466 16.672 1 87.75 202 LEU B C 1
ATOM 3154 O O . LEU B 1 202 ? -23.156 -0.494 16.953 1 87.75 202 LEU B O 1
ATOM 3158 N N . LYS B 1 203 ? -23 1.625 16.953 1 69.31 203 LYS B N 1
ATOM 3159 C CA . LYS B 1 203 ? -24.406 1.884 17.172 1 69.31 203 LYS B CA 1
ATOM 3160 C C . LYS B 1 203 ? -25.172 1.958 15.852 1 69.31 203 LYS B C 1
ATOM 3162 O O . LYS B 1 203 ? -24.609 2.357 14.828 1 69.31 203 LYS B O 1
#

Radius of gyration: 35.27 Å; Cα contacts (8 Å, |Δi|>4): 564; chains: 2; bounding box: 84×98×183 Å

Foldseek 3Di:
DDDPDDPPPDDDPDDPDPPPDPDPPPPPDPPPPPVVVVVVVCVVPPQKAWPDWAWPDDDQKTWIKTWIWHDDPPPDHTHDIDIDIDMAGVQLVRDKDFEWDWDLVVQIKTKWKWAQDVVVRDTAIAGQMDGHHVVVAVDSVRRRVVSVVCLVPPCDPSNPGIDIDMDHPVVVVVRLPVPRHDDVRSVVVVVVVVVCVVVVSND/DDPPPDPPDPPPPDDPPDPPDPDPPPPDDPPDPPVVVVVVVCVVPPQKAWPDWAWPDDDQKTKIWTWIWHDDPPPDHTHDIDIDIDMAGVQLVRDKDFEWDWDLVVQIKTKWKWAQDVVVRDTAIAGQMDGHHVVVAVDSVRRRVVSVVCLVPPCDPSNPGIDIDIDHPVVVVVRLPVPRHDDVRSVVVVVVVVVCVVVVSND

Solvent-accessible surface area (backbone atoms only — not comparable to full-atom values): 24203 Å² total; per-residue (Å²): 139,82,84,79,81,81,82,80,82,79,80,76,78,79,72,78,76,77,71,75,70,76,71,76,74,75,73,73,73,75,75,66,55,69,68,57,47,52,50,51,56,48,61,74,69,47,63,57,43,74,77,47,76,41,81,76,44,81,70,89,51,33,35,30,44,33,32,34,33,35,57,32,86,80,76,49,90,66,30,63,75,48,78,41,88,35,75,44,32,72,79,18,68,68,39,69,33,77,40,83,51,72,40,65,90,77,79,37,30,35,50,35,31,35,31,75,36,75,85,77,60,41,75,29,34,33,42,42,63,36,62,32,33,80,92,79,28,92,41,69,66,49,34,35,51,51,33,67,67,38,56,86,64,64,69,52,80,91,26,78,48,55,42,76,44,75,38,44,58,71,57,48,53,50,41,60,70,64,74,48,39,43,64,74,35,41,41,47,49,55,55,49,51,51,50,35,51,75,69,63,69,58,131,137,82,82,76,79,80,80,79,81,79,81,76,78,79,74,81,74,77,72,75,71,76,70,77,75,74,73,73,74,75,75,66,54,68,68,57,47,52,51,52,57,47,61,75,68,46,65,57,44,74,76,45,76,42,81,77,43,80,71,87,51,33,36,28,43,33,31,33,35,36,55,32,86,80,76,52,89,67,31,64,74,47,78,42,86,36,76,43,30,73,81,18,67,67,38,69,32,76,42,83,51,71,39,65,89,78,78,37,27,36,51,35,31,33,30,73,34,74,85,76,59,40,75,30,34,33,42,42,64,37,63,33,32,80,91,78,28,93,41,70,67,48,32,35,52,52,34,67,67,39,57,87,64,62,67,51,80,89,25,78,48,52,43,77,44,74,38,43,59,71,57,47,52,51,42,58,69,66,73,48,39,42,64,73,35,42,42,48,49,55,54,50,52,52,51,35,49,75,68,63,68,59,132

Secondary structure (DSSP, 8-state):
---------------------------------HHHHHHHHHHHT-S-EEEEEEEEEESSSEEEEEEEEPPPSSS-S---EEEEEEEE-GGGTT-EEE---EETTTTSEEEEEEEEETTTTEEEEE--EEE--TTT-SSHHHHHHHHHHHGGG--SGGGGG-EEEEEEHHHHHHHHHHT-B-HHHHHHHHHHHHHHHHTT---/---------------------------------HHHHHHHHHHHT-S-EEEEEEEEEESSSEEEEEEEEPPPSSS-S---EEEEEEEE-GGGTT-EEE---EETTTTSEEEEEEEEETTTTEEEEE--EEE--TTT-SSHHHHHHHHHHHGGG--SGGGGG-EEEEEEHHHHHHHHHHT-B-HHHHHHHHHHHHHHHHTT---

Sequence (406 aa):
MGLGGSTRTAAGRADPGSDPEPSPQQTAAPPPPVAQQREQQREQQQPFRILSEEILHKRYLTLYNRTVQFPAEDGGAEGPVLEYDIIGHPQADFHFAVVFPFHSADGGSVTLIREYAQGLNQLMWCLPTGGFDPRRHTSYEACARAEADEAPGRRDHEELTIEVVRVGLPELRRLMLSGDMLLPSVTTCFLALERLQEQGLLKMGLGGSTRTAAGRADPGSDPEPSPQQTAAPPPPVAQQREQQREQQQPFRILSEEILHKRYLTLYNRTVQFPAEDGGAEGPVLEYDIIGHPQADFHFAVVFPFHSADGGSVTLIREYAQGLNQLMWCLPTGGFDPRRHTSYEACARAEADEAPGRRDHEELTIEVVRVGLPELRRLMLSGDMLLPSVTTCFLALERLQEQGLLK

Nearest PDB structures (foldseek):
  5qkb-assembly2_D  TM=6.642E-01  e=1.854E-06  Homo sapiens
  5qj4-assembly1_B  TM=6.560E-01  e=2.786E-05  Homo sapiens
  6e8a-assembly1_A-3  TM=3.623E-01  e=4.752E-01  Salmonella enterica subsp. enterica serovar Typhimurium
  6vy4-assembly1_A  TM=2.222E-01  e=5.313E-02  Henipavirus hendraense
  2vsm-assembly1_A  TM=3.167E-01  e=2.379E-01  Henipavirus nipahense